Protein AF-A0A2J8MNM8-F1 (afdb_monomer)

Secondary structure (DSSP, 8-state):
-HHHHHHHHHHHHHHHHHHHHHHHHHHHHHH-------------TTSS----SS---------TTHHHHHHHHHHHHHHHHHHHHHHHHHHHHHHHHHHHHHHHHHHHHHHHHHHHHHHHHHHHHHHHHHHHHHHHHHHHHHHHHHHHHHHHHHHHHHT-------TTHHHHHHHHHHHHHHHHHHHHHHHHHHHHHHHHHHHHHHTTT-SS----THHHHHHHHHHHHHHHHHHHHHHHHHHHHHHHHHHHHHHHHHHHHHHHHHHHHHHHHHHHHHHHHHHHHHHHHHHHHHHHHHHHHHHHHHHHHHHHHHHHTTS-----------------------------------------------S-SHHHHHHHHHHHHHHHHHHHHHHHHHHHHHHHHHHHHHHHHHHHHHHHHHHHHHHHHHHHHT--

Solvent-accessible surface area (backbone atoms only — not comparable to full-atom values): 25845 Å² total; per-residue (Å²): 126,77,70,62,58,57,54,51,52,51,49,51,52,53,53,50,51,52,49,50,52,52,52,49,54,57,47,55,64,67,66,64,66,72,81,74,77,70,75,74,74,73,80,49,77,72,74,80,64,84,80,72,97,63,97,64,82,80,69,77,80,71,53,82,80,50,53,59,59,52,50,52,49,49,52,52,52,51,53,50,52,51,51,51,53,53,49,52,52,53,51,51,52,50,51,52,54,52,50,50,55,54,51,51,52,52,49,51,55,52,49,53,53,48,51,57,52,49,54,53,49,52,52,52,52,51,52,51,53,52,50,50,51,51,51,54,50,51,53,52,46,53,50,51,51,53,49,50,52,51,49,52,51,52,32,70,77,63,72,53,76,88,63,100,62,60,83,75,54,55,55,56,51,53,51,50,54,52,52,49,55,48,50,55,51,49,50,52,52,48,52,52,48,52,51,51,51,47,49,58,64,43,51,78,68,49,79,85,64,72,91,68,88,87,89,67,80,62,62,61,56,52,51,54,53,49,52,54,50,53,51,49,52,53,50,50,52,52,50,52,55,52,51,50,50,49,54,51,52,52,53,51,50,53,53,51,50,52,51,51,52,52,54,51,54,51,52,52,53,49,51,55,52,50,50,53,52,50,55,51,50,52,52,52,50,51,52,53,52,50,51,51,50,53,52,50,51,51,52,50,52,51,51,51,51,52,51,52,50,52,64,56,50,68,66,60,70,80,76,82,86,88,89,85,84,82,89,79,91,85,87,83,88,84,83,89,88,91,90,86,86,85,85,85,90,84,88,89,88,85,90,85,90,82,88,82,91,83,84,86,83,88,80,86,89,86,86,71,66,77,59,57,62,52,52,54,50,52,52,51,52,53,49,52,50,52,51,50,53,50,52,52,50,51,52,55,49,53,54,48,53,50,53,49,52,54,50,51,49,54,50,49,52,52,52,49,50,52,49,50,53,53,49,54,49,51,54,53,65,74,72,108

Mean predicted aligned error: 24.91 Å

InterPro domains:
  IPR031651 Domain of unknown function DUF4709 [PF15821] (42-151)
  IPR040119 Uncharacterized protein C10orf67-like [PTHR22382] (6-422)

Sequence (432 aa):
RGTFGTRWEAMKAKATELWVCCARRKREAREFKPPQMRGSTRLNISDDLKIGFFSTDHATQTDSSEILSVKELSSSTQKLAQMMKSLQVDFGFLKQLLQLKFEDRLKEESLSLFTILHDRILEIEKHYQQNEDKMRKSFNQQLADAIAVIKGMYQQFFEVEEENVSLQDVSTVKTNILLRKLKEKEEVIKELKEELDQYKDFGFHKMESFAKETSSPKSNLEKENLEYKVENERLLQIISELEEEIQINLKENSGLEDELISMKEMAEKDHKTIQKLMDSRDRLREELHYEKSLVQDVINKQKEHKEMRKKYGSLSVKVARSAKGREASLSPWPKSPPSTTALRPHSATMSVSSAGAQKAKMPKKALKEDQAVVEDKHGLESQIEALKANLENEKKKVERFRKEADRLNKSWEKRFFILRNRYESKTLISAV

Radius of gyration: 54.78 Å; Cα contacts (8 Å, |Δi|>4): 5; chains: 1; bounding box: 124×80×167 Å

Structure (mmCIF, N/CA/C/O backbone):
data_AF-A0A2J8MNM8-F1
#
_entry.id   AF-A0A2J8MNM8-F1
#
loop_
_atom_site.group_PDB
_atom_site.id
_atom_site.type_symbol
_atom_site.label_atom_id
_atom_site.label_alt_id
_atom_site.label_comp_id
_atom_site.label_asym_id
_atom_site.label_entity_id
_atom_site.label_seq_id
_atom_site.pdbx_PDB_ins_code
_atom_site.Cartn_x
_atom_site.Cartn_y
_atom_site.Cartn_z
_atom_site.occupancy
_atom_site.B_iso_or_equiv
_atom_site.auth_seq_id
_atom_site.auth_comp_id
_atom_site.auth_asym_id
_atom_site.auth_atom_id
_atom_site.pdbx_PDB_model_num
ATOM 1 N N . ARG A 1 1 ? 9.195 2.231 17.703 1.00 50.44 1 ARG A N 1
ATOM 2 C CA . ARG A 1 1 ? 10.077 3.358 17.290 1.00 50.44 1 ARG A CA 1
ATOM 3 C C . ARG A 1 1 ? 11.465 2.924 16.781 1.00 50.44 1 ARG A C 1
ATOM 5 O O . ARG A 1 1 ? 12.057 3.701 16.050 1.00 50.44 1 ARG A O 1
ATOM 12 N N . GLY A 1 2 ? 11.981 1.720 17.081 1.00 48.94 2 GLY A N 1
ATOM 13 C CA . GLY A 1 2 ? 13.361 1.324 16.721 1.00 48.94 2 GLY A CA 1
ATOM 14 C C . GLY A 1 2 ? 13.632 0.854 15.278 1.00 48.94 2 GLY A C 1
ATOM 15 O O . GLY A 1 2 ? 14.781 0.851 14.860 1.00 48.94 2 GLY A O 1
ATOM 16 N N . THR A 1 3 ? 12.616 0.489 14.490 1.00 49.06 3 THR A N 1
ATOM 17 C CA . THR A 1 3 ? 12.804 -0.103 13.143 1.00 49.06 3 THR A CA 1
ATOM 18 C C . THR A 1 3 ? 12.724 0.901 11.988 1.00 49.06 3 THR A C 1
ATOM 20 O O . THR A 1 3 ? 13.207 0.631 10.892 1.00 49.06 3 THR A O 1
ATOM 23 N N . PHE A 1 4 ? 12.137 2.078 12.219 1.00 47.91 4 PHE A N 1
ATOM 24 C CA . PHE A 1 4 ? 12.034 3.132 11.202 1.00 47.91 4 PHE A CA 1
ATOM 25 C C . PHE A 1 4 ? 13.338 3.930 11.060 1.00 47.91 4 PHE A C 1
ATOM 27 O O . PHE A 1 4 ? 13.729 4.270 9.946 1.00 47.91 4 PHE A O 1
ATOM 34 N N . GLY A 1 5 ? 14.047 4.167 12.171 1.00 57.19 5 GLY A N 1
ATOM 35 C CA . GLY A 1 5 ? 15.326 4.886 12.166 1.00 57.19 5 GLY A CA 1
ATOM 36 C C . GLY A 1 5 ? 16.425 4.137 11.411 1.00 57.19 5 GLY A C 1
ATOM 37 O O . GLY A 1 5 ? 17.132 4.730 10.603 1.00 57.19 5 GLY A O 1
ATOM 38 N N . THR A 1 6 ? 16.515 2.816 11.582 1.00 67.00 6 THR A N 1
ATOM 39 C CA . THR A 1 6 ? 17.518 1.986 10.893 1.00 67.00 6 THR A CA 1
ATOM 40 C C . THR A 1 6 ? 17.277 1.912 9.387 1.00 67.00 6 THR A C 1
ATOM 42 O O . THR A 1 6 ? 18.222 1.952 8.602 1.00 67.00 6 THR A O 1
ATOM 45 N N . ARG A 1 7 ? 16.010 1.874 8.960 1.00 66.12 7 ARG A N 1
ATOM 46 C CA . ARG A 1 7 ? 15.642 1.856 7.540 1.00 66.12 7 ARG A CA 1
ATOM 47 C C . ARG A 1 7 ? 15.876 3.207 6.856 1.00 66.12 7 ARG A C 1
ATOM 49 O O . ARG A 1 7 ? 16.293 3.226 5.701 1.00 66.12 7 ARG A O 1
ATOM 56 N N . TRP A 1 8 ? 15.657 4.317 7.562 1.00 67.31 8 TRP A N 1
ATOM 57 C CA . TRP A 1 8 ? 15.951 5.666 7.067 1.00 67.31 8 TRP A CA 1
ATOM 58 C C . TRP A 1 8 ? 17.456 5.903 6.891 1.00 67.31 8 TRP A C 1
ATOM 60 O O . TRP A 1 8 ? 17.892 6.378 5.841 1.00 67.31 8 TRP A O 1
ATOM 70 N N . GLU A 1 9 ? 18.264 5.487 7.867 1.00 73.06 9 GLU A N 1
ATOM 71 C CA . GLU A 1 9 ? 19.723 5.607 7.782 1.00 73.06 9 GLU A CA 1
ATOM 72 C C . GLU A 1 9 ? 20.321 4.677 6.709 1.00 73.06 9 GLU A C 1
ATOM 74 O O . GLU A 1 9 ? 21.210 5.088 5.963 1.00 73.06 9 GLU A O 1
ATOM 79 N N . ALA A 1 10 ? 19.756 3.480 6.504 1.00 73.38 10 ALA A N 1
ATOM 80 C CA . ALA A 1 10 ? 20.133 2.610 5.384 1.00 73.38 10 ALA A CA 1
ATOM 81 C C . ALA A 1 10 ? 19.794 3.224 4.009 1.00 73.38 10 ALA A C 1
ATOM 83 O O . ALA A 1 10 ? 20.545 3.059 3.043 1.00 73.38 10 ALA A O 1
ATOM 84 N N . MET A 1 11 ? 18.682 3.961 3.907 1.00 77.00 11 MET A N 1
ATOM 85 C CA . MET A 1 11 ? 18.299 4.675 2.684 1.00 77.00 11 MET A CA 1
ATOM 86 C C . MET A 1 11 ? 19.243 5.846 2.388 1.00 77.00 11 MET A C 1
ATOM 88 O O . MET A 1 11 ? 19.671 6.004 1.243 1.00 77.00 11 MET A O 1
ATOM 92 N N . LYS A 1 12 ? 19.633 6.618 3.411 1.00 77.50 12 LYS A N 1
ATOM 93 C CA . LYS A 1 12 ? 20.661 7.663 3.280 1.00 77.50 12 LYS A CA 1
ATOM 94 C C . LYS A 1 12 ? 22.007 7.089 2.849 1.00 77.50 12 LYS A C 1
ATOM 96 O O . LYS A 1 12 ? 22.624 7.633 1.935 1.00 77.50 12 LYS A O 1
ATOM 101 N N . ALA A 1 13 ? 22.445 5.980 3.448 1.00 77.44 13 ALA A N 1
ATOM 102 C CA . ALA A 1 13 ? 23.703 5.331 3.083 1.00 77.44 13 ALA A CA 1
ATOM 103 C C . ALA A 1 13 ? 23.716 4.929 1.597 1.00 77.44 13 ALA A C 1
ATOM 105 O O . ALA A 1 13 ? 24.623 5.318 0.861 1.00 77.44 13 ALA A O 1
ATOM 106 N N . LYS A 1 14 ? 22.642 4.284 1.114 1.00 80.38 14 LYS A N 1
ATOM 107 C CA . LYS A 1 14 ? 22.488 3.935 -0.310 1.00 80.38 14 LYS A CA 1
ATOM 108 C C . LYS A 1 14 ? 22.438 5.150 -1.238 1.00 80.38 14 LYS A C 1
ATOM 110 O O . LYS A 1 14 ? 23.021 5.116 -2.319 1.00 80.38 14 LYS A O 1
ATOM 115 N N . ALA A 1 15 ? 21.757 6.226 -0.844 1.00 78.50 15 ALA A N 1
ATOM 116 C CA . ALA A 1 15 ? 21.719 7.456 -1.636 1.00 78.50 15 ALA A CA 1
ATOM 117 C C . ALA A 1 15 ? 23.115 8.093 -1.760 1.00 78.50 15 ALA A C 1
ATOM 119 O O . ALA A 1 15 ? 23.482 8.589 -2.826 1.00 78.50 15 ALA A O 1
ATOM 120 N N . THR A 1 16 ? 23.917 8.015 -0.695 1.00 79.94 16 THR A N 1
ATOM 121 C CA . THR A 1 16 ? 25.289 8.538 -0.665 1.00 79.94 16 THR A CA 1
ATOM 122 C C . THR A 1 16 ? 26.221 7.705 -1.551 1.00 79.94 16 THR A C 1
ATOM 124 O O . THR A 1 16 ? 26.980 8.266 -2.341 1.00 79.94 16 THR A O 1
ATOM 127 N N . GLU A 1 17 ? 26.109 6.373 -1.514 1.00 80.50 17 GLU A N 1
ATOM 128 C CA . GLU A 1 17 ? 26.844 5.472 -2.415 1.00 80.50 17 GLU A CA 1
ATOM 129 C C . GLU A 1 17 ? 26.513 5.727 -3.890 1.00 80.50 17 GLU A C 1
ATOM 131 O O . GLU A 1 17 ? 27.415 5.842 -4.724 1.00 80.50 17 GLU A O 1
ATOM 136 N N . LEU A 1 18 ? 25.228 5.893 -4.221 1.00 79.88 18 LEU A N 1
ATOM 137 C CA . LEU A 1 18 ? 24.800 6.212 -5.584 1.00 79.88 18 LEU A CA 1
ATOM 138 C C . LEU A 1 18 ? 25.346 7.563 -6.053 1.00 79.88 18 LEU A C 1
ATOM 140 O O . LEU A 1 18 ? 25.758 7.689 -7.209 1.00 79.88 18 LEU A O 1
ATOM 144 N N . TRP A 1 19 ? 25.407 8.559 -5.167 1.00 81.19 19 TRP A N 1
ATOM 145 C CA . TRP A 1 19 ? 25.978 9.866 -5.481 1.00 81.19 19 TRP A CA 1
ATOM 146 C C . TRP A 1 19 ? 27.485 9.779 -5.759 1.00 81.19 19 TRP A C 1
ATOM 148 O O . TRP A 1 19 ? 27.957 10.323 -6.760 1.00 81.19 19 TRP A O 1
ATOM 158 N N . VAL A 1 20 ? 28.228 9.009 -4.956 1.00 79.50 20 VAL A N 1
ATOM 159 C CA . VAL A 1 20 ? 29.665 8.749 -5.161 1.00 79.50 20 VAL A CA 1
ATOM 160 C C . VAL A 1 20 ? 29.914 7.979 -6.461 1.00 79.50 20 VAL A C 1
ATOM 162 O O . VAL A 1 20 ? 30.799 8.353 -7.235 1.00 79.50 20 VAL A O 1
ATOM 165 N N . CYS A 1 21 ? 29.111 6.957 -6.766 1.00 73.56 21 CYS A N 1
ATOM 166 C CA . CYS A 1 21 ? 29.196 6.222 -8.030 1.00 73.56 21 CYS A CA 1
ATOM 167 C C . CYS A 1 21 ? 28.908 7.121 -9.238 1.00 73.56 21 CYS A C 1
ATOM 169 O O . CYS A 1 21 ? 29.616 7.051 -10.243 1.00 73.56 21 CYS A O 1
ATOM 171 N N . CYS A 1 22 ? 27.908 7.998 -9.145 1.00 71.69 22 CYS A N 1
ATOM 172 C CA . CYS A 1 22 ? 27.561 8.927 -10.218 1.00 71.69 22 CYS A CA 1
ATOM 173 C C . CYS A 1 22 ? 28.646 10.004 -10.410 1.00 71.69 22 CYS A C 1
ATOM 175 O O . CYS A 1 22 ? 28.996 10.346 -11.543 1.00 71.69 22 CYS A O 1
ATOM 177 N N . ALA A 1 23 ? 29.250 10.484 -9.318 1.00 71.62 23 ALA A N 1
ATOM 178 C CA . ALA A 1 23 ? 30.387 11.401 -9.348 1.00 71.62 23 ALA A CA 1
ATOM 179 C C . ALA A 1 23 ? 31.649 10.752 -9.946 1.00 71.62 23 ALA A C 1
ATOM 181 O O . ALA A 1 23 ? 32.324 11.381 -10.764 1.00 71.62 23 ALA A O 1
ATOM 182 N N . ARG A 1 24 ? 31.939 9.484 -9.611 1.00 71.88 24 ARG A N 1
ATOM 183 C CA . ARG A 1 24 ? 33.039 8.704 -10.208 1.00 71.88 24 ARG A CA 1
ATOM 184 C C . ARG A 1 24 ? 32.826 8.517 -11.711 1.00 71.88 24 ARG A C 1
ATOM 186 O O . ARG A 1 24 ? 33.714 8.852 -12.487 1.00 71.88 24 ARG A O 1
ATOM 193 N N . ARG A 1 25 ? 31.618 8.130 -12.131 1.00 69.81 25 ARG A N 1
ATOM 194 C CA . ARG A 1 25 ? 31.275 7.947 -13.552 1.00 69.81 25 ARG A CA 1
ATOM 195 C C . ARG A 1 25 ? 31.363 9.259 -14.349 1.00 69.81 25 ARG A C 1
ATOM 197 O O . ARG A 1 25 ? 31.813 9.266 -15.490 1.00 69.81 25 ARG A O 1
ATOM 204 N N . LYS A 1 26 ? 30.994 10.398 -13.744 1.00 67.00 26 LYS A N 1
ATOM 205 C CA . LYS A 1 26 ? 31.183 11.738 -14.340 1.00 67.00 26 LYS A CA 1
ATOM 206 C C . LYS A 1 26 ? 32.656 12.152 -14.436 1.00 67.00 26 LYS A C 1
ATOM 208 O O . LYS A 1 26 ? 32.989 12.909 -15.345 1.00 67.00 26 LYS A O 1
ATOM 213 N N . ARG A 1 27 ? 33.523 11.696 -13.524 1.00 57.53 27 ARG A N 1
ATOM 214 C CA . ARG A 1 27 ? 34.975 11.939 -13.574 1.00 57.53 27 ARG A CA 1
ATOM 215 C C . ARG A 1 27 ? 35.635 11.094 -14.664 1.00 57.53 27 ARG A C 1
ATOM 217 O O . ARG A 1 27 ? 36.331 11.653 -15.501 1.00 57.53 27 ARG A O 1
ATOM 224 N N . GLU A 1 28 ? 35.298 9.809 -14.742 1.00 65.25 28 GLU A N 1
ATOM 225 C CA . GLU A 1 28 ? 35.746 8.896 -15.807 1.00 65.25 28 GLU A CA 1
ATOM 226 C C . GLU A 1 28 ? 35.310 9.385 -17.202 1.00 65.25 28 GLU A C 1
ATOM 228 O O . GLU A 1 28 ? 36.098 9.378 -18.143 1.00 65.25 28 GLU A O 1
ATOM 233 N N . ALA A 1 29 ? 34.092 9.928 -17.329 1.00 60.56 29 ALA A N 1
ATOM 234 C CA . ALA A 1 29 ? 33.616 10.530 -18.578 1.00 60.56 29 ALA A CA 1
ATOM 235 C C . ALA A 1 29 ? 34.334 11.843 -18.960 1.00 60.56 29 ALA A C 1
ATOM 237 O O . ALA A 1 29 ? 34.335 12.215 -20.132 1.00 60.56 29 ALA A O 1
ATOM 238 N N . ARG A 1 30 ? 34.936 12.560 -17.997 1.00 52.84 30 ARG A N 1
ATOM 239 C CA . ARG A 1 30 ? 35.752 13.766 -18.249 1.00 52.84 30 ARG A CA 1
ATOM 240 C C . ARG A 1 30 ? 37.226 13.441 -18.505 1.00 52.84 30 ARG A C 1
ATOM 242 O O . ARG A 1 30 ? 37.900 14.230 -19.161 1.00 52.84 30 ARG A O 1
ATOM 249 N N . GLU A 1 31 ? 37.713 12.302 -18.019 1.00 48.78 31 GLU A N 1
ATOM 250 C CA . GLU A 1 31 ? 39.083 11.815 -18.240 1.00 48.78 31 GLU A CA 1
ATOM 251 C C . GLU A 1 31 ? 39.259 11.054 -19.560 1.00 48.78 31 GLU A C 1
ATOM 253 O O . GLU A 1 31 ? 40.393 10.812 -19.976 1.00 48.78 31 GLU A O 1
ATOM 258 N N . PHE A 1 32 ? 38.171 10.761 -20.283 1.00 44.94 32 PHE A N 1
ATOM 259 C CA . PHE A 1 32 ? 38.241 10.292 -21.665 1.00 44.94 32 PHE A CA 1
ATOM 260 C C . PHE A 1 32 ? 38.712 11.424 -22.593 1.00 44.94 32 PHE A C 1
ATOM 262 O O . PHE A 1 32 ? 37.939 12.057 -23.315 1.00 44.94 32 PHE A O 1
ATOM 269 N N . LYS A 1 33 ? 40.019 11.699 -22.573 1.00 44.12 33 LYS A N 1
ATOM 270 C CA . LYS A 1 33 ? 40.685 12.388 -23.674 1.00 44.12 33 LYS A CA 1
ATOM 271 C C . LYS A 1 33 ? 40.649 11.442 -24.877 1.00 44.12 33 LYS A C 1
ATOM 273 O O . LYS A 1 33 ? 41.157 10.324 -24.756 1.00 44.12 33 LYS A O 1
ATOM 278 N N . PRO A 1 34 ? 40.099 11.853 -26.036 1.00 47.06 34 PRO A N 1
ATOM 279 C CA . PRO A 1 34 ? 40.310 11.088 -27.257 1.00 47.06 34 PRO A CA 1
ATOM 280 C C . PRO A 1 34 ? 41.824 10.936 -27.461 1.00 47.06 34 PRO A C 1
ATOM 282 O O . PRO A 1 34 ? 42.564 11.849 -27.069 1.00 47.06 34 PRO A O 1
ATOM 285 N N . PRO A 1 35 ? 42.305 9.820 -28.041 1.00 40.69 35 PRO A N 1
ATOM 286 C CA . PRO A 1 35 ? 43.718 9.663 -28.330 1.00 40.69 35 PRO A CA 1
ATOM 287 C C . PRO A 1 35 ? 44.164 10.901 -29.094 1.00 40.69 35 PRO A C 1
ATOM 289 O O . PRO A 1 35 ? 43.672 11.183 -30.188 1.00 40.69 35 PRO A O 1
ATOM 292 N N . GLN A 1 36 ? 45.044 11.683 -28.473 1.00 42.81 36 GLN A N 1
ATOM 293 C CA . GLN A 1 36 ? 45.737 12.753 -29.156 1.00 42.81 36 GLN A CA 1
ATOM 294 C C . GLN A 1 36 ? 46.419 12.043 -30.321 1.00 42.81 36 GLN A C 1
ATOM 296 O O . GLN A 1 36 ? 47.259 11.171 -30.089 1.00 42.81 36 GLN A O 1
ATOM 301 N N . MET A 1 37 ? 45.964 12.315 -31.547 1.00 34.41 37 MET A N 1
ATOM 302 C CA . MET A 1 37 ? 46.640 11.899 -32.768 1.00 34.41 37 MET A CA 1
ATOM 303 C C . MET A 1 37 ? 48.054 12.453 -32.648 1.00 34.41 37 MET A C 1
ATOM 305 O O . MET A 1 37 ? 48.312 13.619 -32.941 1.00 34.41 37 MET A O 1
ATOM 309 N N . ARG A 1 38 ? 48.944 11.630 -32.086 1.00 36.31 38 ARG A N 1
ATOM 310 C CA . ARG A 1 38 ? 50.380 11.836 -32.048 1.00 36.31 38 ARG A CA 1
ATOM 311 C C . ARG A 1 38 ? 50.714 12.098 -33.500 1.00 36.31 38 ARG A C 1
ATOM 313 O O . ARG A 1 38 ? 50.396 11.244 -34.326 1.00 36.31 38 ARG A O 1
ATOM 320 N N . GLY A 1 39 ? 51.160 13.322 -33.791 1.00 37.09 39 GLY A N 1
ATOM 321 C CA . GLY A 1 39 ? 51.299 13.818 -35.150 1.00 37.09 39 GLY A CA 1
ATOM 322 C C . GLY A 1 39 ? 51.893 12.720 -36.009 1.00 37.09 39 GLY A C 1
ATOM 323 O O . GLY A 1 39 ? 53.041 12.336 -35.804 1.00 37.09 39 GLY A O 1
ATOM 324 N N . SER A 1 40 ? 51.078 12.160 -36.906 1.00 35.03 40 SER A N 1
ATOM 325 C CA . SER A 1 40 ? 51.631 11.421 -38.023 1.00 35.03 40 SER A CA 1
ATOM 326 C C . SER A 1 40 ? 52.447 12.461 -38.753 1.00 35.03 40 SER A C 1
ATOM 328 O O . SER A 1 40 ? 51.887 13.320 -39.437 1.00 35.03 40 SER A O 1
ATOM 330 N N . THR A 1 41 ? 53.760 12.433 -38.535 1.00 44.03 41 THR A N 1
ATOM 331 C CA . THR A 1 41 ? 54.723 12.886 -39.522 1.00 44.03 41 THR A CA 1
ATOM 332 C C . THR A 1 41 ? 54.230 12.256 -40.810 1.00 44.03 41 THR A C 1
ATOM 334 O O . THR A 1 41 ? 54.282 11.036 -40.963 1.00 44.03 41 THR A O 1
ATOM 337 N N . ARG A 1 42 ? 53.566 13.053 -41.650 1.00 44.19 42 ARG A N 1
ATOM 338 C CA . ARG A 1 42 ? 53.160 12.615 -42.974 1.00 44.19 42 ARG A CA 1
ATOM 339 C C . ARG A 1 42 ? 54.466 12.249 -43.654 1.00 44.19 42 ARG A C 1
ATOM 341 O O . ARG A 1 42 ? 55.186 13.139 -44.082 1.00 44.19 42 ARG A O 1
ATOM 348 N N . LEU A 1 43 ? 54.777 10.960 -43.693 1.00 47.34 43 LEU A N 1
ATOM 349 C CA . LEU A 1 43 ? 55.649 10.428 -44.717 1.00 47.34 43 LEU A CA 1
ATOM 350 C C . LEU A 1 43 ? 54.879 10.690 -46.007 1.00 47.34 43 LEU A C 1
ATOM 352 O O . LEU A 1 43 ? 53.881 10.030 -46.308 1.00 47.34 43 LEU A O 1
ATOM 356 N N . ASN A 1 44 ? 55.228 11.793 -46.663 1.00 48.78 44 ASN A N 1
ATOM 357 C CA . ASN A 1 44 ? 54.691 12.101 -47.969 1.00 48.78 44 ASN A CA 1
ATOM 358 C C . ASN A 1 44 ? 55.267 11.046 -48.911 1.00 48.78 44 ASN A C 1
ATOM 360 O O . ASN A 1 44 ? 56.454 10.751 -48.864 1.00 48.78 44 ASN A O 1
ATOM 364 N N . ILE A 1 45 ? 54.442 10.519 -49.814 1.00 52.56 45 ILE A N 1
ATOM 365 C CA . ILE A 1 45 ? 54.878 9.619 -50.899 1.00 52.56 45 ILE A CA 1
ATOM 366 C C . ILE A 1 45 ? 56.061 10.209 -51.703 1.00 52.56 45 ILE A C 1
ATOM 368 O O . ILE A 1 45 ? 56.815 9.473 -52.327 1.00 52.56 45 ILE A O 1
ATOM 372 N N . SER A 1 46 ? 56.253 11.531 -51.646 1.00 54.03 46 SER A N 1
ATOM 373 C CA . SER A 1 46 ? 57.397 12.245 -52.218 1.00 54.03 46 SER A CA 1
ATOM 374 C C . SER A 1 46 ? 58.757 11.872 -51.612 1.00 54.03 46 SER A C 1
ATOM 376 O O . SER A 1 46 ? 59.763 12.043 -52.294 1.00 54.03 46 SER A O 1
ATOM 378 N N . ASP A 1 47 ? 58.816 11.394 -50.365 1.00 51.50 47 ASP A N 1
ATOM 379 C CA . ASP A 1 47 ? 60.088 11.121 -49.680 1.00 51.50 47 ASP A CA 1
ATOM 380 C C . ASP A 1 47 ? 60.691 9.758 -50.080 1.00 51.50 47 ASP A C 1
ATOM 382 O O . ASP A 1 47 ? 61.911 9.599 -50.052 1.00 51.50 47 ASP A O 1
ATOM 386 N N . ASP A 1 48 ? 59.858 8.814 -50.542 1.00 51.50 48 ASP A N 1
ATOM 387 C CA . ASP A 1 48 ? 60.269 7.478 -51.019 1.00 51.50 48 ASP A CA 1
ATOM 388 C C . ASP A 1 48 ? 60.622 7.434 -52.521 1.00 51.50 48 ASP A C 1
ATOM 390 O O . ASP A 1 48 ? 61.046 6.405 -53.045 1.00 51.50 48 ASP A O 1
ATOM 394 N N . LEU A 1 49 ? 60.506 8.557 -53.234 1.00 52.81 49 LEU A N 1
ATOM 395 C CA . LEU A 1 49 ? 60.850 8.685 -54.655 1.00 52.81 49 LEU A CA 1
ATOM 396 C C . LEU A 1 49 ? 62.214 9.369 -54.847 1.00 52.81 49 LEU A C 1
ATOM 398 O O . LEU A 1 49 ? 62.365 10.285 -55.651 1.00 52.81 49 LEU A O 1
ATOM 402 N N . LYS A 1 50 ? 63.251 8.922 -54.129 1.00 52.84 50 LYS A N 1
ATOM 403 C CA . LYS A 1 50 ? 64.640 9.284 -54.462 1.00 52.84 50 LYS A CA 1
ATOM 404 C C . LYS A 1 50 ? 65.221 8.317 -55.491 1.00 52.84 50 LYS A C 1
ATOM 406 O O . LYS A 1 50 ? 65.939 7.386 -55.142 1.00 52.84 50 LYS A O 1
ATOM 411 N N . ILE A 1 51 ? 64.955 8.579 -56.771 1.00 51.28 51 ILE A N 1
ATOM 412 C CA . ILE A 1 51 ? 65.724 8.006 -57.884 1.00 51.28 51 ILE A CA 1
ATOM 413 C C . ILE A 1 51 ? 66.016 9.122 -58.899 1.00 51.28 51 ILE A C 1
ATOM 415 O O . ILE A 1 51 ? 65.125 9.543 -59.627 1.00 51.28 51 ILE A O 1
ATOM 419 N N . GLY A 1 52 ? 67.268 9.600 -58.943 1.00 46.31 52 GLY A N 1
ATOM 420 C CA . GLY A 1 52 ? 67.752 10.548 -59.958 1.00 46.31 52 GLY A CA 1
ATOM 421 C C . GLY A 1 52 ? 68.960 11.387 -59.519 1.00 46.31 52 GLY A C 1
ATOM 422 O O . GLY A 1 52 ? 68.990 11.911 -58.412 1.00 46.31 52 GLY A O 1
ATOM 423 N N . PHE A 1 53 ? 69.963 11.510 -60.398 1.00 47.97 53 PHE A N 1
ATOM 424 C CA . PHE A 1 53 ? 71.281 12.131 -60.154 1.00 47.97 53 PHE A CA 1
ATOM 425 C C . PHE A 1 53 ? 71.291 13.675 -60.207 1.00 47.97 53 PHE A C 1
ATOM 427 O O . PHE A 1 53 ? 72.291 14.299 -59.872 1.00 47.97 53 PHE A O 1
ATOM 434 N N . PHE A 1 54 ? 70.177 14.311 -60.567 1.00 45.81 54 PHE A N 1
ATOM 435 C CA . PHE A 1 54 ? 70.005 15.757 -60.454 1.00 45.81 54 PHE A CA 1
ATOM 436 C C . PHE A 1 54 ? 68.788 16.019 -59.579 1.00 45.81 54 PHE A C 1
ATOM 438 O O . PHE A 1 54 ? 67.673 15.641 -59.923 1.00 45.81 54 PHE A O 1
ATOM 445 N N . SER A 1 55 ? 69.010 16.637 -58.424 1.00 46.84 55 SER A N 1
ATOM 446 C CA . SER A 1 55 ? 67.985 17.110 -57.493 1.00 46.84 55 SER A CA 1
ATOM 447 C C . SER A 1 55 ? 67.226 18.306 -58.078 1.00 46.84 55 SER A C 1
ATOM 449 O O . SER A 1 55 ? 67.275 19.412 -57.541 1.00 46.84 55 SER A O 1
ATOM 451 N N . THR A 1 56 ? 66.578 18.100 -59.222 1.00 50.50 56 THR A N 1
ATOM 452 C CA . THR A 1 56 ? 65.727 19.081 -59.884 1.00 50.50 56 THR A CA 1
ATOM 453 C C . THR A 1 56 ? 64.280 18.703 -59.616 1.00 50.50 56 THR A C 1
ATOM 455 O O . THR A 1 56 ? 63.836 17.604 -59.928 1.00 50.50 56 THR A O 1
ATOM 458 N N . ASP A 1 57 ? 63.602 19.637 -58.964 1.00 49.16 57 ASP A N 1
ATOM 459 C CA . ASP A 1 57 ? 62.203 19.639 -58.568 1.00 49.16 57 ASP A CA 1
ATOM 460 C C . ASP A 1 57 ? 61.282 18.946 -59.590 1.00 49.16 57 ASP A C 1
ATOM 462 O O . ASP A 1 57 ? 61.045 19.452 -60.688 1.00 49.16 57 ASP A O 1
ATOM 466 N N . HIS A 1 58 ? 60.743 17.780 -59.229 1.00 50.41 58 HIS A N 1
ATOM 467 C CA . HIS A 1 58 ? 59.613 17.190 -59.938 1.00 50.41 58 HIS A CA 1
ATOM 468 C C . HIS A 1 58 ? 58.320 17.770 -59.365 1.00 50.41 58 HIS A C 1
ATOM 470 O O . HIS A 1 58 ? 57.511 17.067 -58.759 1.00 50.41 58 HIS A O 1
ATOM 476 N N . ALA A 1 59 ? 58.091 19.061 -59.605 1.00 55.91 59 ALA A N 1
ATOM 477 C CA . ALA A 1 59 ? 56.727 19.547 -59.685 1.00 55.91 59 ALA A CA 1
ATOM 478 C C . ALA A 1 59 ? 56.057 18.740 -60.804 1.00 55.91 59 ALA A C 1
ATOM 480 O O . ALA A 1 59 ? 56.428 18.856 -61.973 1.00 55.91 59 ALA A O 1
ATOM 481 N N . THR A 1 60 ? 55.108 17.868 -60.458 1.00 54.66 60 THR A N 1
ATOM 482 C CA . THR A 1 60 ? 54.182 17.295 -61.437 1.00 54.66 60 THR A CA 1
ATOM 483 C C . THR A 1 60 ? 53.628 18.455 -62.250 1.00 54.66 60 THR A C 1
ATOM 485 O O . THR A 1 60 ? 52.920 19.304 -61.702 1.00 54.66 60 THR A O 1
ATOM 488 N N . GLN A 1 61 ? 54.029 18.527 -63.517 1.00 54.69 61 GLN A N 1
ATOM 489 C CA . GLN A 1 61 ? 53.673 19.577 -64.455 1.00 54.69 61 GLN A CA 1
ATOM 490 C C . GLN A 1 61 ? 52.147 19.616 -64.565 1.00 54.69 61 GLN A C 1
ATOM 492 O O . GLN A 1 61 ? 51.546 18.832 -65.290 1.00 54.69 61 GLN A O 1
ATOM 497 N N . THR A 1 62 ? 51.513 20.481 -63.774 1.00 61.44 62 THR A N 1
ATOM 498 C CA . THR A 1 62 ? 50.093 20.784 -63.932 1.00 61.44 62 THR A CA 1
ATOM 499 C C . THR A 1 62 ? 50.017 21.660 -65.165 1.00 61.44 62 THR A C 1
ATOM 501 O O . THR A 1 62 ? 50.603 22.746 -65.178 1.00 61.44 62 THR A O 1
ATOM 504 N N . ASP A 1 63 ? 49.372 21.174 -66.220 1.00 66.38 63 ASP A N 1
ATOM 505 C CA . ASP A 1 63 ? 49.219 21.973 -67.426 1.00 66.38 63 ASP A CA 1
ATOM 506 C C . ASP A 1 63 ? 48.393 23.225 -67.085 1.00 66.38 63 ASP A C 1
ATOM 508 O O . ASP A 1 63 ? 47.494 23.189 -66.239 1.00 66.38 63 ASP A O 1
ATOM 512 N N . SER A 1 64 ? 48.707 24.365 -67.697 1.00 70.38 64 SER A N 1
ATOM 513 C CA . SER A 1 64 ? 48.085 25.654 -67.340 1.00 70.38 64 SER A CA 1
ATOM 514 C C . SER A 1 64 ? 46.551 25.631 -67.460 1.00 70.38 64 SER A C 1
ATOM 516 O O . SER A 1 64 ? 45.848 26.339 -66.734 1.00 70.38 64 SER A O 1
ATOM 518 N N . SER A 1 65 ? 46.037 24.750 -68.323 1.00 74.56 65 SER A N 1
ATOM 519 C CA . SER A 1 65 ? 44.620 24.447 -68.534 1.00 74.56 65 SER A CA 1
ATOM 520 C C . SER A 1 65 ? 43.943 23.750 -67.339 1.00 74.56 65 SER A C 1
ATOM 522 O O . SER A 1 65 ? 42.749 23.947 -67.108 1.00 74.56 65 SER A O 1
ATOM 524 N N . GLU A 1 66 ? 44.682 22.988 -66.529 1.00 78.81 66 GLU A N 1
ATOM 525 C CA . GLU A 1 66 ? 44.157 22.222 -65.391 1.00 78.81 66 GLU A CA 1
ATOM 526 C C . GLU A 1 66 ? 44.040 23.073 -64.113 1.00 78.81 66 GLU A C 1
ATOM 528 O O . GLU A 1 66 ? 43.193 22.796 -63.257 1.00 78.81 66 GLU A O 1
ATOM 533 N N . ILE A 1 67 ? 44.811 24.163 -64.004 1.00 82.25 67 ILE A N 1
ATOM 534 C CA . ILE A 1 67 ? 44.855 25.058 -62.831 1.00 82.25 67 ILE A CA 1
ATOM 535 C C . ILE A 1 67 ? 43.471 25.641 -62.498 1.00 82.25 67 ILE A C 1
ATOM 537 O O . ILE A 1 67 ? 43.093 25.715 -61.325 1.00 82.25 67 ILE A O 1
ATOM 541 N N . LEU A 1 68 ? 42.687 26.029 -63.513 1.00 84.81 68 LEU A N 1
ATOM 542 C CA . LEU A 1 68 ? 41.329 26.557 -63.316 1.00 84.81 68 LEU A CA 1
ATOM 543 C C . LEU A 1 68 ? 40.405 25.512 -62.681 1.00 84.81 68 LEU A C 1
ATOM 545 O O . LEU A 1 68 ? 39.731 25.805 -61.693 1.00 84.81 68 LEU A O 1
ATOM 549 N N . SER A 1 69 ? 40.444 24.274 -63.180 1.00 84.62 69 SER A N 1
ATOM 550 C CA . SER A 1 69 ? 39.628 23.173 -62.656 1.00 84.62 69 SER A CA 1
ATOM 551 C C . SER A 1 69 ? 39.995 22.809 -61.211 1.00 84.62 69 SER A C 1
ATOM 553 O O . SER A 1 69 ? 39.118 22.572 -60.377 1.00 84.62 69 SER A O 1
ATOM 555 N N . VAL A 1 70 ? 41.287 22.858 -60.867 1.00 86.31 70 VAL A N 1
ATOM 556 C CA . VAL A 1 70 ? 41.773 22.646 -59.495 1.00 86.31 70 VAL A CA 1
ATOM 557 C C . VAL A 1 70 ? 41.304 23.772 -58.570 1.00 86.31 70 VAL A C 1
ATOM 559 O O . VAL A 1 70 ? 40.907 23.515 -57.431 1.00 86.31 70 VAL A O 1
ATOM 562 N N . LYS A 1 71 ? 41.287 25.020 -59.048 1.00 89.62 71 LYS A N 1
ATOM 563 C CA . LYS A 1 71 ? 40.804 26.172 -58.274 1.00 89.62 71 LYS A CA 1
ATOM 564 C C . LYS A 1 71 ? 39.297 26.102 -58.016 1.00 89.62 71 LYS A C 1
ATOM 566 O O . LYS A 1 71 ? 38.864 26.371 -56.894 1.00 89.62 71 LYS A O 1
ATOM 571 N N . GLU A 1 72 ? 38.505 25.695 -59.005 1.00 92.12 72 GLU A N 1
ATOM 572 C CA . GLU A 1 72 ? 37.065 25.455 -58.845 1.00 92.12 72 GLU A CA 1
ATOM 573 C C . GLU A 1 72 ? 36.779 24.314 -57.864 1.00 92.12 72 GLU A C 1
ATOM 575 O O . GLU A 1 72 ? 35.916 24.445 -56.988 1.00 92.12 72 GLU A O 1
ATOM 580 N N . LEU A 1 73 ? 37.542 23.220 -57.954 1.00 91.19 73 LEU A N 1
ATOM 581 C CA . LEU A 1 73 ? 37.437 22.097 -57.026 1.00 91.19 73 LEU A CA 1
ATOM 582 C C . LEU A 1 73 ? 37.813 22.512 -55.598 1.00 91.19 73 LEU A C 1
ATOM 584 O O . LEU A 1 73 ? 37.107 22.161 -54.651 1.00 91.19 73 LEU A O 1
ATOM 588 N N . SER A 1 74 ? 38.881 23.293 -55.432 1.00 92.19 74 SER A N 1
ATOM 589 C CA . SER A 1 74 ? 39.310 23.830 -54.136 1.00 92.19 74 SER A CA 1
ATOM 590 C C . SER A 1 74 ? 38.250 24.759 -53.537 1.00 92.19 74 SER A C 1
ATOM 592 O O . SER A 1 74 ? 37.851 24.577 -52.386 1.00 92.19 74 SER A O 1
ATOM 594 N N . SER A 1 75 ? 37.688 25.673 -54.337 1.00 94.88 75 SER A N 1
ATOM 595 C CA . SER A 1 75 ? 36.594 26.555 -53.908 1.00 94.88 75 SER A CA 1
ATOM 596 C C . SER A 1 75 ? 35.344 25.766 -53.504 1.00 94.88 75 SER A C 1
ATOM 598 O O . SER A 1 75 ? 34.748 26.028 -52.457 1.00 94.88 75 SER A O 1
ATOM 600 N N . SER A 1 76 ? 34.968 24.755 -54.290 1.00 94.19 76 SER A N 1
ATOM 601 C CA . SER A 1 76 ? 33.824 23.884 -53.994 1.00 94.19 76 S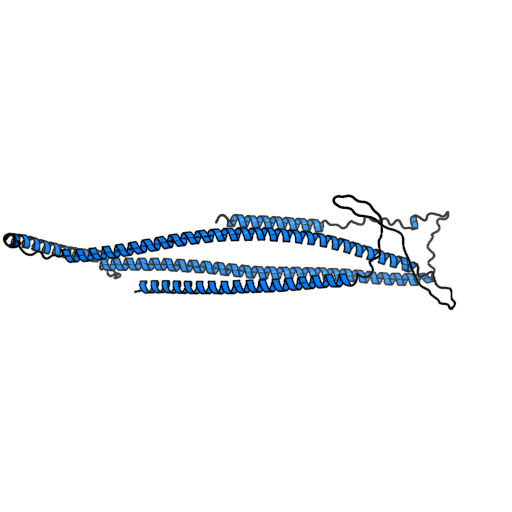ER A CA 1
ATOM 602 C C . SER A 1 76 ? 34.048 23.066 -52.720 1.00 94.19 76 SER A C 1
ATOM 604 O O . SER A 1 76 ? 33.156 22.968 -51.876 1.00 94.19 76 SER A O 1
ATOM 606 N N . THR A 1 77 ? 35.262 22.548 -52.526 1.00 94.56 77 THR A N 1
ATOM 607 C CA . THR A 1 77 ? 35.661 21.819 -51.312 1.00 94.56 77 THR A CA 1
ATOM 608 C C . THR A 1 77 ? 35.654 22.735 -50.087 1.00 94.56 77 THR A C 1
ATOM 610 O O . THR A 1 77 ? 35.190 22.337 -49.020 1.00 94.56 77 THR A O 1
ATOM 613 N N . GLN A 1 78 ? 36.098 23.986 -50.232 1.00 95.75 78 GLN A N 1
ATOM 614 C CA . GLN A 1 78 ? 36.069 24.982 -49.163 1.00 95.75 78 GLN A CA 1
ATOM 615 C C . GLN A 1 78 ? 34.633 25.341 -48.753 1.00 95.75 78 GLN A C 1
ATOM 617 O O . GLN A 1 78 ? 34.339 25.377 -47.557 1.00 95.75 78 GLN A O 1
ATOM 622 N N . LYS A 1 79 ? 33.725 25.547 -49.718 1.00 96.88 79 LYS A N 1
ATOM 623 C CA . LYS A 1 79 ? 32.290 25.765 -49.448 1.00 96.88 79 LYS A CA 1
ATOM 624 C C . LYS A 1 79 ? 31.671 24.572 -48.721 1.00 96.88 79 LYS A C 1
ATOM 626 O O . LYS A 1 79 ? 30.964 24.752 -47.732 1.00 96.88 79 LYS A O 1
ATOM 631 N N . LEU A 1 80 ? 31.987 23.351 -49.155 1.00 96.31 80 LEU A N 1
ATOM 632 C CA . LEU A 1 80 ? 31.519 22.137 -48.489 1.00 96.31 80 LEU A CA 1
ATOM 633 C C . LEU A 1 80 ? 32.048 22.035 -47.050 1.00 96.31 80 LEU A C 1
ATOM 635 O O . LEU A 1 80 ? 31.291 21.702 -46.143 1.00 96.31 80 LEU A O 1
ATOM 639 N N . ALA A 1 81 ? 33.318 22.369 -46.811 1.00 95.19 81 ALA A N 1
ATOM 640 C CA . ALA A 1 81 ? 33.889 22.391 -45.466 1.00 95.19 81 ALA A CA 1
ATOM 641 C C . ALA A 1 81 ? 33.212 23.439 -44.564 1.00 95.19 81 ALA A C 1
ATOM 643 O O . ALA A 1 81 ? 33.004 23.187 -43.377 1.00 95.19 81 ALA A O 1
ATOM 644 N N . GLN A 1 82 ? 32.838 24.601 -45.110 1.00 96.38 82 GLN A N 1
ATOM 645 C CA . GLN A 1 82 ? 32.055 25.609 -44.389 1.00 96.38 82 GLN A CA 1
ATOM 646 C C . GLN A 1 82 ? 30.650 25.095 -44.050 1.00 96.38 82 GLN A C 1
ATOM 648 O O . GLN A 1 82 ? 30.235 25.200 -42.897 1.00 96.38 82 GLN A O 1
ATOM 653 N N . MET A 1 83 ? 29.957 24.462 -45.004 1.00 95.94 83 MET A N 1
ATOM 654 C CA . MET A 1 83 ? 28.662 23.817 -44.752 1.00 95.94 83 MET A CA 1
ATOM 655 C C . MET A 1 83 ? 28.761 22.719 -43.689 1.00 95.94 83 MET A C 1
ATOM 657 O O . MET A 1 83 ? 27.916 22.648 -42.804 1.00 95.94 83 MET A O 1
ATOM 661 N N . MET A 1 84 ? 29.808 21.892 -43.729 1.00 95.06 84 MET A N 1
ATOM 662 C CA . MET A 1 84 ? 30.040 20.848 -42.730 1.00 95.06 84 MET A CA 1
ATOM 663 C C . MET A 1 84 ? 30.241 21.441 -41.329 1.00 95.06 84 MET A C 1
ATOM 665 O O . MET A 1 84 ? 29.677 20.925 -40.366 1.00 95.06 84 MET A O 1
ATOM 669 N N . LYS A 1 85 ? 31.003 22.537 -41.207 1.00 95.94 85 LYS A N 1
ATOM 670 C CA . LYS A 1 85 ? 31.186 23.247 -39.930 1.00 95.94 85 LYS A CA 1
ATOM 671 C C . LYS A 1 85 ? 29.876 23.848 -39.417 1.00 95.94 85 LYS A C 1
ATOM 673 O O . LYS A 1 85 ? 29.593 23.713 -38.232 1.00 95.94 85 LYS A O 1
ATOM 678 N N . SER A 1 86 ? 29.073 24.458 -40.295 1.00 96.25 86 SER A N 1
ATOM 679 C CA . SER A 1 86 ? 27.737 24.965 -39.942 1.00 96.25 86 SER A CA 1
ATOM 680 C C . SER A 1 86 ? 26.852 23.839 -39.414 1.00 96.25 86 SER A C 1
ATOM 682 O O . SER A 1 86 ? 26.329 23.923 -38.309 1.00 96.25 86 SER A O 1
ATOM 684 N N . LEU A 1 87 ? 26.780 22.730 -40.150 1.00 96.62 87 LEU A N 1
ATOM 685 C CA . LEU A 1 87 ? 25.968 21.580 -39.772 1.00 96.62 87 LEU A CA 1
ATOM 686 C C . LEU A 1 87 ? 26.429 20.960 -38.443 1.00 96.62 87 LEU A C 1
ATOM 688 O O . LEU A 1 87 ? 25.607 20.529 -37.641 1.00 96.62 87 LEU A O 1
ATOM 692 N N . GLN A 1 88 ? 27.737 20.928 -38.174 1.00 96.38 88 GLN A N 1
ATOM 693 C CA . GLN A 1 88 ? 28.276 20.458 -36.896 1.00 96.38 88 GLN A CA 1
ATOM 694 C C . GLN A 1 88 ? 27.794 21.318 -35.717 1.00 96.38 88 GLN A C 1
ATOM 696 O O . GLN A 1 88 ? 27.477 20.775 -34.655 1.00 96.38 88 GLN A O 1
ATOM 701 N N . VAL A 1 89 ? 27.729 22.639 -35.900 1.00 97.38 89 VAL A N 1
ATOM 702 C CA . VAL A 1 89 ? 27.186 23.570 -34.903 1.00 97.38 89 VAL A CA 1
ATOM 703 C C . VAL A 1 89 ? 25.686 23.323 -34.706 1.00 97.38 89 VAL A C 1
ATOM 705 O O . VAL A 1 89 ? 25.249 23.166 -33.564 1.00 97.38 89 VAL A O 1
ATOM 708 N N . ASP A 1 90 ? 24.924 23.165 -35.792 1.00 96.44 90 ASP A N 1
ATOM 709 C CA . ASP A 1 90 ? 23.483 22.873 -35.744 1.00 96.44 90 ASP A CA 1
ATOM 710 C C . ASP A 1 90 ? 23.180 21.553 -35.016 1.00 96.44 90 ASP A C 1
ATOM 712 O O . ASP A 1 90 ? 22.292 21.491 -34.163 1.00 96.44 90 ASP A O 1
ATOM 716 N N . PHE A 1 91 ? 23.965 20.499 -35.266 1.00 96.69 91 PHE A N 1
ATOM 717 C CA . PHE A 1 91 ? 23.864 19.241 -34.517 1.00 96.69 91 PHE A CA 1
ATOM 718 C C . PHE A 1 91 ? 24.194 19.414 -33.030 1.00 96.69 91 PHE A C 1
ATOM 720 O O . PHE A 1 91 ? 23.587 18.750 -32.186 1.00 96.69 91 PHE A O 1
ATOM 727 N N . GLY A 1 92 ? 25.135 20.300 -32.696 1.00 96.75 92 GLY A N 1
ATOM 728 C CA . GLY A 1 92 ? 25.447 20.666 -31.316 1.00 96.75 92 GLY A CA 1
ATOM 729 C C . GLY A 1 92 ? 24.243 21.282 -30.603 1.00 96.75 92 GLY A C 1
ATOM 730 O O . GLY A 1 92 ? 23.881 20.828 -29.514 1.00 96.75 92 GLY A O 1
ATOM 731 N N . PHE A 1 93 ? 23.577 22.244 -31.247 1.00 97.31 93 PHE A N 1
ATOM 732 C CA . PHE A 1 93 ? 22.345 22.846 -30.734 1.00 97.31 93 PHE A CA 1
ATOM 733 C C . PHE A 1 93 ? 21.214 21.826 -30.613 1.00 97.31 93 PHE A C 1
ATOM 735 O O . PHE A 1 93 ? 20.564 21.752 -29.571 1.00 97.31 93 PHE A O 1
ATOM 742 N N . LEU A 1 94 ? 21.013 20.982 -31.629 1.00 96.81 94 LEU A N 1
ATOM 743 C CA . LEU A 1 94 ? 19.977 19.951 -31.605 1.00 96.81 94 LEU A CA 1
ATOM 744 C C . LEU A 1 94 ? 20.187 18.959 -30.453 1.00 96.81 94 LEU A C 1
ATOM 746 O O . LEU A 1 94 ? 19.230 18.588 -29.774 1.00 96.81 94 LEU A O 1
ATOM 750 N N . LYS A 1 95 ? 21.438 18.562 -30.190 1.00 97.06 95 LYS A N 1
ATOM 751 C CA . LYS A 1 95 ? 21.786 17.699 -29.055 1.00 97.06 95 LYS A CA 1
ATOM 752 C C . LYS A 1 95 ? 21.435 18.356 -27.718 1.00 97.06 95 LYS A C 1
ATOM 754 O O . LYS A 1 95 ? 20.834 17.700 -26.871 1.00 97.06 95 LYS A O 1
ATOM 759 N N . GLN A 1 96 ? 21.803 19.624 -27.529 1.00 97.31 96 GLN A N 1
ATOM 760 C CA . GLN A 1 96 ? 21.498 20.369 -26.302 1.00 97.31 96 GLN A CA 1
ATOM 761 C C . GLN A 1 96 ? 19.988 20.538 -26.107 1.00 97.31 96 GLN A C 1
ATOM 763 O O . GLN A 1 96 ? 19.481 20.277 -25.019 1.00 97.31 96 GLN A O 1
ATOM 768 N N . LEU A 1 97 ? 19.260 20.893 -27.169 1.00 96.56 97 LEU A N 1
ATOM 769 C CA . LEU A 1 97 ? 17.805 21.028 -27.146 1.00 96.56 97 LEU A CA 1
ATOM 770 C C . LEU A 1 97 ? 17.123 19.711 -26.769 1.00 96.56 97 LEU A C 1
ATOM 772 O O . LEU A 1 97 ? 16.211 19.690 -25.944 1.00 96.56 97 LEU A O 1
ATOM 776 N N . LEU A 1 98 ? 17.564 18.602 -27.367 1.00 96.69 98 LEU A N 1
ATOM 777 C CA . LEU A 1 98 ? 17.013 17.288 -27.066 1.00 96.69 98 LEU A CA 1
ATOM 778 C C . LEU A 1 98 ? 17.287 16.896 -25.609 1.00 96.69 98 LEU A C 1
ATOM 780 O O . LEU A 1 98 ? 16.381 16.420 -24.929 1.00 96.69 98 LEU A O 1
ATOM 784 N N . GLN A 1 99 ? 18.506 17.139 -25.118 1.00 97.06 99 GLN A N 1
ATOM 785 C CA . GLN A 1 99 ? 18.875 16.882 -23.727 1.00 97.06 99 GLN A CA 1
ATOM 786 C C . GLN A 1 99 ? 18.003 17.682 -22.751 1.00 97.06 99 GLN A C 1
ATOM 788 O O . GLN A 1 99 ? 17.467 17.093 -21.815 1.00 97.06 99 GLN A O 1
ATOM 793 N N . LEU A 1 100 ? 17.813 18.980 -23.002 1.00 97.25 100 LEU A N 1
ATOM 794 C CA . LEU A 1 100 ? 16.972 19.840 -22.170 1.00 97.25 100 LEU A CA 1
ATOM 795 C C . LEU A 1 100 ? 15.524 19.333 -22.127 1.00 97.25 100 LEU A C 1
ATOM 797 O O . LEU A 1 100 ? 14.966 19.179 -21.049 1.00 97.25 100 LEU A O 1
ATOM 801 N N . LYS A 1 101 ? 14.947 18.952 -23.276 1.00 96.31 101 LYS A N 1
ATOM 802 C CA . LYS A 1 101 ? 13.585 18.393 -23.326 1.00 96.31 101 LYS A CA 1
ATOM 803 C C . LYS A 1 101 ? 13.428 17.108 -22.516 1.00 96.31 101 LYS A C 1
ATOM 805 O O . LYS A 1 101 ? 12.384 16.898 -21.905 1.00 96.31 101 LYS A O 1
ATOM 810 N N . PHE A 1 102 ? 14.419 16.218 -22.542 1.00 96.44 102 PHE A N 1
ATOM 811 C CA . PHE A 1 102 ? 14.373 15.010 -21.717 1.00 96.44 102 PHE A CA 1
ATOM 812 C C . PHE A 1 102 ? 14.493 15.341 -20.231 1.00 96.44 102 PHE A C 1
ATOM 814 O O . PHE A 1 102 ? 13.788 14.740 -19.426 1.00 96.44 102 PHE A O 1
ATOM 821 N N . GLU A 1 103 ? 15.360 16.286 -19.875 1.00 97.00 103 GLU A N 1
ATOM 822 C CA . GLU A 1 103 ? 15.540 16.716 -18.492 1.00 97.00 103 GLU A CA 1
ATOM 823 C C . GLU A 1 103 ? 14.278 17.388 -17.934 1.00 97.00 103 GLU A C 1
ATOM 825 O O . GLU A 1 103 ? 13.861 17.050 -16.829 1.00 97.00 103 GLU A O 1
ATOM 830 N N . ASP A 1 104 ? 13.628 18.254 -18.712 1.00 97.50 104 ASP A N 1
ATOM 831 C CA . ASP A 1 104 ? 12.385 18.923 -18.319 1.00 97.50 104 ASP A CA 1
ATOM 832 C C . ASP A 1 104 ? 11.247 17.922 -18.115 1.00 97.50 104 ASP A C 1
ATOM 834 O O . ASP A 1 104 ? 10.623 17.929 -17.058 1.00 97.50 104 ASP A O 1
ATOM 838 N N . ARG A 1 105 ? 11.035 16.985 -19.054 1.00 97.62 105 ARG A N 1
ATOM 839 C CA . ARG A 1 105 ? 10.006 15.944 -18.882 1.00 97.62 105 ARG A CA 1
ATOM 840 C C . ARG A 1 105 ? 10.280 15.045 -17.682 1.00 97.62 105 ARG A C 1
ATOM 842 O O . ARG A 1 105 ? 9.357 14.675 -16.970 1.00 97.62 105 ARG A O 1
ATOM 849 N N . LEU A 1 106 ? 11.540 14.672 -17.451 1.00 95.81 106 LEU A N 1
ATOM 850 C CA . LEU A 1 106 ? 11.894 13.869 -16.279 1.00 95.81 106 LEU A CA 1
ATOM 851 C C . LEU A 1 106 ? 11.603 14.625 -14.980 1.00 95.81 106 LEU A C 1
ATOM 853 O O . LEU A 1 106 ? 11.086 14.028 -14.038 1.00 95.81 106 LEU A O 1
ATOM 857 N N . LYS A 1 107 ? 11.913 15.925 -14.929 1.00 96.75 107 LYS A N 1
ATOM 858 C CA . LYS A 1 107 ? 11.597 16.772 -13.775 1.00 96.75 107 LYS A CA 1
ATOM 859 C C . LYS A 1 107 ? 10.090 16.891 -13.576 1.00 96.75 107 LYS A C 1
ATOM 861 O O . LYS A 1 107 ? 9.633 16.677 -12.460 1.00 96.75 107 LYS A O 1
ATOM 866 N N . GLU A 1 108 ? 9.333 17.161 -14.632 1.00 97.44 108 GLU A N 1
ATOM 867 C CA . GLU A 1 108 ? 7.875 17.292 -14.583 1.00 97.44 108 GLU A CA 1
ATOM 868 C C . GLU A 1 108 ? 7.202 16.017 -14.058 1.00 97.44 108 GLU A C 1
ATOM 870 O O . GLU A 1 108 ? 6.470 16.073 -13.071 1.00 97.44 108 GLU A O 1
ATOM 875 N N . GLU A 1 109 ? 7.535 14.855 -14.622 1.00 96.88 109 GLU A N 1
ATOM 876 C CA . GLU A 1 109 ? 7.009 13.563 -14.162 1.00 96.88 109 GLU A CA 1
ATOM 877 C C . GLU A 1 109 ? 7.418 13.258 -12.713 1.00 96.88 109 GLU A C 1
ATOM 879 O O . GLU A 1 109 ? 6.618 12.762 -11.918 1.00 96.88 109 GLU A O 1
ATOM 884 N N . SER A 1 110 ? 8.655 13.596 -12.325 1.00 94.44 110 SER A N 1
ATOM 885 C CA . SER A 1 110 ? 9.115 13.396 -10.946 1.00 94.44 110 SER A CA 1
ATOM 886 C C . SER A 1 110 ? 8.378 14.282 -9.939 1.00 94.44 110 SER A C 1
ATOM 888 O O . SER A 1 110 ? 8.056 13.822 -8.844 1.00 94.44 110 SER A O 1
ATOM 890 N N . LEU A 1 111 ? 8.083 15.530 -10.315 1.00 96.75 111 LEU A N 1
ATOM 891 C CA . LEU A 1 111 ? 7.332 16.468 -9.488 1.00 96.75 111 LEU A CA 1
ATOM 892 C C . LEU A 1 111 ? 5.873 16.034 -9.380 1.00 96.75 111 LEU A C 1
ATOM 894 O O . LEU A 1 111 ? 5.344 16.001 -8.277 1.00 96.75 111 LEU A O 1
ATOM 898 N N . SER A 1 112 ? 5.260 15.622 -10.490 1.00 97.94 112 SER A N 1
ATOM 899 C CA . SER A 1 112 ? 3.894 15.093 -10.514 1.00 97.94 112 SER A CA 1
ATOM 900 C C . SER A 1 112 ? 3.742 13.892 -9.575 1.00 97.94 112 SER A C 1
ATOM 902 O O . SER A 1 112 ? 2.876 13.884 -8.698 1.00 97.94 112 SER A O 1
ATOM 904 N N . LEU A 1 113 ? 4.652 12.914 -9.669 1.00 97.75 113 LEU A N 1
ATOM 905 C CA . LEU A 1 113 ? 4.655 11.755 -8.777 1.00 97.75 113 LEU A CA 1
ATOM 906 C C . LEU A 1 113 ? 4.874 12.154 -7.310 1.00 97.75 113 LEU A C 1
ATOM 908 O O . LEU A 1 113 ? 4.229 11.598 -6.420 1.00 97.75 113 LEU A O 1
ATOM 912 N N . PHE A 1 114 ? 5.774 13.107 -7.052 1.00 97.44 114 PHE A N 1
ATOM 913 C CA . PHE A 1 114 ? 6.031 13.608 -5.704 1.00 97.44 114 PHE A CA 1
ATOM 914 C C . PHE A 1 114 ? 4.794 14.281 -5.103 1.00 97.44 114 PHE A C 1
ATOM 916 O O . PHE A 1 114 ? 4.451 13.985 -3.962 1.00 97.44 114 PHE A O 1
ATOM 923 N N . THR A 1 115 ? 4.098 15.126 -5.867 1.00 97.62 115 THR A N 1
ATOM 924 C CA . THR A 1 115 ? 2.861 15.783 -5.432 1.00 97.62 115 THR A CA 1
ATOM 925 C C . THR A 1 115 ? 1.781 14.756 -5.104 1.00 97.62 115 THR A C 1
ATOM 927 O O . THR A 1 115 ? 1.245 14.784 -4.003 1.00 97.62 115 THR A O 1
ATOM 930 N N . ILE A 1 116 ? 1.544 13.777 -5.985 1.00 98.06 116 ILE A N 1
ATOM 931 C CA . ILE A 1 116 ? 0.558 12.709 -5.744 1.00 98.06 116 ILE A CA 1
ATOM 932 C C . ILE A 1 116 ? 0.884 11.930 -4.461 1.00 98.06 116 ILE A C 1
ATOM 934 O O . ILE A 1 116 ? 0.002 11.635 -3.652 1.00 98.06 116 ILE A O 1
ATOM 938 N N . LEU A 1 117 ? 2.158 11.581 -4.261 1.00 97.62 117 LEU A N 1
ATOM 939 C CA . LEU A 1 117 ? 2.594 10.855 -3.071 1.00 97.62 117 LEU A CA 1
ATOM 940 C C . LEU A 1 117 ? 2.444 11.707 -1.803 1.00 97.62 117 LEU A C 1
ATOM 942 O O . LEU A 1 117 ? 2.003 11.196 -0.775 1.00 97.62 117 LEU A O 1
ATOM 946 N N . HIS A 1 118 ? 2.788 12.992 -1.878 1.00 97.56 118 HIS A N 1
ATOM 947 C CA . HIS A 1 118 ? 2.638 13.933 -0.776 1.00 97.56 118 HIS A CA 1
ATOM 948 C C . HIS A 1 118 ? 1.169 14.097 -0.373 1.00 97.56 118 HIS A C 1
ATOM 950 O O . HIS A 1 118 ? 0.845 13.945 0.804 1.00 97.56 118 HIS A O 1
ATOM 956 N N . ASP A 1 119 ? 0.275 14.290 -1.342 1.00 98.12 119 ASP A N 1
ATOM 957 C CA . ASP A 1 119 ? -1.165 14.407 -1.106 1.00 98.12 119 ASP A CA 1
ATOM 958 C C . ASP A 1 119 ? -1.727 13.142 -0.447 1.00 98.12 119 ASP A C 1
ATOM 960 O O . ASP A 1 119 ? -2.505 13.216 0.507 1.00 98.12 119 ASP A O 1
ATOM 964 N N . ARG A 1 120 ? -1.275 11.960 -0.890 1.00 98.12 120 ARG A N 1
ATOM 965 C CA . ARG A 1 120 ? -1.693 10.690 -0.289 1.00 98.12 120 ARG A CA 1
ATOM 966 C C . ARG A 1 120 ? -1.203 10.532 1.150 1.00 98.12 120 ARG A C 1
ATOM 968 O O . ARG A 1 120 ? -1.938 10.004 1.982 1.00 98.12 120 ARG A O 1
ATOM 975 N N . ILE A 1 121 ? 0.019 10.969 1.453 1.00 97.56 121 ILE A N 1
ATOM 976 C CA . ILE A 1 121 ? 0.547 10.972 2.825 1.00 97.56 121 ILE A CA 1
ATOM 977 C C . ILE A 1 121 ? -0.293 11.902 3.704 1.00 97.56 121 ILE A C 1
ATOM 979 O O . ILE A 1 121 ? -0.736 11.474 4.769 1.00 97.56 121 ILE A O 1
ATOM 983 N N . LEU A 1 122 ? -0.589 13.116 3.234 1.00 98.12 122 LEU A N 1
ATOM 984 C CA . LEU A 1 122 ? -1.419 14.076 3.965 1.00 98.12 122 LEU A CA 1
ATOM 985 C C . LEU A 1 122 ? -2.827 13.536 4.242 1.00 98.12 122 LEU A C 1
ATOM 987 O O . LEU A 1 122 ? -3.364 13.720 5.335 1.00 98.12 122 LEU A O 1
ATOM 991 N N . GLU A 1 123 ? -3.435 12.843 3.280 1.00 98.12 123 GLU A N 1
ATOM 992 C CA . GLU A 1 123 ? -4.744 12.213 3.463 1.00 98.12 123 GLU A CA 1
ATOM 993 C C . GLU A 1 123 ? -4.711 11.131 4.555 1.00 98.12 123 GLU A C 1
ATOM 995 O O . GLU A 1 123 ? -5.596 11.080 5.415 1.00 98.12 123 GLU A O 1
ATOM 1000 N N . ILE A 1 124 ? -3.667 10.295 4.555 1.00 97.75 124 ILE A N 1
ATOM 1001 C CA . ILE A 1 124 ? -3.462 9.251 5.564 1.00 97.75 124 ILE A CA 1
ATOM 1002 C C . ILE A 1 124 ? -3.252 9.872 6.951 1.00 97.75 124 ILE A C 1
ATOM 1004 O O . ILE A 1 124 ? -3.898 9.455 7.913 1.00 97.75 124 ILE A O 1
ATOM 1008 N N . GLU A 1 125 ? -2.391 10.883 7.067 1.00 97.19 125 GLU A N 1
ATOM 1009 C CA . GLU A 1 125 ? -2.140 11.597 8.325 1.00 97.19 125 GLU A CA 1
ATOM 1010 C C . GLU A 1 125 ? -3.419 12.233 8.872 1.00 97.19 125 GLU A C 1
ATOM 1012 O O . GLU A 1 125 ? -3.754 12.061 10.047 1.00 97.19 125 GLU A O 1
ATOM 1017 N N . LYS A 1 126 ? -4.198 12.886 8.004 1.00 98.31 126 LYS A N 1
ATOM 1018 C CA . LYS A 1 126 ? -5.494 13.463 8.367 1.00 98.31 126 LYS A CA 1
ATOM 1019 C C . LYS A 1 126 ? -6.465 12.399 8.877 1.00 98.31 126 LYS A C 1
ATOM 1021 O O . LYS A 1 126 ? -7.141 12.632 9.879 1.00 98.31 126 LYS A O 1
ATOM 1026 N N . HIS A 1 127 ? -6.537 11.239 8.224 1.00 97.56 127 HIS A N 1
ATOM 1027 C CA . HIS A 1 127 ? -7.386 10.134 8.671 1.00 97.56 127 HIS A CA 1
ATOM 1028 C C . HIS A 1 127 ? -6.981 9.630 10.067 1.00 97.56 127 HIS A C 1
ATOM 1030 O O . HIS A 1 127 ? -7.847 9.436 10.925 1.00 97.56 127 HIS A O 1
ATOM 1036 N N . TYR A 1 128 ? -5.680 9.463 10.332 1.00 96.69 128 TYR A N 1
ATOM 1037 C CA . TYR A 1 128 ? -5.196 9.067 11.658 1.00 96.69 128 TYR A CA 1
ATOM 1038 C C . TYR A 1 128 ? -5.511 10.113 12.725 1.00 96.69 128 TYR A C 1
ATOM 1040 O O . TYR A 1 128 ? -6.043 9.753 13.774 1.00 96.69 128 TYR A O 1
ATOM 1048 N N . GLN A 1 129 ? -5.277 11.394 12.438 1.00 97.25 129 GLN A N 1
ATOM 1049 C CA . GLN A 1 129 ? -5.592 12.481 13.363 1.00 97.25 129 GLN A CA 1
ATOM 1050 C C . GLN A 1 129 ? -7.086 12.500 13.720 1.00 97.25 129 GLN A C 1
ATOM 1052 O O . GLN A 1 129 ? -7.457 12.578 14.889 1.00 97.25 129 GLN A O 1
ATOM 1057 N N . GLN A 1 130 ? -7.957 12.342 12.720 1.00 97.69 130 GLN A N 1
ATOM 1058 C CA . GLN A 1 130 ? -9.401 12.253 12.936 1.00 97.69 130 GLN A CA 1
ATOM 1059 C C . GLN A 1 130 ? -9.799 11.030 13.767 1.00 97.69 130 GLN A C 1
ATOM 1061 O O . GLN A 1 130 ? -10.716 11.120 14.584 1.00 97.69 130 GLN A O 1
ATOM 1066 N N . ASN A 1 131 ? -9.149 9.884 13.559 1.00 96.81 131 ASN A N 1
ATOM 1067 C CA . ASN A 1 131 ? -9.410 8.682 14.344 1.00 96.81 131 ASN A CA 1
ATOM 1068 C C . ASN A 1 131 ? -8.998 8.867 15.810 1.00 96.81 131 ASN A C 1
ATOM 1070 O O . ASN A 1 131 ? -9.761 8.522 16.712 1.00 96.81 131 ASN A O 1
ATOM 1074 N N . GLU A 1 132 ? -7.832 9.464 16.057 1.00 96.81 132 GLU A N 1
ATOM 1075 C CA . GLU A 1 132 ? -7.414 9.817 17.412 1.00 96.81 132 GLU A CA 1
ATOM 1076 C C . GLU A 1 132 ? -8.398 10.776 18.080 1.00 96.81 132 GLU A C 1
ATOM 1078 O O . GLU A 1 132 ? -8.781 10.555 19.225 1.00 96.81 132 GLU A O 1
ATOM 1083 N N . ASP A 1 133 ? -8.850 11.812 17.373 1.00 97.31 133 ASP A N 1
ATOM 1084 C CA . ASP A 1 133 ? -9.802 12.777 17.923 1.00 97.31 133 ASP A CA 1
ATOM 1085 C C . ASP A 1 133 ? -11.157 12.135 18.234 1.00 97.31 133 ASP A C 1
ATOM 1087 O O . ASP A 1 133 ? -11.769 12.455 19.254 1.00 97.31 133 ASP A O 1
ATOM 1091 N N . LYS A 1 134 ? -11.617 11.192 17.402 1.00 97.75 134 LYS A N 1
ATOM 1092 C CA . LYS A 1 134 ? -12.816 10.388 17.684 1.00 97.75 134 LYS A CA 1
ATOM 1093 C C . LYS A 1 134 ? -12.638 9.540 18.943 1.00 97.75 134 LYS A C 1
ATOM 1095 O O . LYS A 1 134 ? -13.523 9.554 19.795 1.00 97.75 134 LYS A O 1
ATOM 1100 N N . MET A 1 135 ? -11.504 8.852 19.094 1.00 96.44 135 MET A N 1
ATOM 1101 C CA . MET A 1 135 ? -11.213 8.060 20.296 1.00 96.44 135 MET A CA 1
ATOM 1102 C C . MET A 1 135 ? -11.122 8.942 21.545 1.00 96.44 135 MET A C 1
ATOM 1104 O O . MET A 1 135 ? -11.774 8.646 22.543 1.00 96.44 135 MET A O 1
ATOM 1108 N N . ARG A 1 136 ? -10.388 10.062 21.479 1.00 97.88 136 ARG A N 1
ATOM 1109 C CA . ARG A 1 136 ? -10.283 11.039 22.576 1.00 97.88 136 ARG A CA 1
ATOM 1110 C C . ARG A 1 136 ? -11.661 11.542 23.008 1.00 97.88 136 ARG A C 1
ATOM 1112 O O . ARG A 1 136 ? -11.961 11.540 24.197 1.00 97.88 136 ARG A O 1
ATOM 1119 N N . LYS A 1 137 ? -12.523 11.918 22.056 1.00 97.88 137 LYS A N 1
ATOM 1120 C CA . LYS A 1 137 ? -13.900 12.356 22.343 1.00 97.88 137 LYS A CA 1
ATOM 1121 C C . LYS A 1 137 ? -14.745 11.244 22.963 1.00 97.88 137 LYS A C 1
ATOM 1123 O O . LYS A 1 137 ? -15.423 11.505 23.946 1.00 97.88 137 LYS A O 1
ATOM 1128 N N . SER A 1 138 ? -14.672 10.021 22.435 1.00 96.69 138 SER A N 1
ATOM 1129 C CA . SER A 1 138 ? -15.412 8.874 22.977 1.00 96.69 138 SER A CA 1
ATOM 1130 C C . SER A 1 138 ? -15.017 8.570 24.421 1.00 96.69 138 SER A C 1
ATOM 1132 O O . SER A 1 138 ? -15.892 8.373 25.255 1.00 96.69 138 SER A O 1
ATOM 1134 N N . PHE A 1 139 ? -13.720 8.541 24.736 1.00 97.75 139 PHE A N 1
ATOM 1135 C CA . PHE A 1 139 ? -13.266 8.278 26.103 1.00 97.75 139 PHE A CA 1
ATOM 1136 C C . PHE A 1 139 ? -13.619 9.416 27.056 1.00 97.75 139 PHE A C 1
ATOM 1138 O O . PHE A 1 139 ? -14.069 9.157 28.166 1.00 97.75 139 PHE A O 1
ATOM 1145 N N . ASN A 1 140 ? -13.488 10.668 26.617 1.00 97.56 140 ASN A N 1
ATOM 1146 C CA . ASN A 1 140 ? -13.918 11.807 27.424 1.00 97.56 140 ASN A CA 1
ATOM 1147 C C . ASN A 1 140 ? -15.426 11.775 27.696 1.00 97.56 140 ASN A C 1
ATOM 1149 O O . ASN A 1 140 ? -15.836 12.083 28.810 1.00 97.56 140 ASN A O 1
ATOM 1153 N N . GLN A 1 141 ? -16.238 11.372 26.714 1.00 97.81 141 GLN A N 1
ATOM 1154 C CA . GLN A 1 141 ? -17.677 11.207 26.901 1.00 97.81 141 GLN A CA 1
ATOM 1155 C C . GLN A 1 141 ? -17.978 10.088 27.900 1.00 97.81 141 GLN A C 1
ATOM 1157 O O . GLN A 1 141 ? -18.697 10.324 28.859 1.00 97.81 141 GLN A O 1
ATOM 1162 N N . GLN A 1 142 ? -17.356 8.915 27.748 1.00 97.69 142 GLN A N 1
ATOM 1163 C CA . GLN A 1 142 ? -17.518 7.807 28.698 1.00 97.69 142 GLN A CA 1
ATOM 1164 C C . GLN A 1 142 ? -17.134 8.210 30.127 1.00 97.69 142 GLN A C 1
ATOM 1166 O O . GLN A 1 142 ? -17.810 7.832 31.079 1.00 97.69 142 GLN A O 1
ATOM 1171 N N . LEU A 1 143 ? -16.064 8.997 30.286 1.00 97.25 143 LEU A N 1
ATOM 1172 C CA . LEU A 1 143 ? -15.668 9.543 31.582 1.00 97.25 143 LEU A CA 1
ATOM 1173 C C . LEU A 1 143 ? -16.711 10.528 32.123 1.00 97.25 143 LEU A C 1
ATOM 1175 O O . LEU A 1 143 ? -17.056 10.447 33.298 1.00 97.25 143 LEU A O 1
ATOM 1179 N N . ALA A 1 144 ? -17.224 11.434 31.290 1.00 96.62 144 ALA A N 1
ATOM 1180 C CA . ALA A 1 144 ? -18.266 12.376 31.687 1.00 96.62 144 ALA A CA 1
ATOM 1181 C C . ALA A 1 144 ? -19.556 11.655 32.113 1.00 96.62 144 ALA A C 1
ATOM 1183 O O . ALA A 1 144 ? -20.112 11.980 33.161 1.00 96.62 144 ALA A O 1
ATOM 1184 N N . ASP A 1 145 ? -19.972 10.639 31.358 1.00 96.88 145 ASP A N 1
ATOM 1185 C CA . ASP A 1 145 ? -21.155 9.826 31.646 1.00 96.88 145 ASP A CA 1
ATOM 1186 C C . ASP A 1 145 ? -20.975 9.049 32.957 1.00 96.88 145 ASP A C 1
ATOM 1188 O O . ASP A 1 145 ? -21.842 9.088 33.827 1.00 96.88 145 ASP A O 1
ATOM 1192 N N . ALA A 1 146 ? -19.817 8.410 33.161 1.00 97.44 146 ALA A N 1
ATOM 1193 C CA . ALA A 1 146 ? -19.513 7.702 34.405 1.00 97.44 146 ALA A CA 1
ATOM 1194 C C . ALA A 1 146 ? -19.510 8.642 35.622 1.00 97.44 146 ALA A C 1
ATOM 1196 O O . ALA A 1 146 ? -20.048 8.299 36.676 1.00 97.44 146 ALA A O 1
ATOM 1197 N N . ILE A 1 147 ? -18.947 9.848 35.480 1.00 94.75 147 ILE A N 1
ATOM 1198 C CA . ILE A 1 147 ? -18.987 10.876 36.528 1.00 94.75 147 ILE A CA 1
ATOM 1199 C C . ILE A 1 147 ? -20.433 11.297 36.812 1.00 94.75 147 ILE A C 1
ATOM 1201 O O . ILE A 1 147 ? -20.798 11.426 37.979 1.00 94.75 147 ILE A O 1
ATOM 1205 N N . ALA A 1 148 ? -21.259 11.492 35.780 1.00 95.06 148 ALA A N 1
ATOM 1206 C CA . ALA A 1 148 ? -22.662 11.867 35.935 1.00 95.06 148 ALA A CA 1
ATOM 1207 C C . ALA A 1 148 ? -23.472 10.779 36.658 1.00 95.06 148 ALA A C 1
ATOM 1209 O O . ALA A 1 148 ? -24.226 11.099 37.575 1.00 95.06 148 ALA A O 1
ATOM 1210 N N . VAL A 1 149 ? -23.259 9.501 36.319 1.00 95.56 149 VAL A N 1
ATOM 1211 C CA . VAL A 1 149 ? -23.884 8.360 37.010 1.00 95.56 149 VAL A CA 1
ATOM 1212 C C . VAL A 1 149 ? -23.489 8.338 38.484 1.00 95.56 149 VAL A C 1
ATOM 1214 O O . VAL A 1 149 ? -24.360 8.272 39.348 1.00 95.56 149 VAL A O 1
ATOM 1217 N N . ILE A 1 150 ? -22.192 8.453 38.790 1.00 91.81 150 ILE A N 1
ATOM 1218 C CA . ILE A 1 150 ? -21.713 8.480 40.178 1.00 91.81 150 ILE A CA 1
ATOM 1219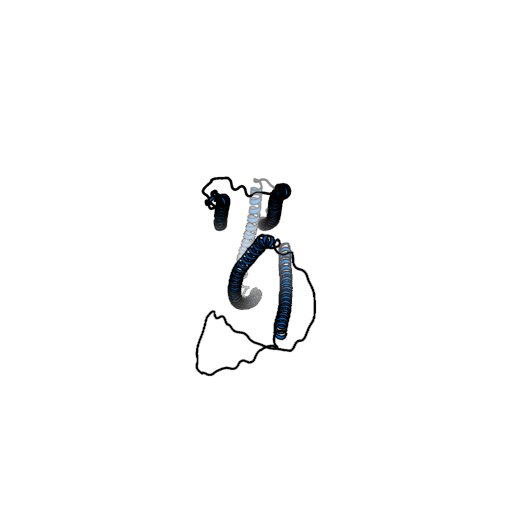 C C . ILE A 1 150 ? -22.332 9.666 40.925 1.00 91.81 150 ILE A C 1
ATOM 1221 O O . ILE A 1 150 ? -22.865 9.479 42.015 1.00 91.81 150 ILE A O 1
ATOM 1225 N N . LYS A 1 151 ? -22.320 10.871 40.343 1.00 89.19 151 LYS A N 1
ATOM 1226 C CA . LYS A 1 151 ? -22.950 12.056 40.944 1.00 89.19 151 LYS A CA 1
ATOM 1227 C C . LYS A 1 151 ? -24.437 11.837 41.230 1.00 89.19 151 LYS A C 1
ATOM 1229 O O . LYS A 1 151 ? -24.867 12.102 42.349 1.00 89.19 151 LYS A O 1
ATOM 1234 N N . GLY A 1 152 ? -25.190 11.302 40.268 1.00 87.50 152 GLY A N 1
ATOM 1235 C CA . GLY A 1 152 ? -26.611 10.989 40.435 1.00 87.50 152 GLY A CA 1
ATOM 1236 C C . GLY A 1 152 ? -26.860 9.979 41.556 1.00 87.50 152 GLY A C 1
ATOM 1237 O O . GLY A 1 152 ? -27.721 10.201 42.405 1.00 87.50 152 GLY A O 1
ATOM 1238 N N . 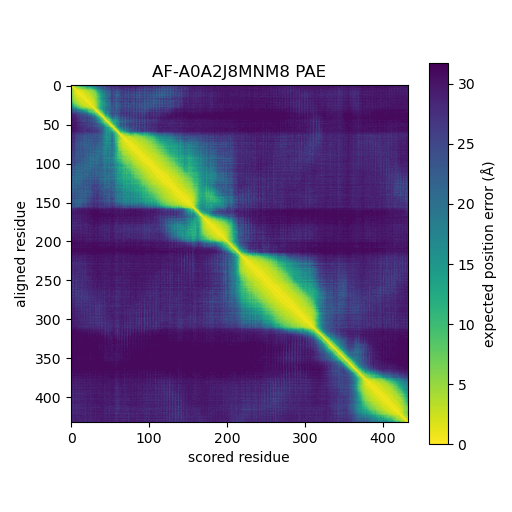MET A 1 153 ? -26.045 8.920 41.635 1.00 85.88 153 MET A N 1
ATOM 1239 C CA . MET A 1 153 ? -26.110 7.958 42.739 1.00 85.88 153 MET A CA 1
ATOM 1240 C C . MET A 1 153 ? -25.831 8.631 44.088 1.00 85.88 153 MET A C 1
ATOM 1242 O O . MET A 1 153 ? -26.596 8.455 45.032 1.00 85.88 153 MET A O 1
ATOM 1246 N N . TYR A 1 154 ? -24.767 9.433 44.197 1.00 84.06 154 TYR A N 1
ATOM 1247 C CA . TYR A 1 154 ? -24.455 10.155 45.435 1.00 84.06 154 TYR A CA 1
ATOM 1248 C C . TYR A 1 154 ? -25.593 11.095 45.854 1.00 84.06 154 TYR A C 1
ATOM 1250 O O . TYR A 1 154 ? -25.958 11.124 47.028 1.00 84.06 154 TYR A O 1
ATOM 1258 N N . GLN A 1 155 ? -26.197 11.815 44.912 1.00 83.31 155 GLN A N 1
ATOM 1259 C CA . GLN A 1 155 ? -27.335 12.689 45.184 1.00 83.31 155 GLN A CA 1
ATOM 1260 C C . GLN A 1 155 ? -28.554 11.902 45.693 1.00 83.31 155 GLN A C 1
ATOM 1262 O O . GLN A 1 155 ? -29.177 12.311 46.670 1.00 83.31 155 GLN A O 1
ATOM 1267 N N . GLN A 1 156 ? -28.837 10.730 45.112 1.00 77.50 156 GLN A N 1
ATOM 1268 C CA . GLN A 1 156 ? -29.933 9.852 45.535 1.00 77.50 156 GLN A CA 1
ATOM 1269 C C . GLN A 1 156 ? -29.707 9.226 46.923 1.00 77.50 156 GLN A C 1
ATOM 1271 O O . GLN A 1 156 ? -30.642 9.124 47.712 1.00 77.50 156 GLN A O 1
ATOM 1276 N N . PHE A 1 157 ? -28.478 8.811 47.252 1.00 71.12 157 PHE A N 1
ATOM 1277 C CA . PHE A 1 157 ? -28.173 8.183 48.548 1.00 71.12 157 PHE A CA 1
ATOM 1278 C C . PHE A 1 157 ? -28.069 9.182 49.707 1.00 71.12 157 PHE A C 1
ATOM 1280 O O . PHE A 1 157 ? -28.321 8.815 50.865 1.00 71.12 157 PHE A O 1
ATOM 1287 N N . PHE A 1 158 ? -27.680 10.425 49.415 1.00 64.50 158 PHE A N 1
ATOM 1288 C CA . PHE A 1 158 ? -27.412 11.436 50.434 1.00 64.50 158 PHE A CA 1
ATOM 1289 C C . PHE A 1 158 ? -28.421 12.594 50.476 1.00 64.50 158 PHE A C 1
ATOM 1291 O O . PHE A 1 158 ? -28.289 13.410 51.383 1.00 64.50 158 PHE A O 1
ATOM 1298 N N . GLU A 1 159 ? -29.412 12.671 49.572 1.00 63.72 159 GLU A N 1
ATOM 1299 C CA . GLU A 1 159 ? -30.353 13.811 49.456 1.00 63.72 159 GLU A CA 1
ATOM 1300 C C . GLU A 1 159 ? -29.630 15.172 49.463 1.00 63.72 159 GLU A C 1
ATOM 1302 O O . GLU A 1 159 ? -30.105 16.160 50.019 1.00 63.72 159 GLU A O 1
ATOM 1307 N N . VAL A 1 160 ? -28.424 15.228 48.894 1.00 57.91 160 VAL A N 1
ATOM 1308 C CA . VAL A 1 160 ? -27.663 16.475 48.813 1.00 57.91 160 VAL A CA 1
ATOM 1309 C C . VAL A 1 160 ? -28.065 17.147 47.512 1.00 57.91 160 VAL A C 1
ATOM 1311 O O . VAL A 1 160 ? -27.487 16.867 46.465 1.00 57.91 160 VAL A O 1
ATOM 1314 N N . GLU A 1 161 ? -29.082 18.006 47.563 1.00 53.56 161 GLU A N 1
ATOM 1315 C CA . GLU A 1 161 ? -29.262 19.021 46.526 1.00 53.56 161 GLU A CA 1
ATOM 1316 C C . GLU A 1 161 ? -27.959 19.829 46.433 1.00 53.56 161 GLU A C 1
ATOM 1318 O O . GLU A 1 161 ? -27.543 20.476 47.396 1.00 53.56 161 GLU A O 1
ATOM 1323 N N . GLU A 1 162 ? -27.264 19.739 45.291 1.00 51.44 162 GLU A N 1
ATOM 1324 C CA . GLU A 1 162 ? -26.151 20.634 44.958 1.00 51.44 162 GLU A CA 1
ATOM 1325 C C . GLU A 1 162 ? -26.729 22.030 44.685 1.00 51.44 162 GLU A C 1
ATOM 1327 O O . GLU A 1 162 ? -26.856 22.474 43.545 1.00 51.44 162 GLU A O 1
ATOM 1332 N N . GLU A 1 163 ? -27.097 22.734 45.749 1.00 45.91 163 GLU A N 1
ATOM 1333 C CA . GLU A 1 163 ? -27.232 24.180 45.712 1.00 45.91 163 GLU A CA 1
ATOM 1334 C C . GLU A 1 163 ? -25.854 24.782 46.032 1.00 45.91 163 GLU A C 1
ATOM 1336 O O . GLU A 1 163 ? -25.152 24.320 46.935 1.00 45.91 163 GLU A O 1
ATOM 1341 N N . ASN A 1 164 ? -25.420 25.769 45.240 1.00 46.84 164 ASN A N 1
ATOM 1342 C CA . ASN A 1 164 ? -24.105 26.418 45.328 1.00 46.84 164 ASN A CA 1
ATOM 1343 C C . ASN A 1 164 ? -23.962 27.239 46.624 1.00 46.84 164 ASN A C 1
ATOM 1345 O O . ASN A 1 164 ? -23.897 28.469 46.587 1.00 46.84 164 ASN A O 1
ATOM 1349 N N . VAL A 1 165 ? -23.920 26.575 47.775 1.00 46.97 165 VAL A N 1
ATOM 1350 C CA . VAL A 1 165 ? -23.841 27.220 49.083 1.00 46.97 165 VAL A CA 1
ATOM 1351 C C . VAL A 1 165 ? -22.447 27.016 49.666 1.00 46.97 165 VAL A C 1
ATOM 1353 O O . VAL A 1 165 ? -21.843 25.947 49.581 1.00 46.97 165 VAL A O 1
ATOM 1356 N N . SER A 1 166 ? -21.906 28.108 50.205 1.00 52.22 166 SER A N 1
ATOM 1357 C CA . SER A 1 166 ? -20.545 28.221 50.724 1.00 52.22 166 SER A CA 1
ATOM 1358 C C . SER A 1 166 ? -20.138 27.057 51.645 1.00 52.22 166 SER A C 1
ATOM 1360 O O . SER A 1 166 ? -20.948 26.520 52.398 1.00 52.22 166 SER A O 1
ATOM 1362 N N . LEU A 1 167 ? -18.847 26.704 51.618 1.00 55.00 167 LEU A N 1
ATOM 1363 C CA . LEU A 1 167 ? -18.211 25.587 52.342 1.00 55.00 167 LEU A CA 1
ATOM 1364 C C . LEU A 1 167 ? -18.570 25.463 53.837 1.00 55.00 167 LEU A C 1
ATOM 1366 O O . LEU A 1 167 ? -18.428 24.381 54.405 1.00 55.00 167 LEU A O 1
ATOM 1370 N N . GLN A 1 168 ? -19.016 26.545 54.475 1.00 54.81 168 GLN A N 1
ATOM 1371 C CA . GLN A 1 168 ? -19.397 26.556 55.885 1.00 54.81 168 GLN A CA 1
ATOM 1372 C C . GLN A 1 168 ? -20.799 25.963 56.128 1.00 54.81 168 GLN A C 1
ATOM 1374 O O . GLN A 1 168 ? -21.022 25.366 57.179 1.00 54.81 168 GLN A O 1
ATOM 1379 N N . ASP A 1 169 ? -21.698 26.037 55.140 1.00 55.59 169 ASP A N 1
ATOM 1380 C CA . ASP A 1 169 ? -23.098 25.598 55.256 1.00 55.59 169 ASP A CA 1
ATOM 1381 C C . ASP A 1 169 ? -23.311 24.123 54.855 1.00 55.59 169 ASP A C 1
ATOM 1383 O O . ASP A 1 169 ? -24.206 23.428 55.330 1.00 55.59 169 ASP A O 1
ATOM 1387 N N . VAL A 1 170 ? -22.413 23.570 54.034 1.00 58.16 170 VAL A N 1
ATOM 1388 C CA . VAL A 1 170 ? -22.431 22.142 53.655 1.00 58.16 170 VAL A CA 1
ATOM 1389 C C . VAL A 1 170 ? -22.188 21.234 54.873 1.00 58.16 170 VAL A C 1
ATOM 1391 O O . VAL A 1 170 ? -22.721 20.124 54.962 1.00 58.16 170 VAL A O 1
ATOM 1394 N N . SER A 1 171 ? -21.392 21.714 55.834 1.00 64.12 171 SER A N 1
ATOM 1395 C CA . SER A 1 171 ? -21.110 21.045 57.110 1.00 64.12 171 SER A CA 1
ATOM 1396 C C . SER A 1 171 ? -22.365 20.939 57.982 1.00 64.12 171 SER A C 1
ATOM 1398 O O . SER A 1 171 ? -22.698 19.860 58.480 1.00 64.12 171 SER A O 1
ATOM 1400 N N . THR A 1 172 ? -23.098 22.040 58.138 1.00 67.81 172 THR A N 1
ATOM 1401 C CA . THR A 1 172 ? -24.346 22.110 58.910 1.00 67.81 172 THR A CA 1
ATOM 1402 C C . THR A 1 172 ? -25.451 21.282 58.260 1.00 67.81 172 THR A C 1
ATOM 1404 O O . THR A 1 172 ? -26.114 20.514 58.956 1.00 67.81 172 THR A O 1
ATOM 1407 N N . VAL A 1 173 ? -25.593 21.324 56.931 1.00 65.12 173 VAL A N 1
ATOM 1408 C CA . VAL A 1 173 ? -26.583 20.514 56.197 1.00 65.12 173 VAL A CA 1
ATOM 1409 C C . VAL A 1 173 ? -26.303 19.012 56.325 1.00 65.12 173 VAL A C 1
ATOM 1411 O O . VAL A 1 173 ? -27.207 18.258 56.691 1.00 65.12 173 VAL A O 1
ATOM 1414 N N . LYS A 1 174 ? -25.052 18.558 56.141 1.00 72.12 174 LYS A N 1
ATOM 1415 C CA . LYS A 1 174 ? -24.680 17.145 56.374 1.00 72.12 174 LYS A CA 1
ATOM 1416 C C . LYS A 1 174 ? -24.958 16.702 57.808 1.00 72.12 174 LYS A C 1
ATOM 1418 O O . LYS A 1 174 ? -25.460 15.601 58.022 1.00 72.12 174 LYS A O 1
ATOM 1423 N N . THR A 1 175 ? -24.663 17.560 58.782 1.00 74.00 175 THR A N 1
ATOM 1424 C CA . THR A 1 175 ? -24.914 17.267 60.200 1.00 74.00 175 THR A CA 1
ATOM 1425 C C . THR A 1 175 ? -26.415 17.143 60.479 1.00 74.00 175 THR A C 1
ATOM 1427 O O . THR A 1 175 ? -26.832 16.233 61.191 1.00 74.00 175 THR A O 1
ATOM 1430 N N . ASN A 1 176 ? -27.246 17.978 59.851 1.00 73.12 176 ASN A N 1
ATOM 1431 C CA . ASN A 1 176 ? -28.703 17.932 59.992 1.00 73.12 176 ASN A CA 1
ATOM 1432 C C . ASN A 1 176 ? -29.338 16.701 59.319 1.00 73.12 176 ASN A C 1
ATOM 1434 O O . ASN A 1 176 ? -30.250 16.105 59.891 1.00 73.12 176 ASN A O 1
ATOM 1438 N N . ILE A 1 177 ? -28.846 16.278 58.148 1.00 77.31 177 ILE A N 1
ATOM 1439 C CA . ILE A 1 177 ? -29.303 15.045 57.477 1.00 77.31 177 ILE A CA 1
ATOM 1440 C C . ILE A 1 177 ? -28.938 13.814 58.318 1.00 77.31 177 ILE A C 1
ATOM 1442 O O . ILE A 1 177 ? -29.775 12.937 58.533 1.00 77.31 177 ILE A O 1
ATOM 1446 N N . LEU A 1 178 ? -27.713 13.768 58.857 1.00 78.62 178 LEU A N 1
ATOM 1447 C CA . LEU A 1 178 ? -27.290 12.702 59.768 1.00 78.62 178 LEU A CA 1
ATOM 1448 C C . LEU A 1 178 ? -28.120 12.689 61.055 1.00 78.62 178 LEU A C 1
ATOM 1450 O O . LEU A 1 178 ? -28.502 11.617 61.512 1.00 78.62 178 LEU A O 1
ATOM 1454 N N . LEU A 1 179 ? -28.454 13.857 61.608 1.00 81.25 179 LEU A N 1
ATOM 1455 C CA . LEU A 1 179 ? -29.312 13.967 62.786 1.00 81.25 179 LEU A CA 1
ATOM 1456 C C . LEU A 1 179 ? -30.739 13.470 62.509 1.00 81.25 179 LEU A C 1
ATOM 1458 O O . LEU A 1 179 ? -31.339 12.833 63.372 1.00 81.25 179 LEU A O 1
ATOM 1462 N N . ARG A 1 180 ? -31.280 13.724 61.310 1.00 81.56 180 ARG A N 1
ATOM 1463 C CA . ARG A 1 180 ? -32.594 13.214 60.890 1.00 81.56 180 ARG A CA 1
ATOM 1464 C C . ARG A 1 180 ? -32.583 11.690 60.761 1.00 81.56 180 ARG A C 1
ATOM 1466 O O . ARG A 1 180 ? -33.399 11.039 61.402 1.00 81.56 180 ARG A O 1
ATOM 1473 N N . LYS A 1 181 ? -31.594 11.121 60.059 1.00 82.38 181 LYS A N 1
ATOM 1474 C CA . LYS A 1 181 ? -31.429 9.658 59.961 1.00 82.38 181 LYS A CA 1
ATOM 1475 C C . LYS A 1 181 ? -31.170 9.004 61.320 1.00 82.38 181 LYS A C 1
ATOM 1477 O O . LYS A 1 181 ? -31.623 7.890 61.553 1.00 82.38 181 LYS A O 1
ATOM 1482 N N . LEU A 1 182 ? -30.466 9.683 62.228 1.00 86.75 182 LEU A N 1
ATOM 1483 C CA . LEU A 1 182 ? -30.276 9.209 63.599 1.00 86.75 182 LEU A CA 1
ATOM 1484 C C . LEU A 1 182 ? -31.615 9.136 64.341 1.00 86.75 182 LEU A C 1
ATOM 1486 O O . LEU A 1 182 ? -31.898 8.116 64.956 1.00 86.75 182 LEU A O 1
ATOM 1490 N N . LYS A 1 183 ? -32.460 10.169 64.230 1.00 85.44 183 LYS A N 1
ATOM 1491 C CA . LYS A 1 183 ? -33.802 10.177 64.833 1.00 85.44 183 LYS A CA 1
ATOM 1492 C C . LYS A 1 183 ? -34.717 9.098 64.258 1.00 85.44 183 LYS A C 1
ATOM 1494 O O . LYS A 1 183 ? -35.350 8.402 65.036 1.00 85.44 183 LYS A O 1
ATOM 1499 N N . GLU A 1 184 ? -34.724 8.906 62.941 1.00 84.44 184 GLU A N 1
ATOM 1500 C CA . GLU A 1 184 ? -35.483 7.823 62.294 1.00 84.44 184 GLU A CA 1
ATOM 1501 C C . GLU A 1 184 ? -35.049 6.444 62.817 1.00 84.44 184 GLU A C 1
ATOM 1503 O O . GLU A 1 184 ? -35.876 5.585 63.109 1.00 84.44 184 GLU A O 1
ATOM 1508 N N . LYS A 1 185 ? -33.738 6.220 62.989 1.00 87.00 185 LYS A N 1
ATOM 1509 C CA . LYS A 1 185 ? -33.227 4.973 63.579 1.00 87.00 185 LYS A CA 1
ATOM 1510 C C . LYS A 1 185 ? -33.581 4.842 65.061 1.00 87.00 185 LYS A C 1
ATOM 1512 O O . LYS A 1 185 ? -33.874 3.734 65.499 1.00 87.00 185 LYS A O 1
ATOM 1517 N N . GLU A 1 186 ? -33.578 5.938 65.814 1.00 88.81 186 GLU A N 1
ATOM 1518 C CA . GLU A 1 186 ? -33.996 5.965 67.220 1.00 88.81 186 GLU A CA 1
ATOM 1519 C C . GLU A 1 186 ? -35.496 5.641 67.372 1.00 88.81 186 GLU A C 1
ATOM 1521 O O . GLU A 1 186 ? -35.872 4.904 68.281 1.00 88.81 186 GLU A O 1
ATOM 1526 N N . GLU A 1 187 ? -36.342 6.124 66.455 1.00 89.56 187 GLU A N 1
ATOM 1527 C CA . GLU A 1 187 ? -37.773 5.797 66.379 1.00 89.56 187 GLU A CA 1
ATOM 1528 C C . GLU A 1 187 ? -37.995 4.317 66.057 1.00 89.56 187 GLU A C 1
ATOM 1530 O O . GLU A 1 187 ? -38.717 3.651 66.791 1.00 89.56 187 GLU A O 1
ATOM 1535 N N . VAL A 1 188 ? -37.281 3.753 65.077 1.00 91.88 188 VAL A N 1
ATOM 1536 C CA . VAL A 1 188 ? -37.330 2.304 64.794 1.00 91.88 188 VAL A CA 1
ATOM 1537 C C . VAL A 1 188 ? -36.870 1.478 66.000 1.00 91.88 188 VAL A C 1
ATOM 1539 O O . VAL A 1 188 ? -37.456 0.448 66.319 1.00 91.88 188 VAL A O 1
ATOM 1542 N N . ILE A 1 189 ? -35.824 1.911 66.711 1.00 90.69 189 ILE A N 1
ATOM 1543 C CA . ILE A 1 189 ? -35.375 1.236 67.940 1.00 90.69 189 ILE A CA 1
ATOM 1544 C C . ILE A 1 189 ? -36.453 1.311 69.024 1.00 90.69 189 ILE A C 1
ATOM 1546 O O . ILE A 1 189 ? -36.627 0.353 69.777 1.00 90.69 189 ILE A O 1
ATOM 1550 N N . LYS A 1 190 ? -37.160 2.437 69.129 1.00 93.00 190 LYS A N 1
ATOM 1551 C CA . LYS A 1 190 ? -38.267 2.611 70.068 1.00 93.00 190 LYS A CA 1
ATOM 1552 C C . LYS A 1 190 ? -39.439 1.693 69.713 1.00 93.00 190 LYS A C 1
ATOM 1554 O O . LYS A 1 190 ? -39.901 0.984 70.599 1.00 93.00 190 LYS A O 1
ATOM 1559 N N . GLU A 1 191 ? -39.837 1.628 68.446 1.00 88.62 191 GLU A N 1
ATOM 1560 C CA . GLU A 1 191 ? -40.872 0.710 67.950 1.00 88.62 191 GLU A CA 1
ATOM 1561 C C . GLU A 1 191 ? -40.503 -0.754 68.219 1.00 88.62 191 GLU A C 1
ATOM 1563 O O . GLU A 1 191 ? -41.299 -1.494 68.783 1.00 88.62 191 GLU A O 1
ATOM 1568 N N . LEU A 1 192 ? -39.264 -1.165 67.927 1.00 86.75 192 LEU A N 1
ATOM 1569 C CA . LEU A 1 192 ? -38.789 -2.526 68.206 1.00 86.75 192 LEU A CA 1
ATOM 1570 C C . LEU A 1 192 ? -38.735 -2.844 69.708 1.00 86.75 192 LEU A C 1
ATOM 1572 O O . LEU A 1 192 ? -38.941 -3.990 70.105 1.00 86.75 192 LEU A O 1
ATOM 1576 N N . LYS A 1 193 ? -38.445 -1.855 70.561 1.00 88.25 193 LYS A N 1
ATOM 1577 C CA . LYS A 1 193 ? -38.518 -2.013 72.023 1.00 88.25 193 LYS A CA 1
ATOM 1578 C C . LYS A 1 193 ? -39.962 -2.154 72.493 1.00 88.25 193 LYS A C 1
ATOM 1580 O O . LYS A 1 193 ? -40.229 -3.021 73.316 1.00 88.25 193 LYS A O 1
ATOM 1585 N N . GLU A 1 194 ? -40.875 -1.352 71.953 1.00 86.12 194 GLU A N 1
ATOM 1586 C CA . GLU A 1 194 ? -42.309 -1.447 72.235 1.00 86.12 194 GLU A CA 1
ATOM 1587 C C . GLU A 1 194 ? -42.887 -2.780 71.740 1.00 86.12 194 GLU A C 1
ATOM 1589 O O . GLU A 1 194 ? -43.659 -3.396 72.465 1.00 86.12 194 GLU A O 1
ATOM 1594 N N . GLU A 1 195 ? -42.473 -3.286 70.575 1.00 84.44 195 GLU A N 1
ATOM 1595 C CA . GLU A 1 195 ? -42.812 -4.638 70.115 1.00 84.44 195 GLU A CA 1
ATOM 1596 C C . GLU A 1 195 ? -42.239 -5.709 71.045 1.00 84.44 195 GLU A C 1
ATOM 1598 O O . GLU A 1 195 ? -42.933 -6.663 71.380 1.00 84.44 195 GLU A O 1
ATOM 1603 N N . LEU A 1 196 ? -40.989 -5.575 71.496 1.00 82.56 196 LEU A N 1
ATOM 1604 C CA . LEU A 1 196 ? -40.373 -6.534 72.417 1.00 82.56 196 LEU A CA 1
ATOM 1605 C C . LEU A 1 196 ? -41.082 -6.562 73.778 1.00 82.56 196 LEU A C 1
ATOM 1607 O O . LEU A 1 196 ? -41.256 -7.636 74.357 1.00 82.56 196 LEU A O 1
ATOM 1611 N N . ASP A 1 197 ? -41.500 -5.404 74.283 1.00 81.50 197 ASP A N 1
ATOM 1612 C CA . ASP A 1 197 ? -42.284 -5.299 75.511 1.00 81.50 197 ASP A CA 1
ATOM 1613 C C . ASP A 1 197 ? -43.713 -5.818 75.296 1.00 81.50 197 ASP A C 1
ATOM 1615 O O . ASP A 1 197 ? -44.195 -6.600 76.111 1.00 81.50 197 ASP A O 1
ATOM 1619 N N . GLN A 1 198 ? -44.327 -5.563 74.135 1.00 75.56 198 GLN A N 1
ATOM 1620 C CA . GLN A 1 198 ? -45.563 -6.235 73.730 1.00 75.56 198 GLN A CA 1
ATOM 1621 C C . GLN A 1 198 ? -45.378 -7.755 73.657 1.00 75.56 198 GLN A C 1
ATOM 1623 O O . GLN A 1 198 ? -46.257 -8.482 74.092 1.00 75.56 198 GLN A O 1
ATOM 1628 N N . TYR A 1 199 ? -44.247 -8.283 73.182 1.00 71.25 199 TYR A N 1
ATOM 1629 C CA . TYR A 1 199 ? -43.970 -9.724 73.193 1.00 71.25 199 TYR A CA 1
ATOM 1630 C C . TYR A 1 199 ? -43.748 -10.280 74.601 1.00 71.25 199 TYR A C 1
ATOM 1632 O O . TYR A 1 199 ? -44.091 -11.437 74.844 1.00 71.25 199 TYR A O 1
ATOM 1640 N N . LYS A 1 200 ? -43.211 -9.494 75.539 1.00 70.94 200 LYS A N 1
ATOM 1641 C CA . LYS A 1 200 ? -43.153 -9.881 76.957 1.00 70.94 200 LYS A CA 1
ATOM 1642 C C . LYS A 1 200 ? -44.543 -9.900 77.592 1.00 70.94 200 LYS A C 1
ATOM 1644 O O . LYS A 1 200 ? -44.859 -10.862 78.290 1.00 70.94 200 LYS A O 1
ATOM 1649 N N . ASP A 1 201 ? -45.377 -8.908 77.292 1.00 61.69 201 ASP A N 1
ATOM 1650 C CA . ASP A 1 201 ? -46.738 -8.783 77.822 1.00 61.69 201 ASP A CA 1
ATOM 1651 C C . ASP A 1 201 ? -47.697 -9.812 77.190 1.00 61.69 201 ASP A C 1
ATOM 1653 O O . ASP A 1 201 ? -48.483 -10.459 77.884 1.00 61.69 201 ASP A O 1
ATOM 1657 N N . PHE A 1 202 ? -47.573 -10.073 75.884 1.00 53.06 202 PHE A N 1
ATOM 1658 C CA . PHE A 1 202 ? -48.272 -11.155 75.180 1.00 53.06 202 PHE A CA 1
ATOM 1659 C C . PHE A 1 202 ? -47.670 -12.537 75.468 1.00 53.06 202 PHE A C 1
ATOM 1661 O O . PHE A 1 202 ? -48.371 -13.541 75.329 1.00 53.06 202 PHE A O 1
ATOM 1668 N N . GLY A 1 203 ? -46.409 -12.626 75.899 1.00 52.00 203 GLY A N 1
ATOM 1669 C CA . GLY A 1 203 ? -45.736 -13.877 76.263 1.00 52.00 203 GLY A CA 1
ATOM 1670 C C . GLY A 1 203 ? -46.413 -14.607 77.424 1.00 52.00 203 GLY A C 1
ATOM 1671 O O . GLY A 1 203 ? -46.410 -15.836 77.459 1.00 52.00 203 GLY A O 1
ATOM 1672 N N . PHE A 1 204 ? -47.096 -13.872 78.306 1.00 45.38 204 PHE A N 1
ATOM 1673 C CA . PHE A 1 204 ? -47.898 -14.449 79.388 1.00 45.38 204 PHE A CA 1
ATOM 1674 C C . PHE A 1 204 ? -49.323 -14.857 78.979 1.00 45.38 204 PHE A C 1
ATOM 1676 O O . PHE A 1 204 ? -49.986 -15.559 79.739 1.00 45.38 204 PHE A O 1
ATOM 1683 N N . HIS A 1 205 ? -49.794 -14.490 77.780 1.00 43.50 205 HIS A N 1
ATOM 1684 C CA . HIS A 1 205 ? -51.135 -14.857 77.294 1.00 43.50 205 HIS A CA 1
ATOM 1685 C C . HIS A 1 205 ? -51.128 -15.779 76.060 1.00 43.50 205 HIS A C 1
ATOM 1687 O O . HIS A 1 205 ? -52.143 -16.383 75.714 1.00 43.50 205 HIS A O 1
ATOM 1693 N N . LYS A 1 206 ? -49.973 -15.934 75.401 1.00 42.41 206 LYS A N 1
ATOM 1694 C CA . LYS A 1 206 ? -49.825 -16.630 74.114 1.00 42.41 206 LYS A CA 1
ATOM 1695 C C . LYS A 1 206 ? -49.142 -18.003 74.198 1.00 42.41 206 LYS A C 1
ATOM 1697 O O . LYS A 1 206 ? -49.113 -18.722 73.201 1.00 42.41 206 LYS A O 1
ATOM 1702 N N . MET A 1 207 ? -48.643 -18.413 75.370 1.00 41.50 207 MET A N 1
ATOM 1703 C CA . MET A 1 207 ? -48.081 -19.762 75.548 1.00 41.50 207 MET A CA 1
ATOM 1704 C C . MET A 1 207 ? -49.160 -20.862 75.630 1.00 41.50 207 MET A C 1
ATOM 1706 O O . MET A 1 207 ? -48.843 -22.034 75.460 1.00 41.50 207 MET A O 1
ATOM 1710 N N . GLU A 1 208 ? -50.438 -20.493 75.780 1.00 37.56 208 GLU A N 1
ATOM 1711 C CA . GLU A 1 208 ? -51.564 -21.441 75.855 1.00 37.56 208 GLU A CA 1
ATOM 1712 C C . GLU A 1 208 ? -52.369 -21.571 74.538 1.00 37.56 208 GLU A C 1
ATOM 1714 O O . GLU A 1 208 ? -53.258 -22.411 74.441 1.00 37.56 208 GLU A O 1
ATOM 1719 N N . SER A 1 209 ? -52.078 -20.774 73.496 1.00 47.56 209 SER A N 1
ATOM 1720 C CA . SER A 1 209 ? -52.950 -20.671 72.302 1.00 47.56 209 SER A CA 1
ATOM 1721 C C . SER A 1 209 ? -52.303 -20.975 70.941 1.00 47.56 209 SER A C 1
ATOM 1723 O O . SER A 1 209 ? -53.021 -21.085 69.951 1.00 47.56 209 SER A O 1
ATOM 1725 N N . PHE A 1 210 ? -50.990 -21.217 70.854 1.00 40.16 210 PHE A N 1
ATOM 1726 C CA . PHE A 1 210 ? -50.293 -21.466 69.573 1.00 40.16 210 PHE A CA 1
ATOM 1727 C C . PHE A 1 210 ? -49.963 -22.942 69.294 1.00 40.16 210 PHE A C 1
ATOM 1729 O O . PHE A 1 210 ? -48.937 -23.266 68.702 1.00 40.16 210 PHE A O 1
ATOM 1736 N N . ALA A 1 211 ? -50.863 -23.856 69.663 1.00 38.50 211 ALA A N 1
ATOM 1737 C CA . ALA A 1 211 ? -50.813 -25.243 69.188 1.00 38.50 211 ALA A CA 1
ATOM 1738 C C . ALA A 1 211 ? -51.495 -25.449 67.817 1.00 38.50 211 ALA A C 1
ATOM 1740 O O . ALA A 1 211 ? -51.555 -26.576 67.328 1.00 38.50 211 ALA A O 1
ATOM 1741 N N . LYS A 1 212 ? -52.018 -24.398 67.172 1.00 46.03 212 LYS A N 1
ATOM 1742 C CA . LYS A 1 212 ? -52.681 -24.510 65.869 1.00 46.03 212 LYS A CA 1
ATOM 1743 C C . LYS A 1 212 ? -52.359 -23.321 64.970 1.00 46.03 212 LYS A C 1
ATOM 1745 O O . LYS A 1 212 ? -52.410 -22.185 65.412 1.00 46.03 212 LYS A O 1
ATOM 1750 N N . GLU A 1 213 ? -52.096 -23.657 63.710 1.00 31.77 213 GLU A N 1
ATOM 1751 C CA . GLU A 1 213 ? -52.010 -22.792 62.523 1.00 31.77 213 GLU A CA 1
ATOM 1752 C C . GLU A 1 213 ? -50.622 -22.270 62.128 1.00 31.77 213 GLU A C 1
ATOM 1754 O O . GLU A 1 213 ? -50.252 -21.113 62.302 1.00 31.77 213 GLU A O 1
ATOM 1759 N N . THR A 1 214 ? -49.888 -23.151 61.445 1.00 36.97 214 THR A N 1
ATOM 1760 C CA . THR A 1 214 ? -48.865 -22.800 60.457 1.00 36.97 214 THR A CA 1
ATOM 1761 C C . THR A 1 214 ? -49.402 -23.055 59.041 1.00 36.97 214 THR A C 1
ATOM 1763 O O . THR A 1 214 ? -49.577 -24.194 58.619 1.00 36.97 214 THR A O 1
ATOM 1766 N N . SER A 1 215 ? -49.637 -21.990 58.272 1.00 42.00 215 SER A N 1
ATOM 1767 C CA . SER A 1 215 ? -49.735 -22.030 56.799 1.00 42.00 215 SER A CA 1
ATOM 1768 C C . SER A 1 215 ? -49.066 -20.765 56.217 1.00 42.00 215 SER A C 1
ATOM 1770 O O . SER A 1 215 ? -49.705 -19.777 55.903 1.00 42.00 215 SER A O 1
ATOM 1772 N N . SER A 1 216 ? -47.751 -20.597 56.393 1.00 48.88 216 SER A N 1
ATOM 1773 C CA . SER A 1 216 ? -46.640 -21.083 55.549 1.00 48.88 216 SER A CA 1
ATOM 1774 C C . SER A 1 216 ? -46.249 -20.132 54.386 1.00 48.88 216 SER A C 1
ATOM 1776 O O . SER A 1 216 ? -46.658 -20.346 53.248 1.00 48.88 216 SER A O 1
ATOM 1778 N N . PRO A 1 217 ? -45.310 -19.189 54.624 1.00 55.25 217 PRO A N 1
ATOM 1779 C CA . PRO A 1 217 ? -44.469 -18.520 53.607 1.00 55.25 217 PRO A CA 1
ATOM 1780 C C . PRO A 1 217 ? -43.543 -19.471 52.816 1.00 55.25 217 PRO A C 1
ATOM 1782 O O . PRO A 1 217 ? -42.820 -19.056 51.914 1.00 55.25 217 PRO A O 1
ATOM 1785 N N . LYS A 1 218 ? -43.542 -20.759 53.175 1.00 55.31 218 LYS A N 1
ATOM 1786 C CA . LYS A 1 218 ? -42.627 -21.792 52.684 1.00 55.31 218 LYS A CA 1
ATOM 1787 C C . LYS A 1 218 ? -42.894 -22.193 51.225 1.00 55.31 218 LYS A C 1
ATOM 1789 O O . LYS A 1 218 ? -41.949 -22.537 50.528 1.00 55.31 218 LYS A O 1
ATOM 1794 N N . SER A 1 219 ? -44.139 -22.091 50.745 1.00 64.44 219 SER A N 1
ATOM 1795 C CA . SER A 1 219 ? -44.502 -22.543 49.391 1.00 64.44 219 SER A CA 1
ATOM 1796 C C . SER A 1 219 ? -44.141 -21.550 48.278 1.00 64.44 219 SER A C 1
ATOM 1798 O O . SER A 1 219 ? -43.841 -21.974 47.165 1.00 64.44 219 SER A O 1
ATOM 1800 N N . ASN A 1 220 ? -44.112 -20.239 48.555 1.00 65.75 220 ASN A N 1
ATOM 1801 C CA . ASN A 1 220 ? -43.689 -19.239 47.562 1.00 65.75 220 ASN A CA 1
ATOM 1802 C C . ASN A 1 220 ? -42.183 -19.327 47.278 1.00 65.75 220 ASN A C 1
ATOM 1804 O O . ASN A 1 220 ? -41.778 -19.290 46.119 1.00 65.75 220 ASN A O 1
ATOM 1808 N N . LEU A 1 221 ? -41.368 -19.527 48.320 1.00 70.88 221 LEU A N 1
ATOM 1809 C CA . LEU A 1 221 ? -39.923 -19.736 48.180 1.00 70.88 221 LEU A CA 1
ATOM 1810 C C . LEU A 1 221 ? -39.594 -21.039 47.433 1.00 70.88 221 LEU A C 1
ATOM 1812 O O . LEU A 1 221 ? -38.641 -21.079 46.661 1.00 70.88 221 LEU A O 1
ATOM 1816 N N . GLU A 1 222 ? -40.381 -22.105 47.620 1.00 70.75 222 GLU A N 1
ATOM 1817 C CA . GLU A 1 222 ? -40.216 -23.355 46.861 1.00 70.75 222 GLU A CA 1
ATOM 1818 C C . GLU A 1 222 ? -40.482 -23.177 45.362 1.00 70.75 222 GLU A C 1
ATOM 1820 O O . GLU A 1 222 ? -39.775 -23.769 44.545 1.00 70.75 222 GLU A O 1
ATOM 1825 N N . LYS A 1 223 ? -41.458 -22.341 44.990 1.00 83.75 223 LYS A N 1
ATOM 1826 C CA . LYS A 1 223 ? -41.788 -22.068 43.587 1.00 83.75 223 LYS A CA 1
ATOM 1827 C C . LYS A 1 223 ? -40.688 -21.274 42.877 1.00 83.75 223 LYS A C 1
ATOM 1829 O O . LYS A 1 223 ? -40.254 -21.680 41.803 1.00 83.75 223 LYS A O 1
ATOM 1834 N N . GLU A 1 224 ? -40.199 -20.201 43.495 1.00 78.00 224 GLU A N 1
ATOM 1835 C CA . GLU A 1 224 ? -39.112 -19.375 42.946 1.00 78.00 224 GLU A CA 1
ATOM 1836 C C . GLU A 1 224 ? -37.819 -20.197 42.772 1.00 78.00 224 GLU A C 1
ATOM 1838 O O . GLU A 1 224 ? -37.126 -20.110 41.761 1.00 78.00 224 GLU A O 1
ATOM 1843 N N . ASN A 1 225 ? -37.536 -21.094 43.720 1.00 84.94 225 ASN A N 1
ATOM 1844 C CA . ASN A 1 225 ? -36.396 -22.006 43.647 1.00 84.94 225 ASN A CA 1
ATOM 1845 C C . ASN A 1 225 ? -36.525 -23.017 42.488 1.00 84.94 225 ASN A C 1
ATOM 1847 O O . ASN A 1 225 ? -35.531 -23.371 41.852 1.00 84.94 225 ASN A O 1
ATOM 1851 N N . LEU A 1 226 ? -37.747 -23.462 42.171 1.00 90.38 226 LEU A N 1
ATOM 1852 C CA . LEU A 1 226 ? -38.000 -24.292 40.991 1.00 90.38 226 LEU A CA 1
ATOM 1853 C C . LEU A 1 226 ? -37.757 -23.517 39.686 1.00 90.38 226 LEU A C 1
ATOM 1855 O O . LEU A 1 226 ? -37.155 -24.059 38.763 1.00 90.38 226 LEU A O 1
ATOM 1859 N N . GLU A 1 227 ? -38.183 -22.256 39.619 1.00 88.25 227 GLU A N 1
ATOM 1860 C CA . GLU A 1 227 ? -37.981 -21.390 38.450 1.00 88.25 227 GLU A CA 1
ATOM 1861 C C . GLU A 1 227 ? -36.487 -21.112 38.204 1.00 88.25 227 GLU A C 1
ATOM 1863 O O . GLU A 1 227 ? -36.015 -21.278 37.077 1.00 88.25 227 GLU A O 1
ATOM 1868 N N . TYR A 1 228 ? -35.702 -20.825 39.251 1.00 91.19 228 TYR A N 1
ATOM 1869 C CA . TYR A 1 228 ? -34.243 -20.695 39.124 1.00 91.19 228 TYR A CA 1
ATOM 1870 C C . TYR A 1 228 ? -33.557 -21.995 38.694 1.00 91.19 228 TYR A C 1
ATOM 1872 O O . TYR A 1 228 ? -32.556 -21.948 37.979 1.00 91.19 228 TYR A O 1
ATOM 1880 N N . LYS A 1 229 ? -34.067 -23.165 39.102 1.00 94.62 229 LYS A N 1
ATOM 1881 C CA . LYS A 1 229 ? -33.535 -24.455 38.632 1.00 94.62 229 LYS A CA 1
ATOM 1882 C C . LYS A 1 229 ? -33.751 -24.649 37.136 1.00 94.62 229 LYS A C 1
ATOM 1884 O O . LYS A 1 229 ? -32.810 -25.037 36.451 1.00 94.62 229 LYS A O 1
ATOM 1889 N N . VAL A 1 230 ? -34.952 -24.352 36.643 1.00 94.44 230 VAL A N 1
ATOM 1890 C CA . VAL A 1 230 ? -35.276 -24.466 35.213 1.00 94.44 230 VAL A CA 1
ATOM 1891 C C . VAL A 1 230 ? -34.459 -23.471 34.388 1.00 94.44 230 VAL A C 1
ATOM 1893 O O . VAL A 1 230 ? -33.909 -23.842 33.354 1.00 94.44 230 VAL A O 1
ATOM 1896 N N . GLU A 1 231 ? -34.313 -22.225 34.850 1.00 93.75 231 GLU A N 1
ATOM 1897 C CA . GLU A 1 231 ? -33.496 -21.235 34.138 1.00 93.75 231 GLU A CA 1
ATOM 1898 C C . GLU A 1 231 ? -32.003 -21.603 34.154 1.00 93.75 231 GLU A C 1
ATOM 1900 O O . GLU A 1 231 ? -31.330 -21.459 33.136 1.00 93.75 231 GLU A O 1
ATOM 1905 N N . ASN A 1 232 ? -31.482 -22.158 35.255 1.00 93.25 232 ASN A N 1
ATOM 1906 C CA . ASN A 1 232 ? -30.115 -22.690 35.289 1.00 93.25 232 ASN A CA 1
ATOM 1907 C C . ASN A 1 232 ? -29.914 -23.837 34.290 1.00 93.25 232 ASN A C 1
ATOM 1909 O O . ASN A 1 232 ? -28.890 -23.877 33.613 1.00 93.25 232 ASN A O 1
ATOM 1913 N N . GLU A 1 233 ? -30.878 -24.751 34.165 1.00 95.94 233 GLU A N 1
ATOM 1914 C CA . GLU A 1 233 ? -30.821 -25.839 33.182 1.00 95.94 233 GLU A CA 1
ATOM 1915 C C . GLU A 1 233 ? -30.843 -25.298 31.744 1.00 95.94 233 GLU A C 1
ATOM 1917 O O . GLU A 1 233 ? -30.045 -25.715 30.903 1.00 95.94 233 GLU A O 1
ATOM 1922 N N . ARG A 1 234 ? -31.669 -24.278 31.479 1.00 97.31 234 ARG A N 1
ATOM 1923 C CA . ARG A 1 234 ? -31.705 -23.574 30.189 1.00 97.31 234 ARG A CA 1
ATOM 1924 C C . ARG A 1 234 ? -30.374 -22.894 29.858 1.00 97.31 234 ARG A C 1
ATOM 1926 O O . ARG A 1 234 ? -29.919 -22.953 28.717 1.00 97.31 234 ARG A O 1
ATOM 1933 N N . LEU A 1 235 ? -29.747 -22.243 30.838 1.00 96.38 235 LEU A N 1
ATOM 1934 C CA . LEU A 1 235 ? -28.446 -21.595 30.664 1.00 96.38 235 LEU A CA 1
ATOM 1935 C C . LEU A 1 235 ? -27.334 -22.615 30.406 1.00 96.38 235 LEU A C 1
ATOM 1937 O O . LEU A 1 235 ? -26.492 -22.372 29.545 1.00 96.38 235 LEU A O 1
ATOM 1941 N N . LEU A 1 236 ? -27.350 -23.764 31.087 1.00 97.06 236 LEU A N 1
ATOM 1942 C CA . LEU A 1 236 ? -26.396 -24.849 30.842 1.00 97.06 236 LEU A CA 1
ATOM 1943 C C . LEU A 1 236 ? -26.512 -25.408 29.419 1.00 97.06 236 LEU A C 1
ATOM 1945 O O . LEU A 1 236 ? -25.491 -25.630 28.772 1.00 97.06 236 LEU A O 1
ATOM 1949 N N . GLN A 1 237 ? -27.733 -25.561 28.904 1.00 97.19 237 GLN A N 1
ATOM 1950 C CA . GLN A 1 237 ? -27.960 -25.987 27.523 1.00 97.19 237 GLN A CA 1
ATOM 1951 C C . GLN A 1 237 ? -27.367 -24.987 26.513 1.00 97.19 237 GLN A C 1
ATOM 1953 O O . GLN A 1 237 ? -26.662 -25.386 25.590 1.00 97.19 237 GLN A O 1
ATOM 1958 N N . ILE A 1 238 ? -27.579 -23.683 26.727 1.00 97.94 238 ILE A N 1
ATOM 1959 C CA . ILE A 1 238 ? -27.001 -22.627 25.876 1.00 97.94 238 ILE A CA 1
ATOM 1960 C C . ILE A 1 238 ? -25.473 -22.637 25.937 1.00 97.94 238 ILE A C 1
ATOM 1962 O O . ILE A 1 238 ? -24.820 -22.439 24.916 1.00 97.94 238 ILE A O 1
ATOM 1966 N N . ILE A 1 239 ? -24.896 -22.854 27.122 1.00 96.38 239 ILE A N 1
ATOM 1967 C CA . ILE A 1 239 ? -23.443 -22.972 27.275 1.00 96.38 239 ILE A CA 1
ATOM 1968 C C . ILE A 1 239 ? -22.928 -24.152 26.444 1.00 96.38 239 ILE A C 1
ATOM 1970 O O . ILE A 1 239 ? -21.998 -23.960 25.667 1.00 96.38 239 ILE A O 1
ATOM 1974 N N . SER A 1 240 ? -23.577 -25.318 26.522 1.00 97.44 240 SER A N 1
ATOM 1975 C CA . SER A 1 240 ? -23.202 -26.500 25.733 1.00 97.44 240 SER A CA 1
ATOM 1976 C C . SER A 1 240 ? -23.268 -26.240 24.223 1.00 97.44 240 SER A C 1
ATOM 1978 O O . SER A 1 240 ? -22.339 -26.579 23.496 1.00 97.44 240 SER A O 1
ATOM 1980 N N . GLU A 1 241 ? -24.332 -25.595 23.738 1.00 97.12 241 GLU A N 1
ATOM 1981 C CA . GLU A 1 241 ? -24.483 -25.256 22.314 1.00 97.12 241 GLU A CA 1
ATOM 1982 C C . GLU A 1 241 ? -23.405 -24.271 21.837 1.00 97.12 241 GLU A C 1
ATOM 1984 O O . GLU A 1 241 ? -22.830 -24.434 20.761 1.00 97.12 241 GLU A O 1
ATOM 1989 N N . LEU A 1 242 ? -23.086 -23.259 22.650 1.00 97.06 242 LEU A N 1
ATOM 1990 C CA . LEU A 1 242 ? -22.021 -22.302 22.340 1.00 97.06 242 LEU A CA 1
ATOM 1991 C C . LEU A 1 242 ? -20.633 -22.953 22.361 1.00 97.06 242 LEU A C 1
ATOM 1993 O O . LEU A 1 242 ? -19.775 -22.583 21.559 1.00 97.06 242 LEU A O 1
ATOM 1997 N N . GLU A 1 243 ? -20.395 -23.913 23.252 1.00 96.44 243 GLU A N 1
ATOM 1998 C CA . GLU A 1 243 ? -19.147 -24.676 23.295 1.00 96.44 243 GLU A CA 1
ATOM 1999 C C . GLU A 1 243 ? -18.967 -25.541 22.038 1.00 96.44 243 GLU A C 1
ATOM 2001 O O . GLU A 1 243 ? -17.882 -25.546 21.451 1.00 96.44 243 GLU A O 1
ATOM 2006 N N . GLU A 1 244 ? -20.024 -26.211 21.572 1.00 96.69 244 GLU A N 1
ATOM 2007 C CA . GLU A 1 244 ? -20.012 -26.968 20.313 1.00 96.69 244 GLU A CA 1
ATOM 2008 C C . GLU A 1 244 ? -19.767 -26.061 19.100 1.00 96.69 244 GLU A C 1
ATOM 2010 O O . GLU A 1 244 ? -18.929 -26.368 18.248 1.00 96.69 244 GLU A O 1
ATOM 2015 N N . GLU A 1 245 ? -20.428 -24.904 19.052 1.00 96.12 245 GLU A N 1
ATOM 2016 C CA . GLU A 1 245 ? -20.231 -23.899 18.006 1.00 96.12 245 GLU A CA 1
ATOM 2017 C C . GLU A 1 245 ? -18.774 -23.399 17.980 1.00 96.12 245 GLU A C 1
ATOM 2019 O O . GLU A 1 245 ? -18.167 -23.276 16.913 1.00 96.12 245 GLU A O 1
ATOM 2024 N N . ILE A 1 246 ? -18.157 -23.163 19.143 1.00 97.69 246 ILE A N 1
ATOM 2025 C CA . ILE A 1 246 ? -16.734 -22.798 19.233 1.00 97.69 246 ILE A CA 1
ATOM 2026 C C . ILE A 1 246 ? -15.847 -23.925 18.689 1.00 97.69 246 ILE A C 1
ATOM 2028 O O . ILE A 1 246 ? -14.917 -23.650 17.928 1.00 97.69 246 ILE A O 1
ATOM 2032 N N . GLN A 1 247 ? -16.127 -25.184 19.033 1.00 97.94 247 GLN A N 1
ATOM 2033 C CA . GLN A 1 247 ? -15.359 -26.332 18.537 1.00 97.94 247 GLN A CA 1
ATOM 2034 C C . GLN A 1 247 ? -15.451 -26.478 17.012 1.00 97.94 247 GLN A C 1
ATOM 2036 O O . GLN A 1 247 ? -14.437 -26.719 16.351 1.00 97.94 247 GLN A O 1
ATOM 2041 N N . ILE A 1 248 ? -16.640 -26.285 16.436 1.00 97.06 248 ILE A N 1
ATOM 2042 C CA . ILE A 1 248 ? -16.844 -26.310 14.981 1.00 97.06 248 ILE A CA 1
ATOM 2043 C C . ILE A 1 248 ? -16.052 -25.180 14.313 1.00 97.06 248 ILE A C 1
ATOM 2045 O O . ILE A 1 248 ? -15.295 -25.445 13.377 1.00 97.06 248 ILE A O 1
ATOM 2049 N N . ASN A 1 249 ? -16.146 -23.953 14.834 1.00 96.69 249 ASN A N 1
ATOM 2050 C CA . ASN A 1 249 ? -15.421 -22.796 14.301 1.00 96.69 249 ASN A CA 1
ATOM 2051 C C . ASN A 1 249 ? -13.894 -22.967 14.383 1.00 96.69 249 ASN A C 1
ATOM 2053 O O . ASN A 1 249 ? -13.174 -22.585 13.460 1.00 96.69 249 ASN A O 1
ATOM 2057 N N . LEU A 1 250 ? -13.372 -23.570 15.457 1.00 97.00 250 LEU A N 1
ATOM 2058 C CA . LEU A 1 250 ? -11.944 -23.888 15.573 1.00 97.00 250 LEU A CA 1
ATOM 2059 C C . LEU A 1 250 ? -11.498 -24.889 14.502 1.00 97.00 250 LEU A C 1
ATOM 2061 O O . LEU A 1 250 ? -10.445 -24.709 13.887 1.00 97.00 250 LEU A O 1
ATOM 2065 N N . LYS A 1 251 ? -12.307 -25.920 14.244 1.00 97.44 251 LYS A N 1
ATOM 2066 C CA . LYS A 1 251 ? -12.019 -26.913 13.207 1.00 97.44 251 LYS A CA 1
ATOM 2067 C C . LYS A 1 251 ? -12.065 -26.300 11.807 1.00 97.44 251 LYS A C 1
ATOM 2069 O O . LYS A 1 251 ? -11.177 -26.576 11.002 1.00 97.44 251 LYS A O 1
ATOM 2074 N N . GLU A 1 252 ? -13.050 -25.455 11.521 1.00 97.06 252 GLU A N 1
ATOM 2075 C CA . GLU A 1 252 ? -13.129 -24.733 10.247 1.00 97.06 252 GLU A CA 1
ATOM 2076 C C . GLU A 1 252 ? -11.919 -23.812 10.050 1.00 97.06 252 GLU A C 1
ATOM 2078 O O . GLU A 1 252 ? -11.270 -23.879 9.008 1.00 97.06 252 GLU A O 1
ATOM 2083 N N . ASN A 1 253 ? -11.543 -23.039 11.074 1.00 92.44 253 ASN A N 1
ATOM 2084 C CA . ASN A 1 253 ? -10.345 -22.199 11.027 1.00 92.44 253 ASN A CA 1
ATOM 2085 C C . ASN A 1 253 ? -9.080 -23.016 10.745 1.00 92.44 253 ASN A C 1
ATOM 2087 O O . ASN A 1 253 ? -8.280 -22.602 9.913 1.00 92.44 253 ASN A O 1
ATOM 2091 N N . SER A 1 254 ? -8.923 -24.191 11.367 1.00 96.25 254 SER A N 1
ATOM 2092 C CA . SER A 1 254 ? -7.772 -25.061 11.086 1.00 96.25 254 SER A CA 1
ATOM 2093 C C . SER A 1 254 ? -7.737 -25.533 9.625 1.00 96.25 254 SER A C 1
ATOM 2095 O O . SER A 1 254 ? -6.683 -25.520 8.996 1.00 96.25 254 SER A O 1
ATOM 2097 N N . GLY A 1 255 ? -8.897 -25.849 9.037 1.00 95.88 255 GLY A N 1
ATOM 2098 C CA . GLY A 1 255 ? -8.988 -26.200 7.617 1.00 95.88 255 GLY A CA 1
ATOM 2099 C C . GLY A 1 255 ? -8.657 -25.026 6.689 1.00 95.88 255 GLY A C 1
ATOM 2100 O O . GLY A 1 255 ? -7.972 -25.206 5.682 1.00 95.88 255 GLY A O 1
ATOM 2101 N N . LEU A 1 256 ? -9.096 -23.814 7.041 1.00 94.94 256 LEU A N 1
ATOM 2102 C CA . LEU A 1 256 ? -8.767 -22.596 6.294 1.00 94.94 256 LEU A CA 1
ATOM 2103 C C . LEU A 1 256 ? -7.274 -22.244 6.390 1.00 94.94 256 LEU A C 1
ATOM 2105 O O . LEU A 1 256 ? -6.695 -21.758 5.417 1.00 94.94 256 LEU A O 1
ATOM 2109 N N . GLU A 1 257 ? -6.638 -22.493 7.536 1.00 96.12 257 GLU A N 1
ATOM 2110 C CA . GLU A 1 257 ? -5.192 -22.324 7.708 1.00 96.12 257 GLU A CA 1
ATOM 2111 C C . GLU A 1 257 ? -4.402 -23.266 6.787 1.00 96.12 257 GLU A C 1
ATOM 2113 O O . GLU A 1 257 ? -3.481 -22.812 6.100 1.00 96.12 257 GLU A O 1
ATOM 2118 N N . ASP A 1 258 ? -4.801 -24.536 6.689 1.00 97.56 258 ASP A N 1
ATOM 2119 C CA . ASP A 1 258 ? -4.177 -25.513 5.788 1.00 97.56 258 ASP A CA 1
ATOM 2120 C C . ASP A 1 258 ? -4.328 -25.120 4.306 1.00 97.56 258 ASP A C 1
ATOM 2122 O O . ASP A 1 258 ? -3.367 -25.189 3.527 1.00 97.56 258 ASP A O 1
ATOM 2126 N N . GLU A 1 259 ? -5.513 -24.648 3.899 1.00 97.94 259 GLU A N 1
ATOM 2127 C CA . GLU A 1 259 ? -5.748 -24.156 2.536 1.00 97.94 259 GLU A CA 1
ATOM 2128 C C . GLU A 1 259 ? -4.890 -22.920 2.227 1.00 97.94 259 GLU A C 1
ATOM 2130 O O . GLU A 1 259 ? -4.281 -22.829 1.155 1.00 97.94 259 GLU A O 1
ATOM 2135 N N . LEU A 1 260 ? -4.770 -21.994 3.184 1.00 95.56 260 LEU A N 1
ATOM 2136 C CA . LEU A 1 260 ? -3.923 -20.809 3.060 1.00 95.56 260 LEU A CA 1
ATOM 2137 C C . LEU A 1 260 ? -2.449 -21.194 2.883 1.00 95.56 260 LEU A C 1
ATOM 2139 O O . LEU A 1 260 ? -1.765 -20.620 2.028 1.00 95.56 260 LEU A O 1
ATOM 2143 N N . ILE A 1 261 ? -1.958 -22.173 3.649 1.00 97.38 261 ILE A N 1
ATOM 2144 C CA . ILE A 1 261 ? -0.591 -22.695 3.518 1.00 97.38 261 ILE A CA 1
ATOM 2145 C C . ILE A 1 261 ? -0.384 -23.292 2.119 1.00 97.38 261 ILE A C 1
ATOM 2147 O O . ILE A 1 261 ? 0.581 -22.930 1.440 1.00 97.38 261 ILE A O 1
ATOM 2151 N N . SER A 1 262 ? -1.311 -24.126 1.642 1.00 97.50 262 SER A N 1
ATOM 2152 C CA . SER A 1 262 ? -1.233 -24.749 0.312 1.00 97.50 262 SER A CA 1
ATOM 2153 C C . SER A 1 262 ? -1.226 -23.717 -0.824 1.00 97.50 262 SER A C 1
ATOM 2155 O O . SER A 1 262 ? -0.371 -23.749 -1.718 1.00 97.50 262 SER A O 1
ATOM 2157 N N . MET A 1 263 ? -2.123 -22.728 -0.754 1.00 96.50 263 MET A N 1
ATOM 2158 C CA . MET A 1 263 ? -2.183 -21.618 -1.709 1.00 96.50 263 MET A CA 1
ATOM 2159 C C . MET A 1 263 ? -0.888 -20.799 -1.718 1.00 96.50 263 MET A C 1
ATOM 2161 O O . MET A 1 263 ? -0.382 -20.441 -2.786 1.00 96.50 263 MET A O 1
ATOM 2165 N N . LYS A 1 264 ? -0.309 -20.532 -0.543 1.00 97.88 264 LYS A N 1
ATOM 2166 C CA . LYS A 1 264 ? 0.964 -19.814 -0.412 1.00 97.88 264 LYS A CA 1
ATOM 2167 C C . LYS A 1 264 ? 2.120 -20.579 -1.059 1.00 97.88 264 LYS A C 1
ATOM 2169 O O . LYS A 1 264 ? 2.915 -19.980 -1.784 1.00 97.88 264 LYS A O 1
ATOM 2174 N N . GLU A 1 265 ? 2.208 -21.891 -0.848 1.00 97.69 265 GLU A N 1
ATOM 2175 C CA . GLU A 1 265 ? 3.239 -22.723 -1.478 1.00 97.69 265 GLU A CA 1
ATOM 2176 C C . GLU A 1 265 ? 3.126 -22.745 -3.005 1.00 97.69 265 GLU A C 1
ATOM 2178 O O . GLU A 1 265 ? 4.143 -22.708 -3.705 1.00 97.69 265 GLU A O 1
ATOM 2183 N N . MET A 1 266 ? 1.901 -22.811 -3.533 1.00 96.12 266 MET A N 1
ATOM 2184 C CA . MET A 1 266 ? 1.662 -22.780 -4.975 1.00 96.12 266 MET A CA 1
ATOM 2185 C C . MET A 1 266 ? 2.073 -21.432 -5.575 1.00 96.12 266 MET A C 1
ATOM 2187 O O . MET A 1 266 ? 2.843 -21.403 -6.536 1.00 96.12 266 MET A O 1
ATOM 2191 N N . ALA A 1 267 ? 1.674 -20.325 -4.944 1.00 95.31 267 ALA A N 1
ATOM 2192 C CA . ALA A 1 267 ? 2.072 -18.984 -5.364 1.00 95.31 267 ALA A CA 1
ATOM 2193 C C . ALA A 1 267 ? 3.602 -18.798 -5.358 1.00 95.31 267 ALA A C 1
ATOM 2195 O O . ALA A 1 267 ? 4.163 -18.157 -6.248 1.00 95.31 267 ALA A O 1
ATOM 2196 N N . GLU A 1 268 ? 4.308 -19.391 -4.394 1.00 97.19 268 GLU A N 1
ATOM 2197 C CA . GLU A 1 268 ? 5.767 -19.311 -4.334 1.00 97.19 268 GLU A CA 1
ATOM 2198 C C . GLU A 1 268 ? 6.461 -20.158 -5.418 1.00 97.19 268 GLU A C 1
ATOM 2200 O O . GLU A 1 268 ? 7.491 -19.749 -5.969 1.00 97.19 268 GLU A O 1
ATOM 2205 N N . LYS A 1 269 ? 5.890 -21.312 -5.789 1.00 98.06 269 LYS A N 1
ATOM 2206 C CA . LYS A 1 269 ? 6.350 -22.108 -6.944 1.00 98.06 269 LYS A CA 1
ATOM 2207 C C . LYS A 1 269 ? 6.157 -21.345 -8.259 1.00 98.06 269 LYS A C 1
ATOM 2209 O O . LYS A 1 269 ? 7.072 -21.321 -9.091 1.00 98.06 269 LYS A O 1
ATOM 2214 N N . ASP A 1 270 ? 5.024 -20.669 -8.417 1.00 97.12 270 ASP A N 1
ATOM 2215 C CA . ASP A 1 270 ? 4.742 -19.835 -9.586 1.00 97.12 270 ASP A CA 1
ATOM 2216 C C . ASP A 1 270 ? 5.701 -18.648 -9.660 1.00 97.12 270 ASP A C 1
ATOM 2218 O O . ASP A 1 270 ? 6.302 -18.401 -10.707 1.00 97.12 270 ASP A O 1
ATOM 2222 N N . HIS A 1 271 ? 5.947 -17.974 -8.534 1.00 97.75 271 HIS A N 1
ATOM 2223 C CA . HIS A 1 271 ? 6.906 -16.875 -8.461 1.00 97.75 271 HIS A CA 1
ATOM 2224 C C . HIS A 1 271 ? 8.317 -17.312 -8.888 1.00 97.75 271 HIS A C 1
ATOM 2226 O O . HIS A 1 271 ? 8.953 -16.651 -9.712 1.00 97.75 271 HIS A O 1
ATOM 2232 N N . LYS A 1 272 ? 8.786 -18.476 -8.416 1.00 97.88 272 LYS A N 1
ATOM 2233 C CA . LYS A 1 272 ? 10.072 -19.062 -8.841 1.00 97.88 272 LYS A CA 1
ATOM 2234 C C . LYS A 1 272 ? 10.106 -19.366 -10.341 1.00 97.88 272 LYS A C 1
ATOM 2236 O O . LYS A 1 272 ? 11.145 -19.195 -10.978 1.00 97.88 272 LYS A O 1
ATOM 2241 N N . THR A 1 273 ? 8.993 -19.815 -10.914 1.00 97.69 273 THR A N 1
ATOM 2242 C CA . THR A 1 273 ? 8.891 -20.113 -12.350 1.00 97.69 273 THR A CA 1
ATOM 2243 C C . THR A 1 273 ? 8.920 -18.837 -13.186 1.00 97.69 273 THR A C 1
ATOM 2245 O O . THR A 1 273 ? 9.688 -18.750 -14.145 1.00 97.69 273 THR A O 1
ATOM 2248 N N . ILE A 1 274 ? 8.162 -17.815 -12.784 1.00 97.94 274 ILE A N 1
ATOM 2249 C CA . ILE A 1 274 ? 8.163 -16.494 -13.422 1.00 97.94 274 ILE A CA 1
ATOM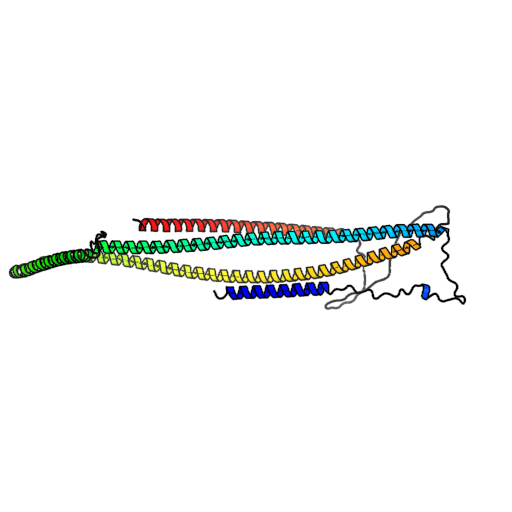 2250 C C . ILE A 1 274 ? 9.568 -15.891 -13.391 1.00 97.94 274 ILE A C 1
ATOM 2252 O O . ILE A 1 274 ? 10.042 -15.417 -14.423 1.00 97.94 274 ILE A O 1
ATOM 2256 N N . GLN A 1 275 ? 10.267 -15.976 -12.256 1.00 97.81 275 GLN A N 1
ATOM 2257 C CA . GLN A 1 275 ? 11.633 -15.470 -12.137 1.00 97.81 275 GLN A CA 1
ATOM 2258 C C . GLN A 1 275 ? 12.583 -16.151 -13.134 1.00 97.81 275 GLN A C 1
ATOM 2260 O O . GLN A 1 275 ? 13.302 -15.470 -13.860 1.00 97.81 275 GLN A O 1
ATOM 2265 N N . LYS A 1 276 ? 12.531 -17.485 -13.259 1.00 98.31 276 LYS A N 1
ATOM 2266 C CA . LYS A 1 276 ? 13.350 -18.220 -14.243 1.00 98.31 276 LYS A CA 1
ATOM 2267 C C . LYS A 1 276 ? 13.066 -17.789 -15.684 1.00 98.31 276 LYS A C 1
ATOM 2269 O O . LYS A 1 276 ? 13.998 -17.668 -16.482 1.00 98.31 276 LYS A O 1
ATOM 2274 N N . LEU A 1 277 ? 11.795 -17.568 -16.025 1.00 97.88 277 LEU A N 1
ATOM 2275 C CA . LEU A 1 277 ? 11.397 -17.092 -17.352 1.00 97.88 277 LEU A CA 1
ATOM 2276 C C . LEU A 1 277 ? 11.880 -15.661 -17.606 1.00 97.88 277 LEU A C 1
ATOM 2278 O O . LEU A 1 277 ? 12.358 -15.369 -18.703 1.00 97.88 277 LEU A O 1
ATOM 2282 N N . MET A 1 278 ? 11.808 -14.786 -16.600 1.00 96.69 278 MET A N 1
ATOM 2283 C CA . MET A 1 278 ? 12.360 -13.434 -16.675 1.00 96.69 278 MET A CA 1
ATOM 2284 C C . MET A 1 278 ? 13.868 -13.458 -16.924 1.00 96.69 278 MET A C 1
ATOM 2286 O O . MET A 1 278 ? 14.323 -12.837 -17.883 1.00 96.69 278 MET A O 1
ATOM 2290 N N . ASP A 1 279 ? 14.619 -14.241 -16.147 1.00 97.88 279 ASP A N 1
ATOM 2291 C CA . ASP A 1 279 ? 16.071 -14.356 -16.305 1.00 97.88 279 ASP A CA 1
ATOM 2292 C C . ASP A 1 279 ? 16.439 -14.917 -17.689 1.00 97.88 279 ASP A C 1
ATOM 2294 O O . ASP A 1 279 ? 17.387 -14.466 -18.330 1.00 97.88 279 ASP A O 1
ATOM 2298 N N . SER A 1 280 ? 15.677 -15.899 -18.187 1.00 98.06 280 SER A N 1
ATOM 2299 C CA . SER A 1 280 ? 15.882 -16.455 -19.528 1.00 98.06 280 SER A CA 1
ATOM 2300 C C . SER A 1 280 ? 15.597 -15.442 -20.634 1.00 98.06 280 SER A C 1
ATOM 2302 O O . SER A 1 280 ? 16.348 -15.368 -21.605 1.00 98.06 280 SER A O 1
ATOM 2304 N N . ARG A 1 281 ? 14.528 -14.652 -20.497 1.00 97.38 281 ARG A N 1
ATOM 2305 C CA . ARG A 1 281 ? 14.186 -13.580 -21.438 1.00 97.38 281 ARG A CA 1
ATOM 2306 C C . ARG A 1 281 ? 15.278 -12.515 -21.478 1.00 97.38 281 ARG A C 1
ATOM 2308 O O . ARG A 1 281 ? 15.600 -12.023 -22.557 1.00 97.38 281 ARG A O 1
ATOM 2315 N N . ASP A 1 282 ? 15.824 -12.145 -20.326 1.00 97.62 282 ASP A N 1
ATOM 2316 C CA . ASP A 1 282 ? 16.835 -11.093 -20.243 1.00 97.62 282 ASP A CA 1
ATOM 2317 C C . ASP A 1 282 ? 18.163 -11.550 -20.865 1.00 97.62 282 ASP A C 1
ATOM 2319 O O . ASP A 1 282 ? 18.723 -10.812 -21.674 1.00 97.62 282 ASP A O 1
ATOM 2323 N N . ARG A 1 283 ? 18.569 -12.813 -20.660 1.00 97.62 283 ARG A N 1
ATOM 2324 C CA . ARG A 1 283 ? 19.703 -13.417 -21.391 1.00 97.62 283 ARG A CA 1
ATOM 2325 C C . ARG A 1 283 ? 19.511 -13.398 -22.911 1.00 97.62 283 ARG A C 1
ATOM 2327 O O . ARG A 1 283 ? 20.399 -12.968 -23.639 1.00 97.62 283 ARG A O 1
ATOM 2334 N N . LEU A 1 284 ? 18.338 -13.806 -23.401 1.00 97.75 284 LEU A N 1
ATOM 2335 C CA . LEU A 1 284 ? 18.039 -13.779 -24.841 1.00 97.75 284 LEU A CA 1
ATOM 2336 C C . LEU A 1 284 ? 18.051 -12.355 -25.409 1.00 97.75 284 LEU A C 1
ATOM 2338 O O . LEU A 1 284 ? 18.448 -12.131 -26.551 1.00 97.75 284 LEU A O 1
ATOM 2342 N N . ARG A 1 285 ? 17.617 -11.368 -24.619 1.00 97.25 285 ARG A N 1
ATOM 2343 C CA . ARG A 1 285 ? 17.666 -9.958 -25.016 1.00 97.25 285 ARG A CA 1
ATOM 2344 C C . ARG A 1 285 ? 19.106 -9.473 -25.167 1.00 97.25 285 ARG A C 1
ATOM 2346 O O . ARG A 1 285 ? 19.379 -8.732 -26.110 1.00 97.25 285 ARG A O 1
ATOM 2353 N N . GLU A 1 286 ? 19.997 -9.870 -24.263 1.00 97.25 286 GLU A N 1
ATOM 2354 C CA . GLU A 1 286 ? 21.428 -9.556 -24.339 1.00 97.25 286 GLU A CA 1
ATOM 2355 C C . GLU A 1 286 ? 22.075 -10.185 -25.579 1.00 97.25 286 GLU A C 1
ATOM 2357 O O . GLU A 1 286 ? 22.755 -9.485 -26.329 1.00 97.25 286 GLU A O 1
ATOM 2362 N N . GLU A 1 287 ? 21.794 -11.461 -25.853 1.00 97.06 287 GLU A N 1
ATOM 2363 C CA . GLU A 1 287 ? 22.293 -12.171 -27.038 1.00 97.06 287 GLU A CA 1
ATOM 2364 C C . GLU A 1 287 ? 21.814 -11.515 -28.342 1.00 97.06 287 GLU A C 1
ATOM 2366 O O . GLU A 1 287 ? 22.623 -11.165 -29.203 1.00 97.06 287 GLU A O 1
ATOM 2371 N N . LEU A 1 288 ? 20.517 -11.208 -28.445 1.00 96.56 288 LEU A N 1
ATOM 2372 C CA . LEU A 1 288 ? 19.960 -10.477 -29.586 1.00 96.56 288 LEU A CA 1
ATOM 2373 C C . LEU A 1 288 ? 20.617 -9.096 -29.755 1.00 96.56 288 LEU A C 1
ATOM 2375 O O . LEU A 1 288 ? 20.833 -8.629 -30.874 1.00 96.56 288 LEU A O 1
ATOM 2379 N N . HIS A 1 289 ? 20.904 -8.399 -28.653 1.00 95.81 289 HIS A N 1
ATOM 2380 C CA . HIS A 1 289 ? 21.561 -7.096 -28.705 1.00 95.81 289 HIS A CA 1
ATOM 2381 C C . HIS A 1 289 ? 23.010 -7.215 -29.196 1.00 95.81 289 HIS A C 1
ATOM 2383 O O . HIS A 1 289 ? 23.475 -6.356 -29.951 1.00 95.81 289 HIS A O 1
ATOM 2389 N N . TYR A 1 290 ? 23.710 -8.282 -28.807 1.00 96.69 290 TYR A N 1
ATOM 2390 C CA . TYR A 1 290 ? 25.047 -8.593 -29.299 1.00 96.69 290 TYR A CA 1
ATOM 2391 C C . TYR A 1 290 ? 25.037 -8.889 -30.805 1.00 96.69 290 TYR A C 1
ATOM 2393 O O . TYR A 1 290 ? 25.788 -8.265 -31.557 1.00 96.69 290 TYR A O 1
ATOM 2401 N N . GLU A 1 291 ? 24.127 -9.747 -31.274 1.00 95.69 291 GLU A N 1
ATOM 2402 C CA . GLU A 1 291 ? 23.972 -10.048 -32.702 1.00 95.69 291 GLU A CA 1
ATOM 2403 C C . GLU A 1 291 ? 23.619 -8.805 -33.524 1.00 95.69 291 GLU A C 1
ATOM 2405 O O . GLU A 1 291 ? 24.215 -8.561 -34.574 1.00 95.69 291 GLU A O 1
ATOM 2410 N N . LYS A 1 292 ? 22.698 -7.964 -33.032 1.00 95.88 292 LYS A N 1
ATOM 2411 C CA . LYS A 1 292 ? 22.360 -6.685 -33.678 1.00 95.88 292 LYS A CA 1
ATOM 2412 C C . LYS A 1 292 ? 23.577 -5.778 -33.814 1.00 95.88 292 LYS A C 1
ATOM 2414 O O . LYS A 1 292 ? 23.752 -5.171 -34.869 1.00 95.88 292 LYS A O 1
ATOM 2419 N N . SER A 1 293 ? 24.417 -5.696 -32.781 1.00 95.75 293 SER A N 1
ATOM 2420 C CA . SER A 1 293 ? 25.660 -4.921 -32.836 1.00 95.75 293 SER A CA 1
ATOM 2421 C C . SER A 1 293 ? 26.617 -5.482 -33.888 1.00 95.75 293 SER A C 1
ATOM 2423 O O . SER A 1 293 ? 27.154 -4.727 -34.693 1.00 95.75 293 SER A O 1
ATOM 2425 N N . LEU A 1 294 ? 26.777 -6.807 -33.939 1.00 96.12 294 LEU A N 1
ATOM 2426 C CA . LEU A 1 294 ? 27.645 -7.467 -34.913 1.00 96.12 294 LEU A CA 1
ATOM 2427 C C . LEU A 1 294 ? 27.168 -7.243 -36.357 1.00 96.12 294 LEU A C 1
ATOM 2429 O O . LEU A 1 294 ? 27.965 -6.910 -37.235 1.00 96.12 294 LEU A O 1
ATOM 2433 N N . VAL A 1 295 ? 25.863 -7.382 -36.611 1.00 95.69 295 VAL A N 1
ATOM 2434 C CA . VAL A 1 295 ? 25.260 -7.111 -37.925 1.00 95.69 295 VAL A CA 1
ATOM 2435 C C . VAL A 1 295 ? 25.439 -5.643 -38.307 1.00 95.69 295 VAL A C 1
ATOM 2437 O O . VAL A 1 295 ? 25.806 -5.344 -39.446 1.00 95.69 295 VAL A O 1
ATOM 2440 N N . GLN A 1 296 ? 25.234 -4.723 -37.363 1.00 95.88 296 GLN A N 1
ATOM 2441 C CA . GLN A 1 296 ? 25.434 -3.297 -37.595 1.00 95.88 296 GLN A CA 1
ATOM 2442 C C . GLN A 1 296 ? 26.888 -2.982 -37.979 1.00 95.88 296 GLN A C 1
ATOM 2444 O O . GLN A 1 296 ? 27.117 -2.212 -38.914 1.00 95.88 296 GLN A O 1
ATOM 2449 N N . ASP A 1 297 ? 27.865 -3.618 -37.332 1.00 95.94 297 ASP A N 1
ATOM 2450 C CA . ASP A 1 297 ? 29.284 -3.471 -37.667 1.00 95.94 297 ASP A CA 1
ATOM 2451 C C . ASP A 1 297 ? 29.609 -3.999 -39.069 1.00 95.94 297 ASP A C 1
ATOM 2453 O O . ASP A 1 297 ? 30.362 -3.366 -39.812 1.00 95.94 297 ASP A O 1
ATOM 2457 N N . VAL A 1 298 ? 29.020 -5.129 -39.476 1.00 95.75 298 VAL A N 1
ATOM 2458 C CA . VAL A 1 298 ? 29.176 -5.664 -40.841 1.00 95.75 298 VAL A CA 1
ATOM 2459 C C . VAL A 1 298 ? 28.580 -4.709 -41.878 1.00 95.75 298 VAL A C 1
ATOM 2461 O O . VAL A 1 298 ? 29.221 -4.442 -42.896 1.00 95.75 298 VAL A O 1
ATOM 2464 N N . ILE A 1 299 ? 27.398 -4.142 -41.615 1.00 94.38 299 ILE A N 1
ATOM 2465 C CA . ILE A 1 299 ? 26.770 -3.138 -42.487 1.00 94.38 299 ILE A CA 1
ATOM 2466 C C . ILE A 1 299 ? 27.661 -1.898 -42.608 1.00 94.38 299 ILE A C 1
ATOM 2468 O O . ILE A 1 299 ? 27.875 -1.403 -43.719 1.00 94.38 299 ILE A O 1
ATOM 2472 N N . ASN A 1 300 ? 28.211 -1.412 -41.492 1.00 94.12 300 ASN A N 1
ATOM 2473 C CA . ASN A 1 300 ? 29.117 -0.265 -41.478 1.00 94.12 300 ASN A CA 1
ATOM 2474 C C . ASN A 1 300 ? 30.371 -0.547 -42.321 1.00 94.12 300 ASN A C 1
ATOM 2476 O O . ASN A 1 300 ? 30.668 0.218 -43.239 1.00 94.12 300 ASN A O 1
ATOM 2480 N N . LYS A 1 301 ? 31.026 -1.700 -42.120 1.00 95.31 301 LYS A N 1
ATOM 2481 C CA . LYS A 1 301 ? 32.182 -2.137 -42.925 1.00 95.31 301 LYS A CA 1
ATOM 2482 C C . LYS A 1 301 ? 31.849 -2.265 -44.412 1.00 95.31 301 LYS A C 1
ATOM 2484 O O . LYS A 1 301 ? 32.628 -1.850 -45.269 1.00 95.31 301 LYS A O 1
ATOM 2489 N N . GLN A 1 302 ? 30.686 -2.820 -44.758 1.00 90.62 302 GLN A N 1
ATOM 2490 C CA . GLN A 1 302 ? 30.260 -2.941 -46.153 1.00 90.62 302 GLN A CA 1
ATOM 2491 C C . GLN A 1 302 ? 29.994 -1.569 -46.784 1.00 90.62 302 GLN A C 1
ATOM 2493 O O . GLN A 1 302 ? 30.327 -1.349 -47.953 1.00 90.62 302 GLN A O 1
ATOM 2498 N N . LYS A 1 303 ? 29.410 -0.636 -46.023 1.00 93.00 303 LYS A N 1
ATOM 2499 C CA . LYS A 1 303 ? 29.187 0.748 -46.449 1.00 93.00 303 LYS A CA 1
ATOM 2500 C C . LYS A 1 303 ? 30.515 1.459 -46.707 1.00 93.00 303 LYS A C 1
ATOM 2502 O O . LYS A 1 303 ? 30.670 2.035 -47.783 1.00 93.00 303 LYS A O 1
ATOM 2507 N N . GLU A 1 304 ? 31.477 1.332 -45.797 1.00 92.06 304 GLU A N 1
ATOM 2508 C CA . GLU A 1 304 ? 32.843 1.844 -45.962 1.00 92.06 304 GLU A CA 1
ATOM 2509 C C . GLU A 1 304 ? 33.517 1.248 -47.202 1.00 92.06 304 GLU A C 1
ATOM 2511 O O . GLU A 1 304 ? 34.017 1.982 -48.052 1.00 92.06 304 GLU A O 1
ATOM 2516 N N . HIS A 1 305 ? 33.456 -0.073 -47.387 1.00 88.75 305 HIS A N 1
ATOM 2517 C CA . HIS A 1 305 ? 34.021 -0.734 -48.565 1.00 88.75 305 HIS A CA 1
ATOM 2518 C C . HIS A 1 305 ? 33.354 -0.275 -49.874 1.00 88.75 305 HIS A C 1
ATOM 2520 O O . HIS A 1 305 ? 34.033 -0.040 -50.877 1.00 88.75 305 HIS A O 1
ATOM 2526 N N . LYS A 1 306 ? 32.025 -0.100 -49.889 1.00 89.81 306 LYS A N 1
ATOM 2527 C CA . LYS A 1 306 ? 31.291 0.454 -51.040 1.00 89.81 306 LYS A CA 1
ATOM 2528 C C . LYS A 1 306 ? 31.728 1.888 -51.342 1.00 89.81 306 LYS A C 1
ATOM 2530 O O . LYS A 1 306 ? 31.831 2.257 -52.510 1.00 89.81 306 LYS A O 1
ATOM 2535 N N . GLU A 1 307 ? 31.985 2.690 -50.316 1.00 87.50 307 GLU A N 1
ATOM 2536 C CA . GLU A 1 307 ? 32.457 4.066 -50.453 1.00 87.50 307 GLU A CA 1
ATOM 2537 C C . GLU A 1 307 ? 33.902 4.128 -50.965 1.00 87.50 307 GLU A C 1
ATOM 2539 O O . GLU A 1 307 ? 34.187 4.872 -51.903 1.00 87.50 307 GLU A O 1
ATOM 2544 N N . MET A 1 308 ? 34.785 3.265 -50.457 1.00 82.62 308 MET A N 1
ATOM 2545 C CA . MET A 1 308 ? 36.144 3.090 -50.974 1.00 82.62 308 MET A CA 1
ATOM 2546 C C . MET A 1 308 ? 36.125 2.641 -52.439 1.00 82.62 308 MET A C 1
ATOM 2548 O O . MET A 1 308 ? 36.780 3.252 -53.280 1.00 82.62 308 MET A O 1
ATOM 2552 N N . ARG A 1 309 ? 35.295 1.654 -52.802 1.00 83.81 309 ARG A N 1
ATOM 2553 C CA . ARG A 1 309 ? 35.130 1.225 -54.201 1.00 83.81 309 ARG A CA 1
ATOM 2554 C C . ARG A 1 309 ? 34.620 2.351 -55.101 1.00 83.81 309 ARG A C 1
ATOM 2556 O O . ARG A 1 309 ? 35.072 2.441 -56.235 1.00 83.81 309 ARG A O 1
ATOM 2563 N N . LYS A 1 310 ? 33.713 3.216 -54.635 1.00 83.50 310 LYS A N 1
ATOM 2564 C CA . LYS A 1 310 ? 33.296 4.404 -55.403 1.00 83.50 310 LYS A CA 1
ATOM 2565 C C . LYS A 1 310 ? 34.460 5.374 -55.620 1.00 83.50 310 LYS A C 1
ATOM 2567 O O . LYS A 1 310 ? 34.607 5.883 -56.725 1.00 83.50 310 LYS A O 1
ATOM 2572 N N . LYS A 1 311 ? 35.306 5.589 -54.607 1.00 78.31 311 LYS A N 1
ATOM 2573 C CA . LYS A 1 311 ? 36.497 6.450 -54.718 1.00 78.31 311 LYS A CA 1
ATOM 2574 C C . LYS A 1 311 ? 37.501 5.916 -55.749 1.00 78.31 311 LYS A C 1
ATOM 2576 O O . LYS A 1 311 ? 37.985 6.697 -56.559 1.00 78.31 311 LYS A O 1
ATOM 2581 N N . TYR A 1 312 ? 37.744 4.603 -55.791 1.00 69.75 312 TYR A N 1
ATOM 2582 C CA . TYR A 1 312 ? 38.652 3.988 -56.776 1.00 69.75 312 TYR A CA 1
ATOM 2583 C C . TYR A 1 312 ? 38.010 3.735 -58.153 1.00 69.75 312 TYR A C 1
ATOM 2585 O O . TYR A 1 312 ? 38.675 3.851 -59.176 1.00 69.75 312 TYR A O 1
ATOM 2593 N N . GLY A 1 313 ? 36.711 3.434 -58.219 1.00 56.59 313 GLY A N 1
ATOM 2594 C CA . GLY A 1 313 ? 35.977 3.221 -59.473 1.00 56.59 313 GLY A CA 1
ATOM 2595 C C . GLY A 1 313 ? 35.832 4.494 -60.309 1.00 56.59 313 GLY A C 1
ATOM 2596 O O . GLY A 1 313 ? 35.873 4.431 -61.535 1.00 56.59 313 GLY A O 1
ATOM 2597 N N . SER A 1 314 ? 35.767 5.661 -59.663 1.00 55.50 314 SER A N 1
ATOM 2598 C CA . SER A 1 314 ? 35.799 6.958 -60.349 1.00 55.50 314 SER A CA 1
ATOM 2599 C C . SER A 1 314 ? 37.138 7.263 -61.041 1.00 55.50 314 SER A C 1
ATOM 2601 O O . SER A 1 314 ? 37.163 8.124 -61.916 1.00 55.50 314 SER A O 1
ATOM 2603 N N . LEU A 1 315 ? 38.230 6.548 -60.728 1.00 50.28 315 LEU A N 1
ATOM 2604 C CA . LEU A 1 315 ? 39.484 6.632 -61.494 1.00 50.28 315 LEU A CA 1
ATOM 2605 C C . LEU A 1 315 ? 39.459 5.778 -62.778 1.00 50.28 315 LEU A C 1
ATOM 2607 O O . LEU A 1 315 ? 40.165 6.095 -63.730 1.00 50.28 315 LEU A O 1
ATOM 2611 N N . SER A 1 316 ? 38.627 4.732 -62.851 1.00 42.75 316 SER A N 1
ATOM 2612 C CA . SER A 1 316 ? 38.630 3.771 -63.968 1.00 42.75 316 SER A CA 1
ATOM 2613 C C . SER A 1 316 ? 37.758 4.184 -65.164 1.00 42.75 316 SER A C 1
ATOM 2615 O O . SER A 1 316 ? 37.847 3.564 -66.220 1.00 42.75 316 SER A O 1
ATOM 2617 N N . VAL A 1 317 ? 36.919 5.218 -65.040 1.00 43.69 317 VAL A N 1
ATOM 2618 C CA . VAL A 1 317 ? 35.979 5.638 -66.107 1.00 43.69 317 VAL A CA 1
ATOM 2619 C C . VAL A 1 317 ? 36.626 6.579 -67.144 1.00 43.69 317 VAL A C 1
ATOM 2621 O O . VAL A 1 317 ? 36.020 6.880 -68.169 1.00 43.69 317 VAL A O 1
ATOM 2624 N N . LYS A 1 318 ? 37.886 7.004 -66.958 1.00 40.78 318 LYS A N 1
ATOM 2625 C CA . LYS A 1 318 ? 38.595 7.854 -67.939 1.00 40.78 318 LYS A CA 1
ATOM 2626 C C . LYS A 1 318 ? 39.348 7.095 -69.044 1.00 40.78 318 LYS A C 1
ATOM 2628 O O . LYS A 1 318 ? 39.851 7.742 -69.955 1.00 40.78 318 LYS A O 1
ATOM 2633 N N . VAL A 1 319 ? 39.371 5.759 -69.044 1.00 44.81 319 VAL A N 1
ATOM 2634 C CA . VAL A 1 319 ? 40.040 4.958 -70.092 1.00 44.81 319 VAL A CA 1
ATOM 2635 C C . VAL A 1 319 ? 39.070 3.937 -70.688 1.00 44.81 319 VAL A C 1
ATOM 2637 O O . VAL A 1 319 ? 39.171 2.749 -70.424 1.00 44.81 319 VAL A O 1
ATOM 2640 N N . ALA A 1 320 ? 38.086 4.409 -71.457 1.00 39.56 320 ALA A N 1
ATOM 2641 C CA . ALA A 1 320 ? 37.400 3.622 -72.492 1.00 39.56 320 ALA A CA 1
ATOM 2642 C C . ALA A 1 320 ? 36.414 4.507 -73.274 1.00 39.56 320 ALA A C 1
ATOM 2644 O O . ALA A 1 320 ? 35.202 4.479 -73.063 1.00 39.56 320 ALA A O 1
ATOM 2645 N N . ARG A 1 321 ? 36.931 5.290 -74.222 1.00 35.62 321 ARG A N 1
ATOM 2646 C CA . ARG A 1 321 ? 36.162 5.737 -75.390 1.00 35.62 321 ARG A CA 1
ATOM 2647 C C . ARG A 1 321 ? 37.056 5.645 -76.616 1.00 35.62 321 ARG A C 1
ATOM 2649 O O . ARG A 1 321 ? 37.875 6.527 -76.819 1.00 35.62 321 ARG A O 1
ATOM 2656 N N . SER A 1 322 ? 36.883 4.581 -77.398 1.00 32.19 322 SER A N 1
ATOM 2657 C CA . SER A 1 322 ? 36.889 4.593 -78.869 1.00 32.19 322 SER A CA 1
ATOM 2658 C C . SER A 1 322 ? 36.968 3.156 -79.393 1.00 32.19 322 SER A C 1
ATOM 2660 O O . SER A 1 322 ? 38.013 2.526 -79.296 1.00 32.19 322 SER A O 1
ATOM 2662 N N . ALA A 1 323 ? 35.861 2.636 -79.922 1.00 32.00 323 ALA A N 1
ATOM 2663 C CA . ALA A 1 323 ? 35.821 1.899 -81.187 1.00 32.00 323 ALA A CA 1
ATOM 2664 C C . ALA A 1 323 ? 34.371 1.507 -81.490 1.00 32.00 323 ALA A C 1
ATOM 2666 O O . ALA A 1 323 ? 33.593 1.118 -80.624 1.00 32.00 323 ALA A O 1
ATOM 2667 N N . LYS A 1 324 ? 34.019 1.696 -82.751 1.00 32.72 324 LYS A N 1
ATOM 2668 C CA . LYS A 1 324 ? 32.688 1.741 -83.334 1.00 32.72 324 LYS A CA 1
ATOM 2669 C C . LYS A 1 324 ? 32.528 0.548 -84.273 1.00 32.72 324 LYS A C 1
ATOM 2671 O O . LYS A 1 324 ? 33.443 0.297 -85.044 1.00 32.72 324 LYS A O 1
ATOM 2676 N N . GLY A 1 325 ? 31.339 -0.063 -84.311 1.00 29.86 325 GLY A N 1
ATOM 2677 C CA . GLY A 1 325 ? 30.804 -0.614 -85.565 1.00 29.86 325 GLY A CA 1
ATOM 2678 C C . GLY A 1 325 ? 30.223 -2.035 -85.558 1.00 29.86 325 GLY A C 1
ATOM 2679 O O . GLY A 1 325 ? 30.976 -2.992 -85.619 1.00 29.86 325 GLY A O 1
ATOM 2680 N N . ARG A 1 326 ? 28.882 -2.070 -85.660 1.00 35.94 326 ARG A N 1
ATOM 2681 C CA . ARG A 1 326 ? 27.988 -2.925 -86.486 1.00 35.94 326 ARG A CA 1
ATOM 2682 C C . ARG A 1 326 ? 27.792 -4.427 -86.182 1.00 35.94 326 ARG A C 1
ATOM 2684 O O . ARG A 1 326 ? 28.710 -5.224 -86.290 1.00 35.94 326 ARG A O 1
ATOM 2691 N N . GLU A 1 327 ? 26.519 -4.728 -85.861 1.00 28.00 327 GLU A N 1
ATOM 2692 C CA . GLU A 1 327 ? 25.572 -5.733 -86.424 1.00 28.00 327 GLU A CA 1
ATOM 2693 C C . GLU A 1 327 ? 26.184 -6.908 -87.226 1.00 28.00 327 GLU A C 1
ATOM 2695 O O . GLU A 1 327 ? 27.035 -6.692 -88.074 1.00 28.00 327 GLU A O 1
ATOM 2700 N N . ALA A 1 328 ? 25.771 -8.173 -87.094 1.00 27.41 328 ALA A N 1
ATOM 2701 C CA . ALA A 1 328 ? 24.421 -8.681 -87.312 1.00 27.41 328 ALA A CA 1
ATOM 2702 C C . ALA A 1 328 ? 24.357 -10.203 -87.025 1.00 27.41 328 ALA A C 1
ATOM 2704 O O . ALA A 1 328 ? 25.320 -10.920 -87.277 1.00 27.41 328 ALA A O 1
ATOM 2705 N N . SER A 1 329 ? 23.172 -10.661 -86.596 1.00 32.31 329 SER A N 1
ATOM 2706 C CA . SER A 1 329 ? 22.550 -11.980 -86.845 1.00 32.31 329 SER A CA 1
ATOM 2707 C C . SER A 1 329 ? 23.308 -13.280 -86.504 1.00 32.31 329 SER A C 1
ATOM 2709 O O . SER A 1 329 ? 24.276 -13.638 -87.162 1.00 32.31 329 SER A O 1
ATOM 2711 N N . LEU A 1 330 ? 22.746 -14.076 -85.581 1.00 30.55 330 LEU A N 1
ATOM 2712 C CA . LEU A 1 330 ? 22.031 -15.341 -85.868 1.00 30.55 330 LEU A CA 1
ATOM 2713 C C . LEU A 1 330 ? 21.804 -16.158 -84.571 1.00 30.55 330 LEU A C 1
ATOM 2715 O O . LEU A 1 330 ? 22.732 -16.502 -83.848 1.00 30.55 330 LEU A O 1
ATOM 2719 N N . SER A 1 331 ? 20.535 -16.478 -84.300 1.00 30.38 331 SER A N 1
ATOM 2720 C CA . SER A 1 331 ? 20.066 -17.595 -83.449 1.00 30.38 331 SER A CA 1
ATOM 2721 C C . SER A 1 331 ? 20.439 -18.950 -84.100 1.00 30.38 331 SER A C 1
ATOM 2723 O O . SER A 1 331 ? 20.590 -18.921 -85.323 1.00 30.38 331 SER A O 1
ATOM 2725 N N . PRO A 1 332 ? 20.484 -20.134 -83.429 1.00 39.81 332 PRO A N 1
ATOM 2726 C CA . PRO A 1 332 ? 19.458 -20.623 -82.489 1.00 39.81 332 PRO A CA 1
ATOM 2727 C C . PRO A 1 332 ? 19.947 -21.493 -81.299 1.00 39.81 332 PRO A C 1
ATOM 2729 O O . PRO A 1 332 ? 21.054 -22.018 -81.263 1.00 39.81 332 PRO A O 1
ATOM 2732 N N . TRP A 1 333 ? 19.066 -21.673 -80.310 1.00 26.05 333 TRP A N 1
ATOM 2733 C CA . TRP A 1 333 ? 19.174 -22.676 -79.233 1.00 26.05 333 TRP A CA 1
ATOM 2734 C C . TRP A 1 333 ? 19.095 -24.122 -79.778 1.00 26.05 333 TRP A C 1
ATOM 2736 O O . TRP A 1 333 ? 18.470 -24.323 -80.821 1.00 26.05 333 TRP A O 1
ATOM 2746 N N . PRO A 1 334 ? 19.623 -25.145 -79.060 1.00 35.69 334 PRO A N 1
ATOM 2747 C CA . PRO A 1 334 ? 18.739 -25.934 -78.177 1.00 35.69 334 PRO A CA 1
ATOM 2748 C C . PRO A 1 334 ? 19.346 -26.490 -76.853 1.00 35.69 334 PRO A C 1
ATOM 2750 O O . PRO A 1 334 ? 20.448 -27.017 -76.807 1.00 35.69 334 PRO A O 1
ATOM 2753 N N . LYS A 1 335 ? 18.519 -26.403 -75.793 1.00 30.09 335 LYS A N 1
ATOM 2754 C CA . LYS A 1 335 ? 18.240 -27.316 -74.647 1.00 30.09 335 LYS A CA 1
ATOM 2755 C C . LYS A 1 335 ? 19.359 -28.186 -73.991 1.00 30.09 335 LYS A C 1
ATOM 2757 O O . LYS A 1 335 ? 19.626 -29.278 -74.463 1.00 30.09 335 LYS A O 1
ATOM 2762 N N . SER A 1 336 ? 19.785 -27.757 -72.780 1.00 30.48 336 SER A N 1
ATOM 2763 C CA . SER A 1 336 ? 19.836 -28.450 -71.444 1.00 30.48 336 SER A CA 1
ATOM 2764 C C . SER A 1 336 ? 20.561 -29.816 -71.228 1.00 30.48 336 SER A C 1
ATOM 2766 O O . SER A 1 336 ? 20.513 -30.636 -72.133 1.00 30.48 336 SER A O 1
ATOM 2768 N N . PRO A 1 337 ? 20.914 -30.252 -69.981 1.00 45.34 337 PRO A N 1
ATOM 2769 C CA . PRO A 1 337 ? 21.466 -29.593 -68.770 1.00 45.34 337 PRO A CA 1
ATOM 2770 C C . PRO A 1 337 ? 22.569 -30.488 -68.059 1.00 45.34 337 PRO A C 1
ATOM 2772 O O . PRO A 1 337 ? 23.332 -31.123 -68.774 1.00 45.34 337 PRO A O 1
ATOM 2775 N N . PRO A 1 338 ? 22.764 -30.558 -66.709 1.00 48.22 338 PRO A N 1
ATOM 2776 C CA . PRO A 1 338 ? 23.894 -29.934 -65.989 1.00 48.22 338 PRO A CA 1
ATOM 2777 C C . PRO A 1 338 ? 24.701 -30.879 -65.045 1.00 48.22 338 PRO A C 1
ATOM 2779 O O . PRO A 1 338 ? 24.273 -31.993 -64.755 1.00 48.22 338 PRO A O 1
ATOM 2782 N N . SER A 1 339 ? 25.806 -30.406 -64.441 1.00 34.94 339 SER A N 1
ATOM 2783 C CA . SER A 1 339 ? 26.017 -30.283 -62.969 1.00 34.94 339 SER A CA 1
ATOM 2784 C C . SER A 1 339 ? 27.491 -30.230 -62.516 1.00 34.94 339 SER A C 1
ATOM 2786 O O . SER A 1 339 ? 28.423 -30.525 -63.253 1.00 34.94 339 SER A O 1
ATOM 2788 N N . THR A 1 340 ? 27.623 -29.746 -61.282 1.00 33.41 340 THR A N 1
ATOM 2789 C CA . THR A 1 340 ? 28.714 -29.035 -60.605 1.00 33.41 340 THR A CA 1
ATOM 2790 C C . THR A 1 340 ? 29.594 -29.937 -59.725 1.00 33.41 340 THR A C 1
ATOM 2792 O O . THR A 1 340 ? 29.106 -30.909 -59.157 1.00 33.41 340 THR A O 1
ATOM 2795 N N . THR A 1 341 ? 30.827 -29.500 -59.457 1.00 25.53 341 THR A N 1
ATOM 2796 C CA . THR A 1 341 ? 31.633 -29.823 -58.254 1.00 25.53 341 THR A CA 1
ATOM 2797 C C . THR A 1 341 ? 32.122 -28.457 -57.723 1.00 25.53 341 THR A C 1
ATOM 2799 O O . THR A 1 341 ? 32.399 -27.578 -58.528 1.00 25.53 341 THR A O 1
ATOM 2802 N N . ALA A 1 342 ? 32.195 -28.115 -56.438 1.00 30.33 342 ALA A N 1
ATOM 2803 C CA . ALA A 1 342 ? 32.597 -28.904 -55.291 1.00 30.33 342 ALA A CA 1
ATOM 2804 C C . ALA A 1 342 ? 32.114 -28.289 -53.958 1.00 30.33 342 ALA A C 1
ATOM 2806 O O . ALA A 1 342 ? 31.635 -27.159 -53.881 1.00 30.33 342 ALA A O 1
ATOM 2807 N N . LEU A 1 343 ? 32.259 -29.120 -52.930 1.00 29.55 343 LEU A N 1
ATOM 2808 C CA . LEU A 1 343 ? 31.767 -29.052 -51.560 1.00 29.55 343 LEU A CA 1
ATOM 2809 C C . LEU A 1 343 ? 32.571 -28.137 -50.621 1.00 29.55 343 LEU A C 1
ATOM 2811 O O . LEU A 1 343 ? 33.761 -27.900 -50.806 1.00 29.55 343 LEU A O 1
ATOM 2815 N N . ARG A 1 344 ? 31.900 -27.772 -49.521 1.00 39.62 344 ARG A N 1
ATOM 2816 C CA . ARG A 1 344 ? 32.457 -27.495 -48.183 1.00 39.62 344 ARG A CA 1
ATOM 2817 C C . ARG A 1 344 ? 32.212 -28.724 -47.289 1.00 39.62 344 ARG A C 1
ATOM 2819 O O . ARG A 1 344 ? 31.281 -29.474 -47.580 1.00 39.62 344 ARG A O 1
ATOM 2826 N N . PRO A 1 345 ? 32.974 -28.924 -46.202 1.00 46.88 345 PRO A N 1
ATOM 2827 C CA . PRO A 1 345 ? 32.336 -29.208 -44.893 1.00 46.88 345 PRO A CA 1
ATOM 2828 C C . PRO A 1 345 ? 33.169 -28.699 -43.682 1.00 46.88 345 PRO A C 1
ATOM 2830 O O . PRO A 1 345 ? 34.291 -28.256 -43.883 1.00 46.88 345 PRO A O 1
ATOM 2833 N N . HIS A 1 346 ? 32.789 -28.714 -42.395 1.00 33.25 346 HIS A N 1
ATOM 2834 C CA . HIS A 1 346 ? 31.558 -28.924 -41.608 1.00 33.25 346 HIS A CA 1
ATOM 2835 C C . HIS A 1 346 ? 31.844 -28.430 -40.161 1.00 33.25 346 HIS A C 1
ATOM 2837 O O . HIS A 1 346 ? 32.999 -28.413 -39.736 1.00 33.25 346 HIS A O 1
ATOM 2843 N N . SER A 1 347 ? 30.794 -28.077 -39.408 1.00 36.97 347 SER A N 1
ATOM 2844 C CA . SER A 1 347 ? 30.775 -28.017 -37.929 1.00 36.97 347 SER A CA 1
ATOM 2845 C C . SER A 1 347 ? 30.464 -29.406 -37.338 1.00 36.97 347 SER A C 1
ATOM 2847 O O . SER A 1 347 ? 29.999 -30.281 -38.066 1.00 36.97 347 SER A O 1
ATOM 2849 N N . ALA A 1 348 ? 30.649 -29.605 -36.027 1.00 29.45 348 ALA A N 1
ATOM 2850 C CA . ALA A 1 348 ? 30.317 -30.853 -35.322 1.00 29.45 348 ALA A CA 1
ATOM 2851 C C . ALA A 1 348 ? 29.493 -30.629 -34.040 1.00 29.45 348 ALA A C 1
ATOM 2853 O O . ALA A 1 348 ? 29.572 -29.543 -33.462 1.00 29.45 348 ALA A O 1
ATOM 2854 N N . THR A 1 349 ? 28.801 -31.709 -33.612 1.00 29.36 349 THR A N 1
ATOM 2855 C CA . THR A 1 349 ? 28.355 -32.146 -32.251 1.00 29.36 349 THR A CA 1
ATOM 2856 C C . THR A 1 349 ? 26.887 -32.635 -32.292 1.00 29.36 349 THR A C 1
ATOM 2858 O O . THR A 1 349 ? 26.057 -31.897 -32.802 1.00 29.36 349 THR A O 1
ATOM 2861 N N . MET A 1 350 ? 26.430 -33.815 -31.825 1.00 30.16 350 MET A N 1
ATOM 2862 C CA . MET A 1 350 ? 26.981 -34.997 -31.122 1.00 30.16 350 MET A CA 1
ATOM 2863 C C . MET A 1 350 ? 26.003 -36.208 -31.283 1.00 30.16 350 MET A C 1
ATOM 2865 O O . MET A 1 350 ? 24.821 -35.984 -31.534 1.00 30.16 350 MET A O 1
ATOM 2869 N N . SER A 1 351 ? 26.488 -37.432 -30.983 1.00 26.64 351 SER A N 1
ATOM 2870 C CA . SER A 1 351 ? 25.792 -38.559 -30.289 1.00 26.64 351 SER A CA 1
ATOM 2871 C C . SER A 1 351 ? 25.197 -39.808 -31.019 1.00 26.64 351 SER A C 1
ATOM 2873 O O . SER A 1 351 ? 24.143 -39.755 -31.636 1.00 26.64 351 SER A O 1
ATOM 2875 N N . VAL A 1 352 ? 25.884 -40.945 -30.745 1.00 30.14 352 VAL A N 1
ATOM 2876 C CA . VAL A 1 352 ? 25.541 -42.389 -30.500 1.00 30.14 352 VAL A CA 1
ATOM 2877 C C . VAL A 1 352 ? 24.916 -43.341 -31.562 1.00 30.14 352 VAL A C 1
ATOM 2879 O O . VAL A 1 352 ? 23.766 -43.190 -31.945 1.00 30.14 352 VAL A O 1
ATOM 2882 N N . SER A 1 353 ? 25.715 -44.383 -31.902 1.00 29.06 353 SER A N 1
ATOM 2883 C CA . SER A 1 353 ? 25.509 -45.818 -32.288 1.00 29.06 353 SER A CA 1
ATOM 2884 C C . SER A 1 353 ? 24.212 -46.276 -33.009 1.00 29.06 353 SER A C 1
ATOM 2886 O O . SER A 1 353 ? 23.126 -45.943 -32.574 1.00 29.06 353 SER A O 1
ATOM 2888 N N . SER A 1 354 ? 24.180 -47.142 -34.042 1.00 28.94 354 SER A N 1
ATOM 2889 C CA . SER A 1 354 ? 25.007 -48.316 -34.390 1.00 28.94 354 SER A CA 1
ATOM 2890 C C . SER A 1 354 ? 24.816 -48.783 -35.861 1.00 28.94 354 SER A C 1
ATOM 2892 O O . SER A 1 354 ? 23.779 -48.521 -36.458 1.00 28.94 354 SER A O 1
ATOM 2894 N N . ALA A 1 355 ? 25.839 -49.484 -36.379 1.00 29.86 355 ALA A N 1
ATOM 2895 C CA . ALA A 1 355 ? 25.905 -50.543 -37.412 1.00 29.86 355 ALA A CA 1
ATOM 2896 C C . ALA A 1 355 ? 25.075 -50.500 -38.725 1.00 29.86 355 ALA A C 1
ATOM 2898 O O . ALA A 1 355 ? 23.852 -50.521 -38.724 1.00 29.86 355 ALA A O 1
ATOM 2899 N N . GLY A 1 356 ? 25.784 -50.688 -39.854 1.00 29.25 356 GLY A N 1
ATOM 2900 C CA . GLY A 1 356 ? 25.237 -51.304 -41.075 1.00 29.25 356 GLY A CA 1
ATOM 2901 C C . GLY A 1 356 ? 25.494 -50.528 -42.369 1.00 29.25 356 GLY A C 1
ATOM 2902 O O . GLY A 1 356 ? 24.793 -49.579 -42.692 1.00 29.25 356 GLY A O 1
ATOM 2903 N N . ALA A 1 357 ? 26.500 -50.954 -43.132 1.00 33.03 357 ALA A N 1
ATOM 2904 C CA . ALA A 1 357 ? 26.832 -50.435 -44.456 1.00 33.03 357 ALA A CA 1
ATOM 2905 C C . ALA A 1 357 ? 25.713 -50.674 -45.492 1.00 33.03 357 ALA A C 1
ATOM 2907 O O . ALA A 1 357 ? 25.188 -51.778 -45.568 1.00 33.03 357 ALA A O 1
ATOM 2908 N N . GLN A 1 358 ? 25.442 -49.704 -46.373 1.00 29.91 358 GLN A N 1
ATOM 2909 C CA . GLN A 1 358 ? 25.787 -49.764 -47.805 1.00 29.91 358 GLN A CA 1
ATOM 2910 C C . GLN A 1 358 ? 25.216 -48.577 -48.610 1.00 29.91 358 GLN A C 1
ATOM 2912 O O . GLN A 1 358 ? 24.350 -47.824 -48.184 1.00 29.91 358 GLN A O 1
ATOM 2917 N N . LYS A 1 359 ? 25.841 -48.389 -49.773 1.00 28.69 359 LYS A N 1
ATOM 2918 C CA . LYS A 1 359 ? 25.880 -47.235 -50.674 1.00 28.69 359 LYS A CA 1
ATOM 2919 C C . LYS A 1 359 ? 24.539 -46.747 -51.253 1.00 28.69 359 LYS A C 1
ATOM 2921 O O . LYS A 1 359 ? 23.759 -47.516 -51.793 1.00 28.69 359 LYS A O 1
ATOM 2926 N N . ALA A 1 360 ? 24.474 -45.416 -51.334 1.00 31.52 360 ALA A N 1
ATOM 2927 C CA . ALA A 1 360 ? 24.126 -44.591 -52.498 1.00 31.52 360 ALA A CA 1
ATOM 2928 C C . ALA A 1 360 ? 22.788 -44.818 -53.230 1.00 31.52 360 ALA A C 1
ATOM 2930 O O . ALA A 1 360 ? 22.674 -45.691 -54.085 1.00 31.52 360 ALA A O 1
ATOM 2931 N N . LYS A 1 361 ? 21.884 -43.839 -53.092 1.00 29.80 361 LYS A N 1
ATOM 2932 C CA . LYS A 1 361 ? 21.271 -43.131 -54.234 1.00 29.80 361 LYS A CA 1
ATOM 2933 C C . LYS A 1 361 ? 20.455 -41.936 -53.739 1.00 29.80 361 LYS A C 1
ATOM 2935 O O . LYS A 1 361 ? 19.450 -42.101 -53.062 1.00 29.80 361 LYS A O 1
ATOM 2940 N N . MET A 1 362 ? 20.869 -40.730 -54.112 1.00 33.09 362 MET A N 1
ATOM 2941 C CA . MET A 1 362 ? 19.979 -39.568 -54.121 1.00 33.09 362 MET A CA 1
ATOM 2942 C C . MET A 1 362 ? 19.159 -39.583 -55.415 1.00 33.09 362 MET A C 1
ATOM 2944 O O . MET A 1 362 ? 19.736 -39.776 -56.488 1.00 33.09 362 MET A O 1
ATOM 2948 N N . PRO A 1 363 ? 17.861 -39.259 -55.341 1.00 29.48 363 PRO A N 1
ATOM 2949 C CA . PRO A 1 363 ? 17.257 -38.381 -56.324 1.00 29.48 363 PRO A CA 1
ATOM 2950 C C . PRO A 1 363 ? 16.710 -37.107 -55.672 1.00 29.48 363 PRO A C 1
ATOM 2952 O O . PRO A 1 363 ? 16.320 -37.055 -54.507 1.00 29.48 363 PRO A O 1
ATOM 2955 N N . LYS A 1 364 ? 16.772 -36.055 -56.481 1.00 31.23 364 LYS A N 1
ATOM 2956 C CA . LYS A 1 364 ? 16.567 -34.645 -56.176 1.00 31.23 364 LYS A CA 1
ATOM 2957 C C . LYS A 1 364 ? 15.153 -34.338 -55.679 1.00 31.23 364 LYS A C 1
ATOM 2959 O O . LYS A 1 364 ? 14.161 -34.714 -56.292 1.00 31.23 364 LYS A O 1
ATOM 2964 N N . LYS A 1 365 ? 15.120 -33.536 -54.616 1.00 38.19 365 LYS A N 1
ATOM 2965 C CA . LYS A 1 365 ? 14.013 -32.686 -54.178 1.00 38.19 365 LYS A CA 1
ATOM 2966 C C . LYS A 1 365 ? 14.011 -31.442 -55.078 1.00 38.19 365 LYS A C 1
ATOM 2968 O O . LYS A 1 365 ? 15.002 -30.721 -55.101 1.00 38.19 365 LYS A O 1
ATOM 2973 N N . ALA A 1 366 ? 12.934 -31.217 -55.822 1.00 37.25 366 ALA A N 1
ATOM 2974 C CA . ALA A 1 366 ? 12.622 -29.928 -56.447 1.00 37.25 366 ALA A CA 1
ATOM 2975 C C 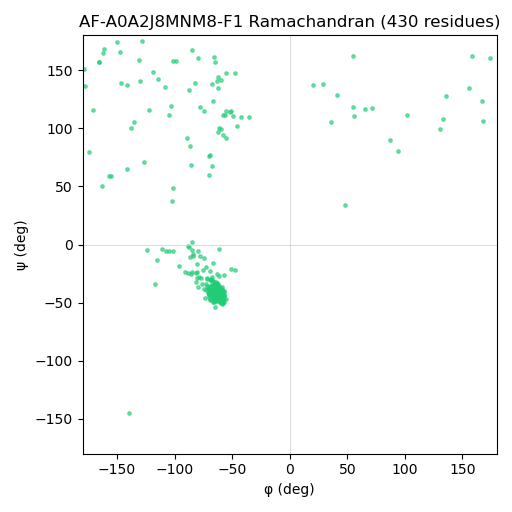. ALA A 1 366 ? 11.111 -29.848 -56.712 1.00 37.25 366 ALA A C 1
ATOM 2977 O O . ALA A 1 366 ? 10.675 -29.771 -57.853 1.00 37.25 366 ALA A O 1
ATOM 2978 N N . LEU A 1 367 ? 10.317 -29.969 -55.644 1.00 41.28 367 LEU A N 1
ATOM 2979 C CA . LEU A 1 367 ? 8.899 -29.594 -55.630 1.00 41.28 367 LEU A CA 1
ATOM 2980 C C . LEU A 1 367 ? 8.394 -29.468 -54.179 1.00 41.28 367 LEU A C 1
ATOM 2982 O O . LEU A 1 367 ? 7.442 -30.133 -53.801 1.00 41.28 367 LEU A O 1
ATOM 2986 N N . LYS A 1 368 ? 9.094 -28.727 -53.311 1.00 39.50 368 LYS A N 1
ATOM 2987 C CA . LYS A 1 368 ? 8.641 -28.447 -51.930 1.00 39.50 368 LYS A CA 1
ATOM 2988 C C . LYS A 1 368 ? 9.282 -27.157 -51.414 1.00 39.50 368 LYS A C 1
ATOM 2990 O O . LYS A 1 368 ? 10.044 -27.201 -50.455 1.00 39.50 368 LYS A O 1
ATOM 2995 N N . GLU A 1 369 ? 9.057 -26.039 -52.092 1.00 40.06 369 GLU A N 1
ATOM 2996 C CA . GLU A 1 369 ? 9.448 -24.721 -51.560 1.00 40.06 369 GLU A CA 1
ATOM 2997 C C . GLU A 1 369 ? 8.208 -23.845 -51.330 1.00 40.06 369 GLU A C 1
ATOM 2999 O O . GLU A 1 369 ? 8.099 -23.234 -50.274 1.00 40.06 369 GLU A O 1
ATOM 3004 N N . ASP A 1 370 ? 7.173 -23.964 -52.171 1.00 39.56 370 ASP A N 1
ATOM 3005 C CA . ASP A 1 370 ? 5.874 -23.312 -51.920 1.00 39.56 370 ASP A CA 1
ATOM 3006 C C . ASP A 1 370 ? 5.043 -23.956 -50.796 1.00 39.56 370 ASP A C 1
ATOM 3008 O O . ASP A 1 370 ? 4.164 -23.313 -50.230 1.00 39.56 370 ASP A O 1
ATOM 3012 N N . GLN A 1 371 ? 5.317 -25.210 -50.423 1.00 41.75 371 GLN A N 1
ATOM 3013 C CA . GLN A 1 371 ? 4.517 -25.920 -49.413 1.00 41.75 371 GLN A CA 1
ATOM 3014 C C . GLN A 1 371 ? 4.981 -25.642 -47.971 1.00 41.75 371 GLN A C 1
ATOM 3016 O O . GLN A 1 371 ? 4.168 -25.665 -47.055 1.00 41.75 371 GLN A O 1
ATOM 3021 N N . ALA A 1 372 ? 6.257 -25.288 -47.776 1.00 52.56 372 ALA A N 1
ATOM 3022 C CA . ALA A 1 372 ? 6.818 -24.998 -46.452 1.00 52.56 372 ALA A CA 1
ATOM 3023 C C . ALA A 1 372 ? 6.399 -23.613 -45.921 1.00 52.56 372 ALA A C 1
ATOM 3025 O O . ALA A 1 372 ? 6.153 -23.449 -44.732 1.00 52.56 372 ALA A O 1
ATOM 3026 N N . VAL A 1 373 ? 6.239 -22.623 -46.809 1.00 53.41 373 VAL A N 1
ATOM 3027 C CA . VAL A 1 373 ? 5.791 -21.271 -46.423 1.00 53.41 373 VAL A CA 1
ATOM 3028 C C . VAL A 1 373 ? 4.307 -21.258 -46.030 1.00 53.41 373 VAL A C 1
ATOM 3030 O O . VAL A 1 373 ? 3.892 -20.472 -45.179 1.00 53.41 373 VAL A O 1
ATOM 3033 N N . VAL A 1 374 ? 3.498 -22.147 -46.617 1.00 54.72 374 VAL A N 1
ATOM 3034 C CA . VAL A 1 374 ? 2.075 -22.305 -46.270 1.00 54.72 374 VAL A CA 1
ATOM 3035 C C . VAL A 1 374 ? 1.908 -23.027 -44.927 1.00 54.72 374 VAL A C 1
ATOM 3037 O O . VAL A 1 374 ? 1.055 -22.628 -44.134 1.00 54.72 374 VAL A O 1
ATOM 3040 N N . GLU A 1 375 ? 2.748 -24.025 -44.633 1.00 58.44 375 GLU A N 1
ATOM 3041 C CA . GLU A 1 375 ? 2.754 -24.741 -43.346 1.00 58.44 375 GLU A CA 1
ATOM 3042 C C . GLU A 1 375 ? 3.146 -23.824 -42.170 1.00 58.44 375 GLU A C 1
ATOM 3044 O O . GLU A 1 375 ? 2.458 -23.822 -41.146 1.00 58.44 375 GLU A O 1
ATOM 3049 N N . ASP A 1 376 ? 4.157 -22.962 -42.335 1.00 66.25 376 ASP A N 1
ATOM 3050 C CA . ASP A 1 376 ? 4.551 -21.985 -41.304 1.00 66.25 376 ASP A CA 1
ATOM 3051 C C . ASP A 1 376 ? 3.467 -20.924 -41.057 1.00 66.25 376 ASP A C 1
ATOM 3053 O O . ASP A 1 376 ? 3.228 -20.506 -39.919 1.00 66.25 376 ASP A O 1
ATOM 3057 N N . LYS A 1 377 ? 2.750 -20.509 -42.109 1.00 70.06 377 LYS A N 1
ATOM 3058 C CA . LYS A 1 377 ? 1.650 -19.544 -41.990 1.00 70.06 377 LYS A CA 1
ATOM 3059 C C . LYS A 1 377 ? 0.445 -20.141 -41.254 1.00 70.06 377 LYS A C 1
ATOM 3061 O O . LYS A 1 377 ? -0.108 -19.490 -40.371 1.00 70.06 377 LYS A O 1
ATOM 3066 N N . HIS A 1 378 ? 0.104 -21.396 -41.543 1.00 70.94 378 HIS A N 1
ATOM 3067 C CA . HIS A 1 378 ? -0.955 -22.130 -40.846 1.00 70.94 378 HIS A CA 1
ATOM 3068 C C . HIS A 1 378 ? -0.599 -22.405 -39.370 1.00 70.94 378 HIS A C 1
ATOM 3070 O O . HIS A 1 378 ? -1.462 -22.356 -38.489 1.00 70.94 378 HIS A O 1
ATOM 3076 N N . GLY A 1 379 ? 0.684 -22.645 -39.068 1.00 83.75 379 GLY A N 1
ATOM 3077 C CA . GLY A 1 379 ? 1.184 -22.777 -37.696 1.00 83.75 379 GLY A CA 1
ATOM 3078 C C . GLY A 1 379 ? 1.044 -21.486 -36.881 1.00 83.75 379 GLY A C 1
ATOM 3079 O O . GLY A 1 379 ? 0.608 -21.521 -35.728 1.00 83.75 379 GLY A O 1
ATOM 3080 N N . LEU A 1 380 ? 1.341 -20.336 -37.494 1.00 80.88 380 LEU A N 1
ATOM 3081 C CA . LEU A 1 380 ? 1.142 -19.022 -36.874 1.00 80.88 380 LEU A CA 1
ATOM 3082 C C . LEU A 1 380 ? -0.345 -18.688 -36.689 1.00 80.88 380 LEU A C 1
ATOM 3084 O O . LEU A 1 380 ? -0.725 -18.174 -35.638 1.00 80.88 380 LEU A O 1
ATOM 3088 N N . GLU A 1 381 ? -1.197 -19.017 -37.660 1.00 83.62 381 GLU A N 1
ATOM 3089 C CA . GLU A 1 381 ? -2.652 -18.839 -37.549 1.00 83.62 381 GLU A CA 1
ATOM 3090 C C . GLU A 1 381 ? -3.240 -19.683 -36.405 1.00 83.62 381 GLU A C 1
ATOM 3092 O O . GLU A 1 381 ? -3.993 -19.159 -35.581 1.00 83.62 381 GLU A O 1
ATOM 3097 N N . SER A 1 382 ? -2.790 -20.934 -36.257 1.00 88.69 382 SER A N 1
ATOM 3098 C CA . SER A 1 382 ? -3.190 -21.818 -35.150 1.00 88.69 382 SER A CA 1
ATOM 3099 C C . SER A 1 382 ? -2.744 -21.283 -33.780 1.00 88.69 382 SER A C 1
ATOM 3101 O O . SER A 1 382 ? -3.492 -21.349 -32.803 1.00 88.69 382 SER A O 1
ATOM 3103 N N . GLN A 1 383 ? -1.541 -20.701 -33.686 1.00 89.38 383 GLN A N 1
ATOM 3104 C CA . GLN A 1 383 ? -1.074 -20.058 -32.451 1.00 89.38 383 GLN A CA 1
ATOM 3105 C C . GLN A 1 383 ? -1.876 -18.800 -32.111 1.00 89.38 383 GLN A C 1
ATOM 3107 O O . GLN A 1 383 ? -2.200 -18.576 -30.944 1.00 89.38 383 GLN A O 1
ATOM 3112 N N . ILE A 1 384 ? -2.223 -17.983 -33.107 1.00 88.75 384 ILE A N 1
ATOM 3113 C CA . ILE A 1 384 ? -3.057 -16.792 -32.906 1.00 88.75 384 ILE A CA 1
ATOM 3114 C C . ILE A 1 384 ? -4.441 -17.192 -32.390 1.00 88.75 384 ILE A C 1
ATOM 3116 O O . ILE A 1 384 ? -4.973 -16.540 -31.489 1.00 88.75 384 ILE A O 1
ATOM 3120 N N . GLU A 1 385 ? -5.021 -18.264 -32.922 1.00 93.12 385 GLU A N 1
ATOM 3121 C CA . GLU A 1 385 ? -6.317 -18.770 -32.476 1.00 93.12 385 GLU A CA 1
ATOM 3122 C C .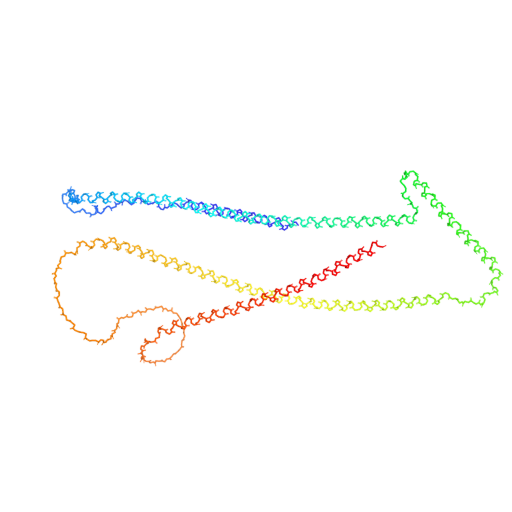 GLU A 1 385 ? -6.263 -19.321 -31.043 1.00 93.12 385 GLU A C 1
ATOM 3124 O O . GLU A 1 385 ? -7.098 -18.955 -30.210 1.00 93.12 385 GLU A O 1
ATOM 3129 N N . ALA A 1 386 ? -5.219 -20.081 -30.701 1.00 91.88 386 ALA A N 1
ATOM 3130 C CA . ALA A 1 386 ? -4.990 -20.549 -29.334 1.00 91.88 386 ALA A CA 1
ATOM 3131 C C . ALA A 1 386 ? -4.810 -19.385 -28.340 1.00 91.88 386 ALA A C 1
ATOM 3133 O O . ALA A 1 386 ? -5.383 -19.395 -27.248 1.00 91.88 386 ALA A O 1
ATOM 3134 N N . LEU A 1 387 ? -4.065 -18.343 -28.724 1.00 92.12 387 LEU A N 1
ATOM 3135 C CA . LEU A 1 387 ? -3.877 -17.148 -27.899 1.00 92.12 387 LEU A CA 1
ATOM 3136 C C . LEU A 1 387 ? -5.176 -16.353 -27.726 1.00 92.12 387 LEU A C 1
ATOM 3138 O O . LEU A 1 387 ? -5.438 -15.857 -26.631 1.00 92.12 387 LEU A O 1
ATOM 3142 N N . LYS A 1 388 ? -6.022 -16.266 -28.759 1.00 92.88 388 LYS A N 1
ATOM 3143 C CA . LYS A 1 388 ? -7.354 -15.649 -28.652 1.00 92.88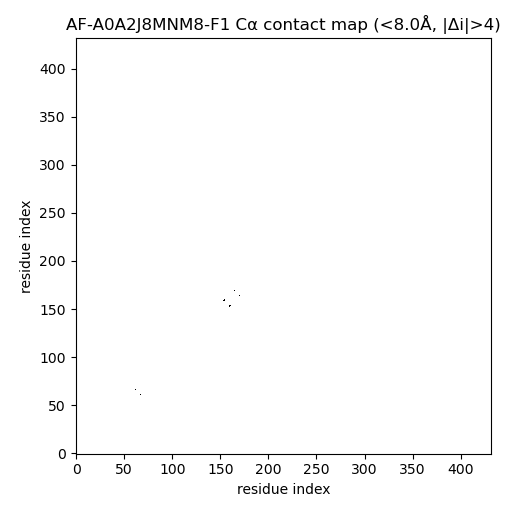 388 LYS A CA 1
ATOM 3144 C C . LYS A 1 388 ? -8.268 -16.429 -27.707 1.00 92.88 388 LYS A C 1
ATOM 3146 O O . LYS A 1 388 ? -8.932 -15.813 -26.876 1.00 92.88 388 LYS A O 1
ATOM 3151 N N . ALA A 1 389 ? -8.272 -17.759 -27.789 1.00 94.25 389 ALA A N 1
ATOM 3152 C CA . ALA A 1 389 ? -9.041 -18.602 -26.877 1.00 94.25 389 ALA A CA 1
ATOM 3153 C C . ALA A 1 389 ? -8.565 -18.447 -25.423 1.00 94.25 389 ALA A C 1
ATOM 3155 O O . ALA A 1 389 ? -9.379 -18.347 -24.503 1.00 94.25 389 ALA A O 1
ATOM 3156 N N . ASN A 1 390 ? -7.249 -18.358 -25.211 1.00 93.56 390 ASN A N 1
ATOM 3157 C CA . ASN A 1 390 ? -6.684 -18.158 -23.880 1.00 93.56 390 ASN A CA 1
ATOM 3158 C C . ASN A 1 390 ? -7.017 -16.763 -23.320 1.00 93.56 390 ASN A C 1
ATOM 3160 O O . ASN A 1 390 ? -7.449 -16.641 -22.176 1.00 93.56 390 ASN A O 1
ATOM 3164 N N . LEU A 1 391 ? -6.927 -15.719 -24.152 1.00 92.62 391 LEU A N 1
ATOM 3165 C CA . LEU A 1 391 ? -7.349 -14.360 -23.797 1.00 92.62 391 LEU A CA 1
ATOM 3166 C C . LEU A 1 391 ? -8.827 -14.318 -23.373 1.00 92.62 391 LEU A C 1
ATOM 3168 O O . LEU A 1 391 ? -9.173 -13.670 -22.387 1.00 92.62 391 LEU A O 1
ATOM 3172 N N . GLU A 1 392 ? -9.703 -15.010 -24.102 1.00 93.81 392 GLU A N 1
ATOM 3173 C CA . GLU A 1 392 ? -11.132 -15.068 -23.787 1.00 93.81 392 GLU A CA 1
ATOM 3174 C C . GLU A 1 392 ? -11.406 -15.820 -22.473 1.00 93.81 392 GLU A C 1
ATOM 3176 O O . GLU A 1 392 ? -12.237 -15.399 -21.665 1.00 93.81 392 GLU A O 1
ATOM 3181 N N . ASN A 1 393 ? -10.664 -16.895 -22.200 1.00 92.44 393 ASN A N 1
ATOM 3182 C CA . ASN A 1 393 ? -10.752 -17.610 -20.928 1.00 92.44 393 ASN A CA 1
ATOM 3183 C C . ASN A 1 393 ? -10.279 -16.759 -19.743 1.00 92.44 393 ASN A C 1
ATOM 3185 O O . ASN A 1 393 ? -10.935 -16.760 -18.698 1.00 92.44 393 ASN A O 1
ATOM 3189 N N . GLU A 1 394 ? -9.196 -15.997 -19.903 1.00 92.56 394 GLU A N 1
ATOM 3190 C CA . GLU A 1 394 ? -8.719 -15.073 -18.870 1.00 92.56 394 GLU A CA 1
ATOM 3191 C C . GLU A 1 394 ? -9.717 -13.937 -18.618 1.00 92.56 394 GLU A C 1
ATOM 3193 O O . GLU A 1 394 ? -10.043 -13.653 -17.465 1.00 92.56 394 GLU A O 1
ATOM 3198 N N . LYS A 1 395 ? -10.333 -13.368 -19.664 1.00 93.75 395 LYS A N 1
ATOM 3199 C CA . LYS A 1 395 ? -11.433 -12.399 -19.499 1.00 93.75 395 LYS A CA 1
ATOM 3200 C C . LYS A 1 395 ? -12.596 -12.976 -18.691 1.00 93.75 395 LYS A C 1
ATOM 3202 O O . LYS A 1 395 ? -13.102 -12.322 -17.779 1.00 93.75 395 LYS A O 1
ATOM 3207 N N . LYS A 1 396 ? -12.994 -14.222 -18.968 1.00 95.62 396 LYS A N 1
ATOM 3208 C CA . LYS A 1 396 ? -14.045 -14.917 -18.204 1.00 95.62 396 LYS A CA 1
ATOM 3209 C C . LYS A 1 396 ? -13.644 -15.193 -16.753 1.00 95.62 396 LYS A C 1
ATOM 3211 O O . LYS A 1 396 ? -14.516 -15.224 -15.887 1.00 95.62 396 LYS A O 1
ATOM 3216 N N . LYS A 1 397 ? -12.362 -15.429 -16.456 1.00 93.31 397 LYS A N 1
ATOM 3217 C CA . LYS A 1 397 ? -11.871 -15.562 -15.071 1.00 93.31 397 LYS A CA 1
ATOM 3218 C C . LYS A 1 397 ? -11.925 -14.226 -14.334 1.00 93.31 397 LYS A C 1
ATOM 3220 O O . LYS A 1 397 ? -12.485 -14.175 -13.245 1.00 93.31 397 LYS A O 1
ATOM 3225 N N . VAL A 1 398 ? -11.441 -13.150 -14.953 1.00 92.31 398 VAL A N 1
ATOM 3226 C CA . VAL A 1 398 ? -11.496 -11.795 -14.378 1.00 92.31 398 VAL A CA 1
ATOM 3227 C C . VAL A 1 398 ? -12.936 -11.391 -14.066 1.00 92.31 398 VAL A C 1
ATOM 3229 O O . VAL A 1 398 ? -13.219 -10.922 -12.967 1.00 92.31 398 VAL A O 1
ATOM 3232 N N . GLU A 1 399 ? -13.873 -11.647 -14.980 1.00 94.44 399 GLU A N 1
ATOM 3233 C CA . GLU A 1 399 ? -15.285 -11.326 -14.755 1.00 94.44 399 GLU A CA 1
ATOM 3234 C C . GLU A 1 399 ? -15.918 -12.168 -13.631 1.00 94.44 399 GLU A C 1
ATOM 3236 O O . GLU A 1 399 ? -16.790 -11.683 -12.908 1.00 94.44 399 GLU A O 1
ATOM 3241 N N . ARG A 1 400 ? -15.470 -13.417 -13.434 1.00 94.75 400 ARG A N 1
ATOM 3242 C CA . ARG A 1 400 ? -15.888 -14.240 -12.286 1.00 94.75 400 ARG A CA 1
ATOM 3243 C C . ARG A 1 400 ? -15.381 -13.662 -10.969 1.00 94.75 400 ARG A C 1
ATOM 3245 O O . ARG A 1 400 ? -16.198 -13.439 -10.079 1.00 94.75 400 ARG A O 1
ATOM 3252 N N . PHE A 1 401 ? -14.092 -13.336 -10.880 1.00 92.69 401 PHE A N 1
ATOM 3253 C CA . PHE A 1 401 ? -13.525 -12.707 -9.685 1.00 92.69 401 PHE A CA 1
ATOM 3254 C C . PHE A 1 401 ? -14.182 -11.363 -9.373 1.00 92.69 401 PHE A C 1
ATOM 3256 O O . PHE A 1 401 ? -14.478 -11.080 -8.217 1.00 92.69 401 PHE A O 1
ATOM 3263 N N . ARG A 1 402 ? -14.497 -10.566 -10.399 1.00 94.56 402 ARG A N 1
ATOM 3264 C CA . ARG A 1 402 ? -15.230 -9.306 -10.233 1.00 94.56 402 ARG A CA 1
ATOM 3265 C C . ARG A 1 402 ? -16.605 -9.532 -9.595 1.00 94.56 402 ARG A C 1
ATOM 3267 O O . ARG A 1 402 ? -16.949 -8.867 -8.624 1.00 94.56 402 ARG A O 1
ATOM 3274 N N . LYS A 1 403 ? -17.377 -10.504 -10.094 1.00 96.06 403 LYS A N 1
ATOM 3275 C CA . LYS A 1 403 ? -18.697 -10.850 -9.533 1.00 96.06 403 LYS A CA 1
ATOM 3276 C C . LYS A 1 403 ? -18.608 -11.391 -8.107 1.00 96.06 403 LYS A C 1
ATOM 3278 O O . LYS A 1 403 ? -19.507 -11.145 -7.307 1.00 96.06 403 LYS A O 1
ATOM 3283 N N . GLU A 1 404 ? -17.566 -12.148 -7.797 1.00 92.50 404 GLU A N 1
ATOM 3284 C CA . GLU A 1 404 ? -17.335 -12.697 -6.463 1.00 92.50 404 GLU A CA 1
ATOM 3285 C C . GLU A 1 404 ? -16.939 -11.608 -5.461 1.00 92.50 404 GLU A C 1
ATOM 3287 O O . GLU A 1 404 ? -17.517 -11.540 -4.376 1.00 92.50 404 GLU A O 1
ATOM 3292 N N . ALA A 1 405 ? -16.080 -10.672 -5.870 1.00 90.31 405 ALA A N 1
ATOM 3293 C CA . ALA A 1 405 ? -15.764 -9.473 -5.102 1.00 90.31 405 ALA A CA 1
ATOM 3294 C C . ALA A 1 405 ? -17.015 -8.616 -4.842 1.00 90.31 405 ALA A C 1
ATOM 3296 O O . ALA A 1 405 ? -17.261 -8.234 -3.700 1.00 90.31 405 ALA A O 1
ATOM 3297 N N . ASP A 1 406 ? -17.861 -8.391 -5.855 1.00 93.38 406 ASP A N 1
ATOM 3298 C CA . ASP A 1 406 ? -19.125 -7.656 -5.700 1.00 93.38 406 ASP A CA 1
ATOM 3299 C C . ASP A 1 406 ? -20.078 -8.355 -4.706 1.00 93.38 406 ASP A C 1
ATOM 3301 O O . ASP A 1 406 ? -20.764 -7.700 -3.916 1.00 93.38 406 ASP A O 1
ATOM 3305 N N . ARG A 1 407 ? -20.137 -9.696 -4.724 1.00 95.44 407 ARG A N 1
ATOM 3306 C CA . ARG A 1 407 ? -20.948 -10.490 -3.781 1.00 95.44 407 ARG A CA 1
ATOM 3307 C C . ARG A 1 407 ? -20.418 -10.393 -2.355 1.00 95.44 407 ARG A C 1
ATOM 3309 O O . ARG A 1 407 ? -21.211 -10.168 -1.438 1.00 95.44 407 ARG A O 1
ATOM 3316 N N . LEU A 1 408 ? -19.108 -10.543 -2.170 1.00 92.56 408 LEU A N 1
ATOM 3317 C CA . LEU A 1 408 ? -18.459 -10.395 -0.869 1.00 92.56 408 LEU A CA 1
ATOM 3318 C C . LEU A 1 408 ? -18.652 -8.981 -0.327 1.00 92.56 408 LEU A C 1
ATOM 3320 O O . LEU A 1 408 ? -19.057 -8.833 0.821 1.00 92.56 408 LEU A O 1
ATOM 3324 N N . ASN A 1 409 ? -18.467 -7.956 -1.159 1.00 94.12 409 ASN A N 1
ATOM 3325 C CA . ASN A 1 409 ? -18.670 -6.567 -0.763 1.00 94.12 409 ASN A CA 1
ATOM 3326 C C . ASN A 1 409 ? -20.111 -6.316 -0.290 1.00 94.12 409 ASN A C 1
ATOM 3328 O O . ASN A 1 409 ? -20.319 -5.800 0.803 1.00 94.12 409 ASN A O 1
ATOM 3332 N N . LYS A 1 410 ? -21.120 -6.793 -1.032 1.00 95.25 410 LYS A N 1
ATOM 3333 C CA . LYS A 1 410 ? -22.530 -6.711 -0.602 1.00 95.25 410 LYS A CA 1
ATOM 3334 C C . LYS A 1 410 ? -22.806 -7.468 0.700 1.00 95.25 410 LYS A C 1
ATOM 3336 O O . LYS A 1 410 ? -23.650 -7.050 1.490 1.00 95.25 410 LYS A O 1
ATOM 3341 N N . SER A 1 411 ? -22.139 -8.600 0.924 1.00 93.31 411 SER A N 1
ATOM 3342 C CA . SER A 1 411 ? -22.241 -9.350 2.183 1.00 93.31 411 SER A CA 1
ATOM 3343 C C . SER A 1 411 ? -21.662 -8.548 3.351 1.00 93.31 411 SER A C 1
ATOM 3345 O O . SER A 1 411 ? -22.306 -8.413 4.393 1.00 93.31 411 SER A O 1
ATOM 3347 N N . TRP A 1 412 ? -20.490 -7.940 3.152 1.00 94.62 412 TRP A N 1
ATOM 3348 C CA . TRP A 1 412 ? -19.859 -7.052 4.123 1.00 94.62 412 TRP A CA 1
ATOM 3349 C C . TRP A 1 412 ? -20.708 -5.818 4.420 1.00 94.62 412 TRP A C 1
ATOM 3351 O O . TRP A 1 412 ? -20.916 -5.514 5.589 1.00 94.62 412 TRP A O 1
ATOM 3361 N N . GLU A 1 413 ? -21.282 -5.166 3.408 1.00 92.31 413 GLU A N 1
ATOM 3362 C CA . GLU A 1 413 ? -22.201 -4.034 3.586 1.00 92.31 413 GLU A CA 1
ATOM 3363 C C . GLU A 1 413 ? -23.422 -4.414 4.432 1.00 92.31 413 GLU A C 1
ATOM 3365 O O . GLU A 1 413 ? -23.782 -3.684 5.354 1.00 92.31 413 GLU A O 1
ATOM 3370 N N . LYS A 1 414 ? -24.025 -5.587 4.189 1.00 93.88 414 LYS A N 1
ATOM 3371 C CA . LYS A 1 414 ? -25.140 -6.094 5.008 1.00 93.88 414 LYS A CA 1
ATOM 3372 C C . LYS A 1 414 ? -24.723 -6.341 6.455 1.00 93.88 414 LYS A C 1
ATOM 3374 O O . LYS A 1 414 ? -25.429 -5.922 7.369 1.00 93.88 414 LYS A O 1
ATOM 3379 N N . ARG A 1 415 ? -23.580 -6.997 6.680 1.00 92.75 415 ARG A N 1
ATOM 3380 C CA . ARG A 1 415 ? -23.048 -7.233 8.035 1.00 92.75 415 ARG A CA 1
ATOM 3381 C C . ARG A 1 415 ? -22.752 -5.913 8.744 1.00 92.75 415 ARG A C 1
ATOM 3383 O O . ARG A 1 415 ? -23.100 -5.757 9.909 1.00 92.75 415 ARG A O 1
ATOM 3390 N N . PHE A 1 416 ? -22.177 -4.950 8.031 1.00 91.69 416 PHE A N 1
ATOM 3391 C CA . PHE A 1 416 ? -21.875 -3.627 8.560 1.00 91.69 416 PHE A CA 1
ATOM 3392 C C . PHE A 1 416 ? -23.146 -2.843 8.900 1.00 91.69 416 PHE A C 1
ATOM 3394 O O . PHE A 1 416 ? -23.209 -2.201 9.943 1.00 91.69 416 PHE A O 1
ATOM 3401 N N . PH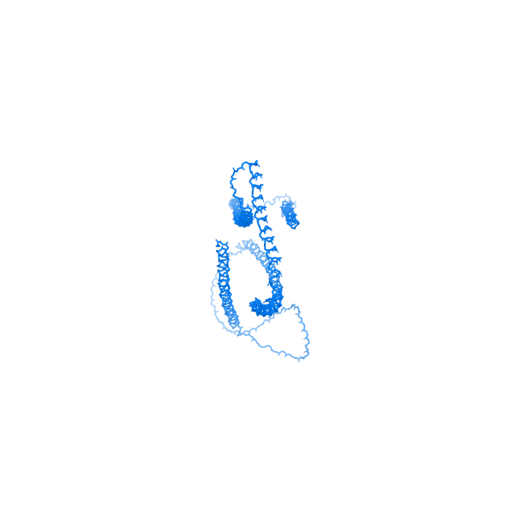E A 1 417 ? -24.184 -2.945 8.069 1.00 90.00 417 PHE A N 1
ATOM 3402 C CA . PHE A 1 417 ? -25.492 -2.353 8.336 1.00 90.00 417 PHE A CA 1
ATOM 3403 C C . PHE A 1 417 ? -26.146 -2.949 9.591 1.00 90.00 417 PHE A C 1
ATOM 3405 O O . PHE A 1 417 ? -26.609 -2.207 10.454 1.00 90.00 417 PHE A O 1
ATOM 3412 N N . ILE A 1 418 ? -26.115 -4.277 9.747 1.00 89.81 418 ILE A N 1
ATOM 3413 C CA . ILE A 1 418 ? -26.615 -4.954 10.955 1.00 89.81 418 ILE A CA 1
ATOM 3414 C C . ILE A 1 418 ? -25.827 -4.506 12.190 1.00 89.81 418 ILE A C 1
ATOM 3416 O O . ILE A 1 418 ? -26.422 -4.194 13.220 1.00 89.81 418 ILE A O 1
ATOM 3420 N N . LEU A 1 419 ? -24.496 -4.442 12.091 1.00 86.69 419 LEU A N 1
ATOM 3421 C CA . LEU A 1 419 ? -23.643 -3.979 13.183 1.00 86.69 419 LEU A CA 1
ATOM 3422 C C . LEU A 1 419 ? -23.949 -2.527 13.556 1.00 86.69 419 LEU A C 1
ATOM 3424 O O . LEU A 1 419 ? -24.123 -2.247 14.738 1.00 86.69 419 LEU A O 1
ATOM 3428 N N . ARG A 1 420 ? -24.088 -1.627 12.575 1.00 87.50 420 ARG A N 1
ATOM 3429 C CA . ARG A 1 420 ? -24.476 -0.229 12.804 1.00 87.50 420 ARG A CA 1
ATOM 3430 C C . ARG A 1 420 ? -25.821 -0.141 13.523 1.00 87.50 420 ARG A C 1
ATOM 3432 O O . ARG A 1 420 ? -25.880 0.491 14.570 1.00 87.50 420 ARG A O 1
ATOM 3439 N N . ASN A 1 421 ? -26.851 -0.840 13.046 1.00 83.44 421 ASN A N 1
ATOM 3440 C CA . ASN A 1 421 ? -28.170 -0.829 13.687 1.00 83.44 421 ASN A CA 1
ATOM 3441 C C . ASN A 1 421 ? -28.132 -1.407 15.107 1.00 83.44 421 ASN A C 1
ATOM 3443 O O . ASN A 1 421 ? -28.831 -0.919 15.991 1.00 83.44 421 ASN A O 1
ATOM 3447 N N . ARG A 1 422 ? -27.310 -2.436 15.354 1.00 81.94 422 ARG A N 1
ATOM 3448 C CA . ARG A 1 422 ? -27.144 -3.029 16.689 1.00 81.94 422 ARG A CA 1
ATOM 3449 C C . ARG A 1 422 ? -26.410 -2.088 17.640 1.00 81.94 422 ARG A C 1
ATOM 3451 O O . ARG A 1 422 ? -26.746 -2.051 18.819 1.00 81.94 422 ARG A O 1
ATOM 3458 N N . TYR A 1 423 ? -25.431 -1.337 17.137 1.00 78.06 423 TYR A N 1
ATOM 3459 C CA . TYR A 1 423 ? -24.781 -0.272 17.892 1.00 78.06 423 TYR A CA 1
ATOM 3460 C C . TYR A 1 423 ? -25.772 0.848 18.199 1.00 78.06 423 TYR A C 1
ATOM 3462 O O . TYR A 1 423 ? -25.976 1.126 19.368 1.00 78.06 423 TYR A O 1
ATOM 3470 N N . GLU A 1 424 ? -26.458 1.398 17.197 1.00 76.00 424 GLU A N 1
ATOM 3471 C CA . GLU A 1 424 ? -27.445 2.477 17.364 1.00 76.00 424 GLU A CA 1
ATOM 3472 C C . GLU A 1 424 ? -28.602 2.083 18.297 1.00 76.00 424 GLU A C 1
ATOM 3474 O O . GLU A 1 424 ? -29.008 2.878 19.141 1.00 76.00 424 GLU A O 1
ATOM 3479 N N . SER A 1 425 ? -29.072 0.832 18.231 1.00 67.94 425 SER A N 1
ATOM 3480 C CA . SER A 1 425 ? -30.092 0.307 19.152 1.00 67.94 425 SER A CA 1
ATOM 3481 C C . SER A 1 425 ? -29.571 0.179 20.586 1.00 67.94 425 SER A C 1
ATOM 3483 O O . SER A 1 425 ? -30.297 0.482 21.525 1.00 67.94 425 SER A O 1
ATOM 3485 N N . LYS A 1 426 ? -28.307 -0.228 20.782 1.00 69.12 426 LYS A N 1
ATOM 3486 C CA . LYS A 1 426 ? -27.677 -0.232 22.113 1.00 69.12 426 LYS A CA 1
ATOM 3487 C C . LYS A 1 426 ? -27.494 1.184 22.656 1.00 69.12 426 LYS A C 1
ATOM 3489 O O . LYS A 1 426 ? -27.682 1.387 23.849 1.00 69.12 426 LYS A O 1
ATOM 3494 N N . THR A 1 427 ? -27.171 2.157 21.803 1.00 63.66 427 THR A N 1
ATOM 3495 C CA . THR A 1 427 ? -27.069 3.564 22.213 1.00 63.66 427 THR A CA 1
ATOM 3496 C C . THR A 1 427 ? -28.431 4.139 22.601 1.00 63.66 427 THR A C 1
ATOM 3498 O O . THR A 1 427 ? -28.507 4.880 23.570 1.00 63.66 427 THR A O 1
ATOM 3501 N N . LEU A 1 428 ? -29.506 3.768 21.895 1.00 56.69 428 LEU A N 1
ATOM 3502 C CA . LEU A 1 428 ? -30.877 4.179 22.225 1.00 56.69 428 LEU A CA 1
ATOM 3503 C C . LEU A 1 428 ? -31.386 3.543 23.526 1.00 56.69 428 LEU A C 1
ATOM 3505 O O . LEU A 1 428 ? -31.998 4.236 24.326 1.00 56.69 428 LEU A O 1
ATOM 3509 N N . ILE A 1 429 ? -31.096 2.260 23.770 1.00 55.22 429 ILE A N 1
ATOM 3510 C CA . ILE A 1 429 ? -31.451 1.578 25.031 1.00 55.22 429 ILE A CA 1
ATOM 3511 C C . ILE A 1 429 ? -30.642 2.126 26.214 1.00 55.22 429 ILE A C 1
ATOM 3513 O O . ILE A 1 429 ? -31.132 2.127 27.329 1.00 55.22 429 ILE A O 1
ATOM 3517 N N . SER A 1 430 ? -29.418 2.609 25.985 1.00 50.59 430 SER A N 1
ATOM 3518 C CA . SER A 1 430 ? -28.604 3.258 27.022 1.00 50.59 430 SER A CA 1
ATOM 3519 C C . SER A 1 430 ? -29.016 4.710 27.310 1.00 50.59 430 SER A C 1
ATOM 3521 O O . SER A 1 430 ? -28.477 5.301 28.244 1.00 50.59 430 SER A O 1
ATOM 3523 N N . ALA A 1 431 ? -29.888 5.301 26.487 1.00 49.88 431 ALA A N 1
ATOM 3524 C CA . ALA A 1 431 ? -30.345 6.688 26.603 1.00 49.88 431 ALA A 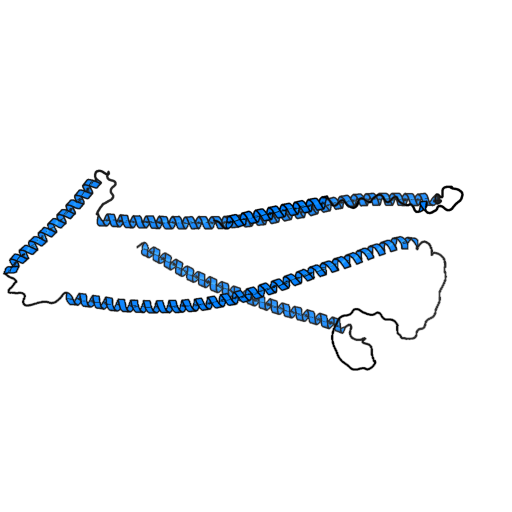CA 1
ATOM 3525 C C . ALA A 1 431 ? -31.775 6.820 27.169 1.00 49.88 431 ALA A C 1
ATOM 3527 O O . ALA A 1 431 ? -32.226 7.943 27.395 1.00 49.88 431 ALA A O 1
ATOM 3528 N N . VAL A 1 432 ? -32.471 5.696 27.376 1.00 43.81 432 VAL A N 1
ATOM 3529 C CA . VAL A 1 432 ? -33.738 5.568 28.121 1.00 43.81 432 VAL A CA 1
ATOM 3530 C C . VAL A 1 432 ? -33.410 5.013 29.496 1.00 43.81 432 VAL A C 1
ATOM 3532 O O . VAL A 1 432 ? -33.997 5.519 30.476 1.00 43.81 432 VAL A O 1
#

Foldseek 3Di:
DPPVVVVVVVVVVVVVVVVVVVVVVVVVVVPPDPPPPPDPPPPDPVVVPPDDPDPDDPPPPDDPVCVVVVVVVVVVVVVVVVVVVVVVVVVVVVVVVVVVVVVVVVVVVVVVVVVVVVVVVVVVVVVVVVVVVVVVVVVVVVVVVVVVVVVVVCCVVQVDDPDPDDPVVVVVVSVVSVVVVVVVVVVVVVVVVVVVVVCVVCVVVPVVPPPDDDDDPPVVVVVVVVVVVVVVVVVVVVVVVVVVVVVVVVVVVVVVVVVVVVVVVVVVVVVVVVVVVVVVVVVVVVVVVVVVVVVVVVVVVVVVVVVVCVVVVVVVVPPDDDDDDDDDDDDDDDDDDDDDDDDDDDDDDDDDDDDDDDDDDDDDDDDPPVPVVVVVVVVVVVVVVVVVVVVVVVVVVVVVVVVVVVVVVVVVVVVVVVVVVVVVVVVVVVVD

pLDDT: mean 74.96, std 23.81, range [25.53, 98.31]

Organism: Pan troglodytes (NCBI:txid9598)